Protein AF-A0A813ERW4-F1 (afdb_monomer_lite)

pLDDT: mean 72.04, std 24.83, range [22.08, 98.31]

Secondary structure (DSSP, 8-state):
-----PPPP--------------------------------PPPHHHHHHHHHHHTTSTTSTTHHHHHHHHHHHHHHTS--TTHHHHHHHHHT-HHHHHHHHHHHHHHHHHHHHHHHTTT--THHHHHHHHHHHHHHHHHHHHHHHHHHTT-HHHHHHHHHHHHHHHHHHHHHTT-HHHHHHHHHHHHTSTT-----BTTB--SB--TT----S---HHHHHHT-TT-HHHHHHHHHHHTHHHHHHHHHHHHHT----BSS-TTTBS-GGGEEEEEEEES---S-PPPPTT-TTPPPPTTSB-HHHHHHT-HHHHHHHHTT-HHHH-TTSPPSSTTSSEEEEEEE-TT--BPP---SBSS--------SS-BTTB-----

Radius of gyration: 26.32 Å; chains: 1; bounding box: 72×75×65 Å

InterPro domains:
  IPR007803 Aspartyl/asparaginy/proline hydroxylase [PF05118] (238-370)
  IPR027443 Isopenicillin N synthase-like superfamily [G3DSA:2.60.120.330] (206-380)

Organism: Polarella glacialis (NCBI:txid89957)

Sequence (380 aa):
MLTGVSPGAFLLGALLLGSFFLAAVAPLAPVQEVSAQCLVVLPSRHTKALVASGARGLLRAPAAGKALQVLRAVQSFSGHSSRGCRRRAQVAGNPEVSRAALDWAQQTSSLLDQAWYRGQRPLGRRGRVLLRVSGALLGVAAQLCNHLAVSGEQLASSCVAVLGSRAMELLRRAGAHYAADGLFQQLSSGSVAPAWVHPWQTPARFVRGLRSRPTWSRAELEAEGPDTAAARIAAALEDNFPRILEDLGRIRRRGRWPAAYGPELIQEPQNWTKFLLYHGDLFAETAPPPGLPFERYQKRQLHAGLCETLTRNTCELLRELLPGLRHPELAYLQPDHEQVAFFRLKPGSRINFHQASQNGRLTLHLCLRGCGGSSRIQVG

Structure (mmCIF, N/CA/C/O backbone):
data_AF-A0A813ERW4-F1
#
_entry.id   AF-A0A813ERW4-F1
#
loop_
_atom_site.group_PDB
_atom_site.id
_atom_site.type_symbol
_atom_site.label_atom_id
_atom_site.label_alt_id
_atom_site.label_comp_id
_atom_site.label_asym_id
_atom_site.label_entity_id
_atom_site.label_seq_id
_atom_site.pdbx_PDB_ins_code
_atom_site.Cartn_x
_atom_site.Cartn_y
_atom_site.Cartn_z
_atom_site.occupancy
_atom_site.B_iso_or_equiv
_atom_site.auth_seq_id
_atom_site.auth_comp_id
_atom_site.auth_asym_id
_atom_site.auth_atom_id
_atom_site.pdbx_PDB_model_num
ATOM 1 N N . MET A 1 1 ? -39.580 -43.455 12.174 1.00 38.75 1 MET A N 1
ATOM 2 C CA . MET A 1 1 ? -39.672 -43.004 10.767 1.00 38.75 1 MET A CA 1
ATOM 3 C C . MET A 1 1 ? -38.286 -42.497 10.380 1.00 38.75 1 MET A C 1
ATOM 5 O O . MET A 1 1 ? -37.941 -41.390 10.746 1.00 38.75 1 MET A O 1
ATOM 9 N N . LEU A 1 2 ? -37.329 -43.394 10.134 1.00 29.81 2 LEU A N 1
ATOM 10 C CA . LEU A 1 2 ? -36.996 -44.035 8.850 1.00 29.81 2 LEU A CA 1
ATOM 11 C C . LEU A 1 2 ? -36.545 -43.052 7.753 1.00 29.81 2 LEU A C 1
ATOM 13 O O . LEU A 1 2 ? -37.374 -42.404 7.129 1.00 29.81 2 LEU A O 1
ATOM 17 N N . THR A 1 3 ? -35.214 -43.077 7.556 1.00 32.91 3 THR A N 1
ATOM 18 C CA . THR A 1 3 ? -34.443 -43.078 6.292 1.00 32.91 3 THR A CA 1
ATOM 19 C C . THR A 1 3 ? -34.540 -41.847 5.385 1.00 32.91 3 THR A C 1
ATOM 21 O O . THR A 1 3 ? -35.619 -41.353 5.116 1.00 32.91 3 THR A O 1
ATOM 24 N N . GLY A 1 4 ? -33.470 -41.302 4.811 1.00 28.80 4 GLY A N 1
ATOM 25 C CA . GLY A 1 4 ? -32.143 -41.848 4.539 1.00 28.80 4 GLY A CA 1
ATOM 26 C C . GLY A 1 4 ? -31.783 -41.477 3.097 1.00 28.80 4 GLY A C 1
ATOM 27 O O . GLY A 1 4 ? -32.509 -41.844 2.181 1.00 28.80 4 GLY A O 1
ATOM 28 N N . VAL A 1 5 ? -30.684 -40.750 2.891 1.00 31.12 5 VAL A N 1
ATOM 29 C CA . VAL A 1 5 ? -30.088 -40.554 1.562 1.00 31.12 5 VAL A CA 1
ATOM 30 C C . VAL A 1 5 ? -28.619 -40.937 1.678 1.00 31.12 5 VAL A C 1
ATOM 32 O O . VAL A 1 5 ? -27.860 -40.315 2.416 1.00 31.12 5 VAL A O 1
ATOM 35 N N . SER A 1 6 ? -28.277 -42.033 1.005 1.00 28.91 6 SER A N 1
ATOM 36 C CA . SER A 1 6 ? -26.940 -42.624 0.930 1.00 28.91 6 SER A CA 1
ATOM 37 C C . SER A 1 6 ? -26.161 -42.042 -0.267 1.00 28.91 6 SER A C 1
ATOM 39 O O . SER A 1 6 ? -26.792 -41.546 -1.206 1.00 28.91 6 SER A O 1
ATOM 41 N N . PRO A 1 7 ? -24.816 -42.104 -0.265 1.00 38.78 7 PRO A N 1
ATOM 42 C CA . PRO A 1 7 ? -23.944 -41.465 -1.244 1.00 38.78 7 PRO A CA 1
ATOM 43 C C . PRO A 1 7 ? -23.668 -42.369 -2.458 1.00 38.78 7 PRO A C 1
ATOM 45 O O . PRO A 1 7 ? -23.541 -43.586 -2.334 1.00 38.78 7 PRO A O 1
ATOM 48 N N . GLY A 1 8 ? -23.544 -41.756 -3.638 1.00 27.70 8 GLY A N 1
ATOM 49 C CA . GLY A 1 8 ? -23.142 -42.415 -4.883 1.00 27.70 8 GLY A CA 1
ATOM 50 C C . GLY A 1 8 ? -21.628 -42.365 -5.089 1.00 27.70 8 GLY A C 1
ATOM 51 O O . GLY A 1 8 ? -21.013 -41.307 -4.980 1.00 27.70 8 GLY A O 1
ATOM 52 N N . ALA A 1 9 ? -21.052 -43.533 -5.362 1.00 30.16 9 ALA A N 1
ATOM 53 C CA . ALA A 1 9 ? -19.630 -43.832 -5.435 1.00 30.16 9 ALA A CA 1
ATOM 54 C C . ALA A 1 9 ? -18.980 -43.594 -6.819 1.00 30.16 9 ALA A C 1
ATOM 56 O O . ALA A 1 9 ? -19.639 -43.635 -7.851 1.00 30.16 9 ALA A O 1
ATOM 57 N N . PHE A 1 10 ? -17.658 -43.388 -6.766 1.00 28.73 10 PHE A N 1
ATOM 58 C CA . PHE A 1 10 ? -16.567 -43.842 -7.650 1.00 28.73 10 PHE A CA 1
ATOM 59 C C . PHE A 1 10 ? -16.837 -44.302 -9.100 1.00 28.73 10 PHE A C 1
ATOM 61 O O . PHE A 1 10 ? -17.513 -45.297 -9.336 1.00 28.73 10 PHE A O 1
ATOM 68 N N . LEU A 1 11 ? -16.074 -43.703 -10.027 1.00 27.17 11 LEU A N 1
ATOM 69 C CA . LEU A 1 11 ? -15.485 -44.300 -11.244 1.00 27.17 11 LEU A CA 1
ATOM 70 C C . LEU A 1 11 ? -14.285 -43.403 -11.638 1.00 27.17 11 LEU A C 1
ATOM 72 O O . LEU A 1 11 ? -14.473 -42.222 -11.902 1.00 27.17 11 LEU A O 1
ATOM 76 N N . LEU A 1 12 ? -13.024 -43.766 -11.373 1.00 26.33 12 LEU A N 1
ATOM 77 C CA . LEU A 1 12 ? -12.124 -44.623 -12.167 1.00 26.33 12 LEU A CA 1
ATOM 78 C C . LEU A 1 12 ? -12.053 -44.240 -13.658 1.00 26.33 12 LEU A C 1
ATOM 80 O O . LEU A 1 12 ? -12.929 -44.576 -14.445 1.00 26.33 12 LEU A O 1
ATOM 84 N N . GLY A 1 13 ? -10.955 -43.575 -14.026 1.00 23.50 13 GLY A N 1
ATOM 85 C CA . GLY A 1 13 ? -10.540 -43.314 -15.402 1.00 23.50 13 GLY A CA 1
ATOM 86 C C . GLY A 1 13 ? -9.045 -43.002 -15.440 1.00 23.50 13 GLY A C 1
ATOM 87 O O . GLY A 1 13 ? -8.635 -41.875 -15.183 1.00 23.50 13 GLY A O 1
ATOM 88 N N . ALA A 1 14 ? -8.237 -44.027 -15.705 1.00 23.28 14 ALA A N 1
ATOM 89 C CA . ALA A 1 14 ? -6.806 -43.937 -15.968 1.00 23.28 14 ALA A CA 1
ATOM 90 C C . ALA A 1 14 ? -6.523 -44.169 -17.465 1.00 23.28 14 ALA A C 1
ATOM 92 O O . ALA A 1 14 ? -7.323 -44.811 -18.139 1.00 23.28 14 ALA A O 1
ATOM 93 N N . LEU A 1 15 ? -5.323 -43.735 -17.886 1.00 22.16 15 LEU A N 1
ATOM 94 C CA . LEU A 1 15 ? -4.560 -44.045 -19.115 1.00 22.16 15 LEU A CA 1
ATOM 95 C C . LEU A 1 15 ? -4.793 -43.201 -20.383 1.00 22.16 15 LEU A C 1
ATOM 97 O O . LEU A 1 15 ? -5.850 -43.246 -20.998 1.00 22.16 15 LEU A O 1
ATOM 101 N N . LEU A 1 16 ? -3.718 -42.507 -20.802 1.00 23.92 16 LEU A N 1
ATOM 102 C CA . LEU A 1 16 ? -2.913 -42.713 -22.035 1.00 23.92 16 LEU A CA 1
ATOM 103 C C . LEU A 1 16 ? -1.858 -41.575 -22.095 1.00 23.92 16 LEU A C 1
ATOM 105 O O . LEU A 1 16 ? -2.217 -40.406 -22.143 1.00 23.92 16 LEU A O 1
ATOM 109 N N . LEU A 1 17 ? -0.570 -41.796 -21.793 1.00 22.08 17 LEU A N 1
ATOM 110 C CA . LEU A 1 17 ? 0.517 -42.237 -22.693 1.00 22.08 17 LEU A CA 1
ATOM 111 C C . LEU A 1 17 ? 0.480 -41.624 -24.107 1.00 22.08 17 LEU A C 1
ATOM 113 O O . LEU A 1 17 ? -0.363 -41.978 -24.923 1.00 22.08 17 LEU A O 1
ATOM 117 N N . GLY A 1 18 ? 1.466 -40.770 -24.401 1.00 22.31 18 GLY A N 1
ATOM 118 C CA . GLY A 1 18 ? 1.771 -40.255 -25.737 1.00 22.31 18 GLY A CA 1
ATOM 119 C C . GLY A 1 18 ? 3.081 -39.462 -25.731 1.00 22.31 18 GLY A C 1
ATOM 120 O O . GLY A 1 18 ? 3.150 -38.375 -25.165 1.00 22.31 18 GLY A O 1
ATOM 121 N N . SER A 1 19 ? 4.123 -40.046 -26.317 1.00 22.30 19 SER A N 1
ATOM 122 C CA . SER A 1 19 ? 5.523 -39.610 -26.269 1.00 22.30 19 SER A CA 1
ATOM 123 C C . SER A 1 19 ? 5.982 -38.879 -27.548 1.00 22.30 19 SER A C 1
ATOM 125 O O . SER A 1 19 ? 5.394 -39.061 -28.607 1.00 22.30 19 SER A O 1
ATOM 127 N N . PHE A 1 20 ? 7.128 -38.187 -27.421 1.00 22.94 20 PHE A N 1
ATOM 128 C CA . PHE A 1 20 ? 8.113 -37.750 -28.437 1.00 22.94 20 PHE A CA 1
ATOM 129 C C . PHE A 1 20 ? 7.801 -36.570 -29.379 1.00 22.94 20 PHE A C 1
ATOM 131 O O . PHE A 1 20 ? 6.950 -36.659 -30.248 1.00 22.94 20 PHE A O 1
ATOM 138 N N . PHE A 1 21 ? 8.657 -35.537 -29.315 1.00 23.55 21 PHE A N 1
ATOM 139 C CA . PHE A 1 21 ? 9.577 -35.204 -30.417 1.00 23.55 21 PHE A CA 1
ATOM 140 C C . PHE A 1 21 ? 10.841 -34.506 -29.876 1.00 23.55 21 PHE A C 1
ATOM 142 O O . PHE A 1 21 ? 10.801 -33.382 -29.382 1.00 23.55 21 PHE A O 1
ATOM 149 N N . LEU A 1 22 ? 11.970 -35.216 -29.970 1.00 23.59 22 LEU A N 1
ATOM 150 C CA . LEU A 1 22 ? 13.323 -34.662 -30.004 1.00 23.59 22 LEU A CA 1
ATOM 151 C C . LEU A 1 22 ? 13.587 -34.245 -31.455 1.00 23.59 22 LEU A C 1
ATOM 153 O O . LEU A 1 22 ? 13.405 -35.062 -32.356 1.00 23.59 22 LEU A O 1
ATOM 157 N N . ALA A 1 23 ? 14.048 -33.019 -31.687 1.00 25.45 23 ALA A N 1
ATOM 158 C CA . ALA A 1 23 ? 14.661 -32.645 -32.956 1.00 25.45 23 ALA A CA 1
ATOM 159 C C . ALA A 1 23 ? 15.970 -31.902 -32.691 1.00 25.45 23 ALA A C 1
ATOM 161 O O . ALA A 1 23 ? 16.079 -31.076 -31.786 1.00 25.45 23 ALA A O 1
ATOM 162 N N . ALA A 1 24 ? 16.965 -32.319 -33.460 1.00 25.02 24 ALA A N 1
ATOM 163 C CA . ALA A 1 24 ? 18.379 -32.164 -33.224 1.00 25.02 24 ALA A CA 1
ATOM 164 C C . ALA A 1 24 ? 18.931 -30.777 -33.575 1.00 25.02 24 ALA A C 1
ATOM 166 O O . ALA A 1 24 ? 18.395 -30.028 -34.388 1.00 25.02 24 ALA A O 1
ATOM 167 N N . VAL A 1 25 ? 20.075 -30.515 -32.952 1.00 24.89 25 VAL A N 1
ATOM 168 C CA . VAL A 1 25 ? 21.033 -29.444 -33.212 1.00 24.89 25 VAL A CA 1
ATOM 169 C C . VAL A 1 25 ? 21.731 -29.674 -34.558 1.00 24.89 25 VAL A C 1
ATOM 171 O O . VAL A 1 25 ? 22.166 -30.790 -34.836 1.00 24.89 25 VAL A O 1
ATOM 174 N N . ALA A 1 26 ? 21.935 -28.608 -35.337 1.00 26.81 26 ALA A N 1
ATOM 175 C CA . ALA A 1 26 ? 23.008 -28.528 -36.332 1.00 26.81 26 ALA A CA 1
ATOM 176 C C . ALA A 1 26 ? 23.604 -27.097 -36.372 1.00 26.81 26 ALA A C 1
ATOM 178 O O . ALA A 1 26 ? 22.845 -26.138 -36.205 1.00 26.81 26 ALA A O 1
ATOM 179 N N . PRO A 1 27 ? 24.933 -26.927 -36.558 1.00 32.94 27 PRO A N 1
ATOM 180 C CA . PRO A 1 27 ? 25.640 -25.661 -36.342 1.00 32.94 27 PRO A CA 1
ATOM 181 C C . PRO A 1 27 ? 26.067 -24.959 -37.647 1.00 32.94 27 PRO A C 1
ATOM 183 O O . PRO A 1 27 ? 26.489 -25.629 -38.582 1.00 32.94 27 PRO A O 1
ATOM 186 N N . LEU A 1 28 ? 26.073 -23.618 -37.671 1.00 26.80 28 LEU A N 1
ATOM 187 C CA . LEU A 1 28 ? 26.822 -22.764 -38.621 1.00 26.80 28 LEU A CA 1
ATOM 188 C C . LEU A 1 28 ? 27.137 -21.425 -37.904 1.00 26.80 28 LEU A C 1
ATOM 190 O O . LEU A 1 28 ? 26.212 -20.772 -37.439 1.00 26.80 28 LEU A O 1
ATOM 194 N N . ALA A 1 29 ? 28.392 -21.123 -37.534 1.00 28.34 29 ALA A N 1
ATOM 195 C CA . ALA A 1 29 ? 29.466 -20.453 -38.306 1.00 28.34 29 ALA A CA 1
ATOM 196 C C . ALA A 1 29 ? 29.422 -18.893 -38.197 1.00 28.34 29 ALA A C 1
ATOM 198 O O . ALA A 1 29 ? 28.386 -18.345 -37.840 1.00 28.34 29 ALA A O 1
ATOM 199 N N . PRO A 1 30 ? 30.560 -18.177 -38.350 1.00 28.20 30 PRO A N 1
ATOM 200 C CA . PRO A 1 30 ? 31.005 -17.164 -37.386 1.00 28.20 30 PRO A CA 1
ATOM 201 C C . PRO A 1 30 ? 30.528 -15.721 -37.620 1.00 28.20 30 PRO A C 1
ATOM 203 O O . PRO A 1 30 ? 30.133 -15.308 -38.706 1.00 28.20 30 PRO A O 1
ATOM 206 N N . VAL A 1 31 ? 30.661 -14.967 -36.526 1.00 28.81 31 VAL A N 1
ATOM 207 C CA . VAL A 1 31 ? 30.486 -13.525 -36.323 1.00 28.81 31 VAL A CA 1
ATOM 208 C C . VAL A 1 31 ? 31.097 -12.684 -37.451 1.00 28.81 31 VAL A C 1
ATOM 210 O O . VAL A 1 31 ? 32.308 -12.699 -37.657 1.00 28.81 31 VAL A O 1
ATOM 213 N N . GLN A 1 32 ? 30.263 -11.878 -38.114 1.00 25.28 32 GLN A N 1
ATOM 214 C CA . GLN A 1 32 ? 30.715 -10.665 -38.793 1.00 25.28 32 GLN A CA 1
ATOM 215 C C . GLN A 1 32 ? 30.592 -9.479 -37.830 1.00 25.28 32 GLN A C 1
ATOM 217 O O . GLN A 1 32 ? 29.518 -9.211 -37.289 1.00 25.28 32 GLN A O 1
ATOM 222 N N . GLU A 1 33 ? 31.704 -8.772 -37.619 1.00 26.83 33 GLU A N 1
ATOM 223 C CA . GLU A 1 33 ? 31.743 -7.464 -36.967 1.00 26.83 33 GLU A CA 1
ATOM 224 C C . GLU A 1 33 ? 30.867 -6.469 -37.738 1.00 26.83 33 GLU A C 1
ATOM 226 O O . GLU A 1 33 ? 31.217 -6.003 -38.823 1.00 26.83 33 GLU A O 1
ATOM 231 N N . VAL A 1 34 ? 29.724 -6.104 -37.158 1.00 26.30 34 VAL A N 1
ATOM 232 C CA . VAL A 1 34 ? 28.946 -4.953 -37.615 1.00 26.30 34 VAL A CA 1
ATOM 233 C C . VAL A 1 34 ? 29.422 -3.731 -36.839 1.00 26.30 34 VAL A C 1
ATOM 235 O O . VAL A 1 34 ? 29.138 -3.562 -35.655 1.00 26.30 34 VAL A O 1
ATOM 238 N N . SER A 1 35 ? 30.161 -2.872 -37.541 1.00 25.62 35 SER A N 1
ATOM 239 C CA . SER A 1 35 ? 30.447 -1.488 -37.163 1.00 25.62 35 SER A CA 1
ATOM 240 C C . SER A 1 35 ? 29.192 -0.804 -36.602 1.00 25.62 35 SER A C 1
ATOM 242 O O . SER A 1 35 ? 28.173 -0.679 -37.285 1.00 25.62 35 SER A O 1
ATOM 244 N N . ALA A 1 36 ? 29.263 -0.373 -35.340 1.00 25.52 36 ALA A N 1
ATOM 245 C CA . ALA A 1 36 ? 28.181 0.299 -34.632 1.00 25.52 36 ALA A CA 1
ATOM 246 C C . ALA A 1 36 ? 27.893 1.680 -35.248 1.00 25.52 36 ALA A C 1
ATOM 248 O O . ALA A 1 36 ? 28.429 2.706 -34.825 1.00 25.52 36 ALA A O 1
ATOM 249 N N . GLN A 1 37 ? 27.007 1.720 -36.240 1.00 25.56 37 GLN A N 1
ATOM 250 C CA . GLN A 1 37 ? 26.328 2.950 -36.629 1.00 25.56 37 GLN A CA 1
ATOM 251 C C . GLN A 1 37 ? 25.213 3.234 -35.617 1.00 25.56 37 GLN A C 1
ATOM 253 O O . GLN A 1 37 ? 24.344 2.400 -35.373 1.00 25.56 37 GLN A O 1
ATOM 258 N N . CYS A 1 38 ? 25.246 4.424 -35.012 1.00 24.86 38 CYS A N 1
ATOM 259 C CA . CYS A 1 38 ? 24.200 4.930 -34.125 1.00 24.86 38 CYS A CA 1
ATOM 260 C C . CYS A 1 38 ? 22.842 4.949 -34.844 1.00 24.86 38 CYS A C 1
ATOM 262 O O . CYS A 1 38 ? 22.503 5.927 -35.514 1.00 24.86 38 CYS A O 1
ATOM 264 N N . LEU A 1 39 ? 22.043 3.896 -34.680 1.00 23.03 39 LEU A N 1
ATOM 265 C CA . LEU A 1 39 ? 20.672 3.864 -35.168 1.00 23.03 39 LEU A CA 1
ATOM 266 C C . LEU A 1 39 ? 19.794 4.697 -34.223 1.00 23.03 39 LEU A C 1
ATOM 268 O O . LEU A 1 39 ? 19.359 4.249 -33.164 1.00 23.03 39 LEU A O 1
ATOM 272 N N . VAL A 1 40 ? 19.569 5.960 -34.583 1.00 28.20 40 VAL A N 1
ATOM 273 C CA . VAL A 1 40 ? 18.664 6.851 -33.851 1.00 28.20 40 VAL A CA 1
ATOM 274 C C . VAL A 1 40 ? 17.239 6.602 -34.337 1.00 28.20 40 VAL A C 1
ATOM 276 O O . VAL A 1 40 ? 16.849 7.073 -35.405 1.00 28.20 40 VAL A O 1
ATOM 279 N N . VAL A 1 41 ? 16.425 5.915 -33.533 1.00 26.20 41 VAL A N 1
ATOM 280 C CA . VAL A 1 41 ? 14.968 5.897 -33.731 1.00 26.20 41 VAL A CA 1
ATOM 281 C C . VAL A 1 41 ? 14.425 7.267 -33.318 1.00 26.20 41 VAL A C 1
ATOM 283 O O . VAL A 1 41 ? 14.288 7.583 -32.135 1.00 26.20 41 VAL A O 1
ATOM 286 N N . LEU A 1 42 ? 14.174 8.134 -34.300 1.00 26.03 42 LEU A N 1
ATOM 287 C CA . LEU A 1 42 ? 13.581 9.449 -34.068 1.00 26.03 42 LEU A CA 1
ATOM 288 C C . LEU A 1 42 ? 12.082 9.305 -33.744 1.00 26.03 42 LEU A C 1
ATOM 290 O O . LEU A 1 42 ? 11.378 8.580 -34.446 1.00 26.03 42 LEU A O 1
ATOM 294 N N . PRO A 1 43 ? 11.542 10.046 -32.754 1.00 29.92 43 PRO A N 1
ATOM 295 C CA . PRO A 1 43 ? 10.098 10.140 -32.573 1.00 29.92 43 PRO A CA 1
ATOM 296 C C . PRO A 1 43 ? 9.452 10.715 -33.838 1.00 29.92 43 PRO A C 1
ATOM 298 O O . PRO A 1 43 ? 9.996 11.652 -34.437 1.00 29.92 43 PRO A O 1
ATOM 301 N N . SER A 1 44 ? 8.273 10.207 -34.209 1.00 33.09 44 SER A N 1
ATOM 302 C CA . SER A 1 44 ? 7.504 10.730 -35.342 1.00 33.09 44 SER A CA 1
ATOM 303 C C . SER A 1 44 ? 7.259 12.243 -35.202 1.00 33.09 44 SER A C 1
ATOM 305 O O . SER A 1 44 ? 7.238 12.800 -34.096 1.00 33.09 44 SER A O 1
ATOM 307 N N . ARG A 1 45 ? 7.074 12.946 -36.331 1.00 32.44 45 ARG A N 1
ATOM 308 C CA . ARG A 1 45 ? 6.858 14.411 -36.363 1.00 32.44 45 ARG A CA 1
ATOM 309 C C . ARG A 1 45 ? 5.715 14.870 -35.436 1.00 32.44 45 ARG A C 1
ATOM 311 O O . ARG A 1 45 ? 5.769 15.984 -34.916 1.00 32.44 45 ARG A O 1
ATOM 318 N N . HIS A 1 46 ? 4.741 14.004 -35.149 1.00 30.67 46 HIS A N 1
ATOM 319 C CA . HIS A 1 46 ? 3.645 14.283 -34.219 1.00 30.67 46 HIS A CA 1
ATOM 320 C C . HIS A 1 46 ? 4.096 14.404 -32.754 1.00 30.67 46 HIS A C 1
ATOM 322 O O . HIS A 1 46 ? 3.622 15.295 -32.047 1.00 30.67 46 HIS A O 1
ATOM 328 N N . THR A 1 47 ? 5.071 13.610 -32.305 1.00 31.50 47 THR A N 1
ATOM 329 C CA . THR A 1 47 ? 5.568 13.642 -30.917 1.00 31.50 47 THR A CA 1
ATOM 330 C C . THR A 1 47 ? 6.332 14.935 -30.612 1.00 31.50 47 THR A C 1
ATOM 332 O O . THR A 1 47 ? 6.181 15.507 -29.533 1.00 31.50 47 THR A O 1
ATOM 335 N N . LYS A 1 48 ? 7.088 15.471 -31.583 1.00 34.66 48 LYS A N 1
ATOM 336 C CA . LYS A 1 48 ? 7.821 16.746 -31.432 1.00 34.66 48 LYS A CA 1
ATOM 337 C C . LYS A 1 48 ? 6.882 17.961 -31.350 1.00 34.66 48 LYS A C 1
ATOM 339 O O . LYS A 1 48 ? 7.089 18.840 -30.513 1.00 34.66 48 LYS A O 1
ATOM 344 N N . ALA A 1 49 ? 5.816 17.987 -32.154 1.00 32.75 49 ALA A N 1
ATOM 345 C CA . ALA A 1 49 ? 4.826 19.072 -32.150 1.00 32.75 49 ALA A CA 1
ATOM 346 C C . ALA A 1 49 ? 3.969 19.106 -30.861 1.00 32.75 49 ALA A C 1
ATOM 348 O O . ALA A 1 49 ? 3.612 20.177 -30.354 1.00 32.75 49 ALA A O 1
ATOM 349 N N . LEU A 1 50 ? 3.686 17.934 -30.281 1.00 32.59 50 LEU A N 1
ATOM 350 C CA . LEU A 1 50 ? 2.910 17.785 -29.044 1.00 32.59 50 LEU A CA 1
ATOM 351 C C . LEU A 1 50 ? 3.652 18.267 -27.783 1.00 32.59 50 LEU A C 1
ATOM 353 O O . LEU A 1 50 ? 3.006 18.761 -26.854 1.00 32.59 50 LEU A O 1
ATOM 357 N N . VAL A 1 51 ? 4.986 18.169 -27.757 1.00 35.81 51 VAL A N 1
ATOM 358 C CA . VAL A 1 51 ? 5.835 18.644 -26.646 1.00 35.81 51 VAL A CA 1
ATOM 359 C C . VAL A 1 51 ? 6.017 20.169 -26.684 1.00 35.81 51 VAL A C 1
ATOM 361 O O . VAL A 1 51 ? 5.917 20.828 -25.648 1.00 35.81 51 VAL A O 1
ATOM 364 N N . ALA A 1 52 ? 6.207 20.759 -27.870 1.00 36.72 52 ALA A N 1
ATOM 365 C CA . ALA A 1 52 ? 6.481 22.193 -28.022 1.00 36.72 52 ALA A CA 1
ATOM 366 C C . ALA A 1 52 ? 5.263 23.103 -27.745 1.00 36.72 52 ALA A C 1
ATOM 368 O O . ALA A 1 52 ? 5.411 24.179 -27.161 1.00 36.72 52 ALA A O 1
ATOM 369 N N . SER A 1 53 ? 4.051 22.677 -28.116 1.00 36.44 53 SER A N 1
ATOM 370 C CA . SER A 1 53 ? 2.817 23.462 -27.916 1.00 36.44 53 SER A CA 1
ATOM 371 C C . SER A 1 53 ? 2.319 23.453 -26.464 1.00 36.44 53 SER A C 1
ATOM 373 O O . SER A 1 53 ? 1.726 24.422 -25.993 1.00 36.44 53 SER A O 1
ATOM 375 N N . GLY A 1 54 ? 2.591 22.378 -25.720 1.00 37.09 54 GLY A N 1
ATOM 376 C CA . GLY A 1 54 ? 2.153 22.211 -24.333 1.00 37.09 54 GLY A CA 1
ATOM 377 C C . GLY A 1 54 ? 2.946 23.018 -23.310 1.00 37.09 54 GLY A C 1
ATOM 378 O O . GLY A 1 54 ? 2.377 23.468 -22.316 1.00 37.09 54 GLY A O 1
ATOM 379 N N . ALA A 1 55 ? 4.239 23.231 -23.563 1.00 36.66 55 ALA A N 1
ATOM 380 C CA . ALA A 1 55 ? 5.121 23.935 -22.641 1.00 36.66 55 ALA A CA 1
ATOM 381 C C . ALA A 1 55 ? 4.730 25.406 -22.459 1.00 36.66 55 ALA A C 1
ATOM 383 O O . ALA A 1 55 ? 4.935 25.931 -21.379 1.00 36.66 55 ALA A O 1
ATOM 384 N N . ARG A 1 56 ? 4.110 26.064 -23.451 1.00 40.28 56 ARG A N 1
ATOM 385 C CA . ARG A 1 56 ? 3.755 27.495 -23.358 1.00 40.28 56 ARG A CA 1
ATOM 386 C C . ARG A 1 56 ? 2.582 27.793 -22.412 1.00 40.28 56 ARG A C 1
ATOM 388 O O . ARG A 1 56 ? 2.510 28.889 -21.871 1.00 40.28 56 ARG A O 1
ATOM 395 N N . GLY A 1 57 ? 1.689 26.828 -22.170 1.00 37.97 57 GLY A N 1
ATOM 396 C CA . GLY A 1 57 ? 0.465 27.030 -21.374 1.00 37.97 57 GLY A CA 1
ATOM 397 C C . GLY A 1 57 ? 0.588 26.772 -19.864 1.00 37.97 57 GLY A C 1
ATOM 398 O O . GLY A 1 57 ? -0.345 27.069 -19.123 1.00 37.97 57 GLY A O 1
ATOM 399 N N . LEU A 1 58 ? 1.708 26.207 -19.397 1.00 37.72 58 LEU A N 1
ATOM 400 C CA . LEU A 1 58 ? 1.954 25.841 -17.986 1.00 37.72 58 LEU A CA 1
ATOM 401 C C . LEU A 1 58 ? 2.902 26.820 -17.254 1.00 37.72 58 LEU A C 1
ATOM 403 O O . LEU A 1 58 ? 3.235 26.620 -16.087 1.00 37.72 58 LEU A O 1
ATOM 407 N N . LEU A 1 59 ? 3.335 27.891 -17.925 1.00 40.16 59 LEU A N 1
ATOM 408 C CA . LEU A 1 59 ? 4.416 28.781 -17.489 1.00 40.16 59 LEU A CA 1
ATOM 409 C C . LEU A 1 59 ? 3.924 29.936 -16.614 1.00 40.16 59 LEU A C 1
ATOM 411 O O . LEU A 1 59 ? 3.866 31.063 -17.092 1.00 40.16 59 LEU A O 1
ATOM 415 N N . ARG A 1 60 ? 3.599 29.685 -15.339 1.00 39.88 60 ARG A N 1
ATOM 416 C CA . ARG A 1 60 ? 3.556 30.752 -14.306 1.00 39.88 60 ARG A CA 1
ATOM 417 C C . ARG A 1 60 ? 4.014 30.321 -12.899 1.00 39.88 60 ARG A C 1
ATOM 419 O O . ARG A 1 60 ? 3.842 31.083 -11.958 1.00 39.88 60 ARG A O 1
ATOM 426 N N . ALA A 1 61 ? 4.607 29.136 -12.722 1.00 40.44 61 ALA A N 1
ATOM 427 C CA . ALA A 1 61 ? 5.070 28.668 -11.408 1.00 40.44 61 ALA A CA 1
ATOM 428 C C . ALA A 1 61 ? 6.613 28.706 -11.283 1.00 40.44 61 ALA A C 1
ATOM 430 O O . ALA A 1 61 ? 7.285 28.263 -12.214 1.00 40.44 61 ALA A O 1
ATOM 431 N N . PRO A 1 62 ? 7.196 29.127 -10.140 1.00 38.47 62 PRO A N 1
ATOM 432 C CA . PRO A 1 62 ? 8.653 29.163 -9.916 1.00 38.47 62 PRO A CA 1
ATOM 433 C C . PRO A 1 62 ? 9.359 27.805 -10.096 1.00 38.47 62 PRO A C 1
ATOM 435 O O . PRO A 1 62 ? 10.498 27.741 -10.553 1.00 38.47 62 PRO A O 1
ATOM 438 N N . ALA A 1 63 ? 8.657 26.698 -9.827 1.00 38.19 63 ALA A N 1
ATOM 439 C CA . ALA A 1 63 ? 9.154 25.336 -10.054 1.00 38.19 63 ALA A CA 1
ATOM 440 C C . ALA A 1 63 ? 9.352 24.988 -11.548 1.00 38.19 63 ALA A C 1
ATOM 442 O O . ALA A 1 63 ? 10.068 24.041 -11.877 1.00 38.19 63 ALA A O 1
ATOM 443 N N . ALA A 1 64 ? 8.773 25.770 -12.468 1.00 40.56 64 ALA A N 1
ATOM 444 C CA . ALA A 1 64 ? 8.931 25.566 -13.903 1.00 40.56 64 ALA A CA 1
ATOM 445 C C . ALA A 1 64 ? 10.364 25.841 -14.381 1.00 40.56 64 ALA A C 1
ATOM 447 O O . ALA A 1 64 ? 10.772 25.243 -15.365 1.00 40.56 64 ALA A O 1
ATOM 448 N N . GLY A 1 65 ? 11.152 26.678 -13.692 1.00 38.41 65 GLY A N 1
ATOM 449 C CA . GLY A 1 65 ? 12.520 27.026 -14.107 1.00 38.41 65 GLY A CA 1
ATOM 450 C C . GLY A 1 65 ? 13.488 25.837 -14.098 1.00 38.41 65 GLY A C 1
ATOM 451 O O . GLY A 1 65 ? 14.168 25.589 -15.094 1.00 38.41 65 GLY A O 1
ATOM 452 N N . LYS A 1 66 ? 13.489 25.041 -13.018 1.00 42.62 66 LYS A N 1
ATOM 453 C CA . LYS A 1 66 ? 14.292 23.805 -12.925 1.00 42.62 66 LYS A CA 1
ATOM 454 C C . LYS A 1 66 ? 13.787 22.731 -13.889 1.00 42.62 66 LYS A C 1
ATOM 456 O O . LYS A 1 66 ? 14.580 22.088 -14.567 1.00 42.62 66 LYS A O 1
ATOM 461 N N . ALA A 1 67 ? 12.468 22.598 -14.035 1.00 40.75 67 ALA A N 1
ATOM 462 C CA . ALA A 1 67 ? 11.875 21.682 -15.006 1.00 40.75 67 ALA A CA 1
ATOM 463 C C . ALA A 1 67 ? 12.205 22.059 -16.459 1.00 40.75 67 ALA A C 1
ATOM 465 O O . ALA A 1 67 ? 12.439 21.184 -17.286 1.00 40.75 67 ALA A O 1
ATOM 466 N N . LEU A 1 68 ? 12.270 23.356 -16.769 1.00 41.62 68 LEU A N 1
ATOM 467 C CA . LEU A 1 68 ? 12.671 23.865 -18.074 1.00 41.62 68 LEU A CA 1
ATOM 468 C C . LEU A 1 68 ? 14.167 23.662 -18.315 1.00 41.62 68 LEU A C 1
ATOM 470 O O . LEU A 1 68 ? 14.539 23.414 -19.449 1.00 41.62 68 LEU A O 1
ATOM 474 N N . GLN A 1 69 ? 15.018 23.734 -17.287 1.00 44.59 69 GLN A N 1
ATOM 475 C CA . GLN A 1 69 ? 16.435 23.374 -17.401 1.00 44.59 69 GLN A CA 1
ATOM 476 C C . GLN A 1 69 ? 16.618 21.881 -17.670 1.00 44.59 69 GLN A C 1
ATOM 478 O O . GLN A 1 69 ? 17.389 21.541 -18.557 1.00 44.59 69 GLN A O 1
ATOM 483 N N . VAL A 1 70 ? 15.867 21.001 -17.000 1.00 43.50 70 VAL A N 1
ATOM 484 C CA . VAL A 1 70 ? 15.885 19.553 -17.278 1.00 43.50 70 VAL A CA 1
ATOM 485 C C . VAL A 1 70 ? 15.332 19.261 -18.674 1.00 43.50 70 VAL A C 1
ATOM 487 O O . VAL A 1 70 ? 15.978 18.566 -19.446 1.00 43.50 70 VAL A O 1
ATOM 490 N N . LEU A 1 71 ? 14.198 19.849 -19.065 1.00 42.66 71 LEU A N 1
ATOM 491 C CA . LEU A 1 71 ? 13.633 19.682 -20.410 1.00 42.66 71 LEU A CA 1
ATOM 492 C C . LEU A 1 71 ? 14.518 20.290 -21.504 1.00 42.66 71 LEU A C 1
ATOM 494 O O . LEU A 1 71 ? 14.630 19.698 -22.570 1.00 42.66 71 LEU A O 1
ATOM 498 N N . ARG A 1 72 ? 15.165 21.437 -21.264 1.00 47.06 72 ARG A N 1
ATOM 499 C CA . ARG A 1 72 ? 16.140 22.041 -22.188 1.00 47.06 72 ARG A CA 1
ATOM 500 C C . ARG A 1 72 ? 17.440 21.255 -22.231 1.00 47.06 72 ARG A C 1
ATOM 502 O O . ARG A 1 72 ? 18.022 21.187 -23.302 1.00 47.06 72 ARG A O 1
ATOM 509 N N . ALA A 1 73 ? 17.870 20.647 -21.126 1.00 43.94 73 ALA A N 1
ATOM 510 C CA . ALA A 1 73 ? 18.976 19.699 -21.114 1.00 43.94 73 ALA A CA 1
ATOM 511 C C . ALA A 1 73 ? 18.604 18.477 -21.961 1.00 43.94 73 ALA A C 1
ATOM 513 O O . ALA A 1 73 ? 19.299 18.173 -22.917 1.00 43.94 73 ALA A O 1
ATOM 514 N N . VAL A 1 74 ? 17.446 17.852 -21.725 1.00 42.59 74 VAL A N 1
ATOM 515 C CA . VAL A 1 74 ? 16.921 16.728 -22.529 1.00 42.59 74 VAL A CA 1
ATOM 516 C C . VAL A 1 74 ? 16.751 17.109 -24.010 1.00 42.59 74 VAL A C 1
ATOM 518 O O . VAL A 1 74 ? 17.085 16.327 -24.896 1.00 42.59 74 VAL A O 1
ATOM 521 N N . GLN A 1 75 ? 16.306 18.330 -24.317 1.00 42.69 75 GLN A N 1
ATOM 522 C CA . GLN A 1 75 ? 16.201 18.831 -25.694 1.00 42.69 75 GLN A CA 1
ATOM 523 C C . GLN A 1 75 ? 17.568 19.165 -26.319 1.00 42.69 75 GLN A C 1
ATOM 525 O O . GLN A 1 75 ? 17.757 18.928 -27.515 1.00 42.69 75 GLN A O 1
ATOM 530 N N . SER A 1 76 ? 18.542 19.658 -25.550 1.00 41.94 76 SER A N 1
ATOM 531 C CA . SER A 1 76 ? 19.915 19.891 -26.022 1.00 41.94 76 SER A CA 1
ATOM 532 C C . SER A 1 76 ? 20.705 18.585 -26.185 1.00 41.94 76 SER A C 1
ATOM 534 O O . SER A 1 76 ? 21.573 18.507 -27.057 1.00 41.94 76 SER A O 1
ATOM 536 N N . PHE A 1 77 ? 20.331 17.518 -25.465 1.00 40.50 77 PHE A N 1
ATOM 537 C CA . PHE A 1 77 ? 20.798 16.144 -25.696 1.00 40.50 77 PHE A CA 1
ATOM 538 C C . PHE A 1 77 ? 20.391 15.612 -27.085 1.00 40.50 77 PHE A C 1
ATOM 540 O O . PHE A 1 77 ? 21.141 14.843 -27.685 1.00 40.50 77 PHE A O 1
ATOM 547 N N . SER A 1 78 ? 19.269 16.077 -27.651 1.00 39.88 78 SER A N 1
ATOM 548 C CA . SER A 1 78 ? 18.792 15.692 -28.993 1.00 39.88 78 SER A CA 1
ATOM 549 C C . SER A 1 78 ? 19.371 16.501 -30.176 1.00 39.88 78 SER A C 1
ATOM 551 O O . SER A 1 78 ? 19.036 16.227 -31.332 1.00 39.88 78 SER A O 1
ATOM 553 N N . GLY A 1 79 ? 20.261 17.472 -29.927 1.00 37.50 79 GLY A N 1
ATOM 554 C CA . GLY A 1 79 ? 2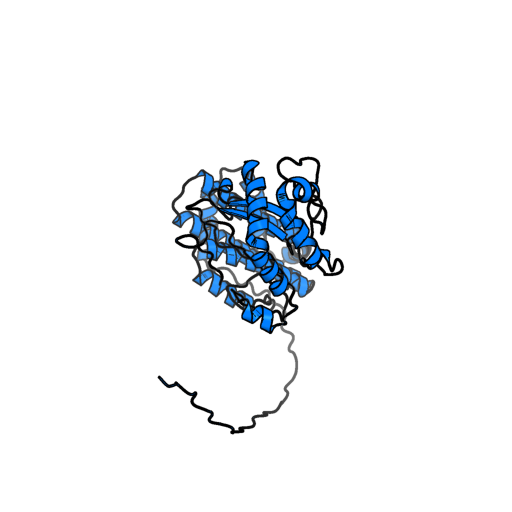0.936 18.268 -30.966 1.00 37.50 79 GLY A CA 1
ATOM 555 C C . GLY A 1 79 ? 22.151 17.557 -31.583 1.00 37.50 79 GLY A C 1
ATOM 556 O O . GLY A 1 79 ? 22.981 16.998 -30.864 1.00 37.50 79 GLY A O 1
ATOM 557 N N . HIS A 1 80 ? 22.258 17.558 -32.913 1.00 39.19 80 HIS A N 1
ATOM 558 C CA . HIS A 1 80 ? 23.278 16.838 -33.687 1.00 39.19 80 HIS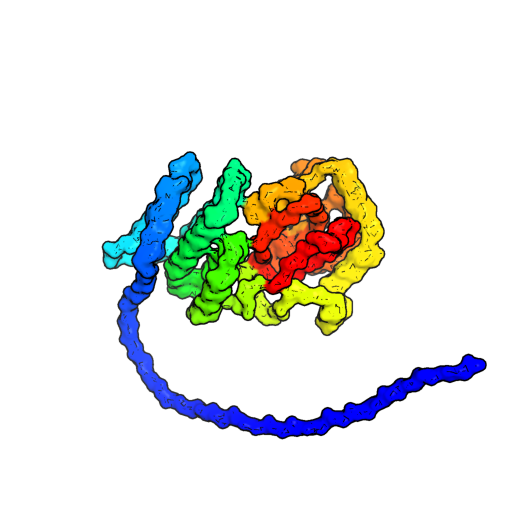 A CA 1
ATOM 559 C C . HIS A 1 80 ? 24.665 17.504 -33.591 1.00 39.19 80 HIS A C 1
ATOM 561 O O . HIS A 1 80 ? 24.850 18.624 -34.052 1.00 39.19 80 HIS A O 1
ATOM 567 N N . SER A 1 81 ? 25.648 16.807 -33.010 1.00 41.62 81 SER A N 1
ATOM 568 C CA . SER A 1 81 ? 27.084 17.080 -33.186 1.00 41.62 81 SER A CA 1
ATOM 569 C C . SER A 1 81 ? 27.897 15.874 -32.705 1.00 41.62 81 SER A C 1
ATOM 571 O O . SER A 1 81 ? 27.810 15.477 -31.541 1.00 41.62 81 SER A O 1
ATOM 573 N N . SER A 1 82 ? 28.695 15.290 -33.601 1.00 42.66 82 SER A N 1
ATOM 574 C CA . SER A 1 82 ? 29.500 14.077 -33.382 1.00 42.66 82 SER A CA 1
ATOM 575 C C . SER A 1 82 ? 30.604 14.241 -32.328 1.00 42.66 82 SER A C 1
ATOM 577 O O . SER A 1 82 ? 30.991 13.266 -31.685 1.00 42.66 82 SER A O 1
ATOM 579 N N . ARG A 1 83 ? 31.063 15.471 -32.051 1.00 43.34 83 ARG A N 1
ATOM 580 C CA . ARG A 1 83 ? 32.021 15.756 -30.961 1.00 43.34 83 ARG A CA 1
ATOM 581 C C . ARG A 1 83 ? 31.368 15.773 -29.570 1.00 43.34 83 ARG A C 1
ATOM 583 O O . ARG A 1 83 ? 32.064 15.670 -28.563 1.00 43.34 83 ARG A O 1
ATOM 590 N N . GLY A 1 84 ? 30.035 15.839 -29.494 1.00 41.34 84 GLY A N 1
ATOM 591 C CA . GLY A 1 84 ? 29.278 15.814 -28.239 1.00 41.34 84 GLY A CA 1
ATOM 592 C C . GLY A 1 84 ? 29.144 14.428 -27.600 1.00 41.34 84 GLY A C 1
ATOM 593 O O . GLY A 1 84 ? 28.904 14.345 -26.399 1.00 41.34 84 GLY A O 1
ATOM 594 N N . CYS A 1 85 ? 29.325 13.337 -28.351 1.00 33.94 85 CYS A N 1
ATOM 595 C CA . CYS A 1 85 ? 29.060 11.978 -27.861 1.00 33.94 85 CYS A CA 1
ATOM 596 C C . CYS A 1 85 ? 29.973 11.532 -26.702 1.00 33.94 85 CYS A C 1
ATOM 598 O O . CYS A 1 85 ? 29.484 10.885 -25.780 1.00 33.94 85 CYS A O 1
ATOM 600 N N . ARG A 1 86 ? 31.257 11.933 -26.671 1.00 38.28 86 ARG A N 1
ATOM 601 C CA . ARG A 1 86 ? 32.170 11.561 -25.565 1.00 38.28 86 ARG A CA 1
ATOM 602 C C . ARG A 1 86 ? 31.864 12.292 -24.252 1.00 38.28 86 ARG A C 1
ATOM 604 O O . ARG A 1 86 ? 31.826 11.651 -23.209 1.00 38.28 86 ARG A O 1
ATOM 611 N N . ARG A 1 87 ? 31.553 13.598 -24.288 1.00 38.97 87 ARG A N 1
ATOM 612 C CA . ARG A 1 87 ? 31.082 14.330 -23.089 1.00 38.97 87 ARG A CA 1
ATOM 613 C C . ARG A 1 87 ? 29.685 13.873 -22.639 1.00 38.97 87 ARG A C 1
ATOM 615 O O . ARG A 1 87 ? 29.405 13.890 -21.447 1.00 38.97 87 ARG A O 1
ATOM 622 N N . ARG A 1 88 ? 28.822 13.423 -23.563 1.00 39.59 88 ARG A N 1
ATOM 623 C CA . ARG A 1 88 ? 27.487 12.866 -23.255 1.00 39.59 88 ARG A CA 1
ATOM 624 C C . ARG A 1 88 ? 27.561 11.527 -22.516 1.00 39.59 88 ARG A C 1
ATOM 626 O O . ARG A 1 88 ? 26.804 11.341 -21.571 1.00 39.59 88 ARG A O 1
ATOM 633 N N . ALA A 1 89 ? 28.501 10.651 -22.876 1.00 37.78 89 ALA A N 1
ATOM 634 C CA . ALA A 1 89 ? 28.725 9.384 -22.173 1.00 37.78 89 ALA A CA 1
ATOM 635 C C . ALA A 1 89 ? 29.196 9.587 -20.718 1.00 37.78 89 ALA A C 1
ATOM 637 O O . ALA A 1 89 ? 28.759 8.871 -19.823 1.00 37.78 89 ALA A O 1
ATOM 638 N N . GLN A 1 90 ? 30.015 10.615 -20.466 1.00 38.72 90 GLN A N 1
ATOM 639 C CA . GLN A 1 90 ? 30.533 10.927 -19.127 1.00 38.72 90 GLN A CA 1
ATOM 640 C C . GLN A 1 90 ? 29.460 11.462 -18.159 1.00 38.72 90 GLN A C 1
ATOM 642 O O . GLN A 1 90 ? 29.553 11.240 -16.958 1.00 38.72 90 GLN A O 1
ATOM 647 N N . VAL A 1 91 ? 28.425 12.141 -18.671 1.00 39.22 91 VAL A N 1
ATOM 648 C CA . VAL A 1 91 ? 27.314 12.677 -17.859 1.00 39.22 91 VAL A CA 1
ATOM 649 C C . VAL A 1 91 ? 26.177 11.659 -17.702 1.00 39.22 91 VAL A C 1
ATOM 651 O O . VAL A 1 91 ? 25.554 11.600 -16.646 1.00 39.22 91 VAL A O 1
ATOM 654 N N . ALA A 1 92 ? 25.916 10.827 -18.718 1.00 37.47 92 ALA A N 1
ATOM 655 C CA . ALA A 1 92 ? 24.860 9.809 -18.679 1.00 37.47 92 ALA A CA 1
ATOM 656 C C . ALA A 1 92 ? 25.178 8.623 -17.746 1.00 37.47 92 ALA A C 1
ATOM 658 O O . ALA A 1 92 ? 24.258 7.973 -17.257 1.00 37.47 92 ALA A O 1
ATOM 659 N N . GLY A 1 93 ? 26.460 8.378 -17.455 1.00 40.59 93 GLY A N 1
ATOM 660 C CA . GLY A 1 93 ? 26.897 7.409 -16.446 1.00 40.59 93 GLY A CA 1
ATOM 661 C C . GLY A 1 93 ? 26.829 7.914 -15.000 1.00 40.59 93 GLY A C 1
ATOM 662 O O . GLY A 1 93 ? 27.162 7.157 -14.095 1.00 40.59 93 GLY A O 1
ATOM 663 N N . ASN A 1 94 ? 26.423 9.169 -14.751 1.00 48.50 94 ASN A N 1
ATOM 664 C CA . ASN A 1 94 ? 26.330 9.704 -13.392 1.00 48.50 94 ASN A CA 1
ATOM 665 C C . ASN A 1 94 ? 25.009 9.242 -12.718 1.00 48.50 94 ASN A C 1
ATOM 667 O O . ASN A 1 94 ? 23.924 9.655 -13.152 1.00 48.50 94 ASN A O 1
ATOM 671 N N . PRO A 1 95 ? 25.058 8.436 -11.634 1.00 50.41 95 PRO A N 1
ATOM 672 C CA . PRO A 1 95 ? 23.873 7.991 -10.890 1.00 50.41 95 PRO A CA 1
ATOM 673 C C . PRO A 1 95 ? 22.997 9.144 -10.379 1.00 50.41 95 PRO A C 1
ATOM 675 O O . PRO A 1 95 ? 21.778 8.998 -10.258 1.00 50.41 95 PRO A O 1
ATOM 678 N N . GLU A 1 96 ? 23.595 10.307 -10.119 1.00 55.06 96 GLU A N 1
ATOM 679 C CA . GLU A 1 96 ? 22.894 11.514 -9.682 1.00 55.06 96 GLU A CA 1
ATOM 680 C C . GLU A 1 96 ? 21.974 12.073 -10.769 1.00 55.06 96 GLU A C 1
ATOM 682 O O . GLU A 1 96 ? 20.901 12.576 -10.454 1.00 55.06 96 GLU A O 1
ATOM 687 N N . VAL A 1 97 ? 22.332 11.932 -12.051 1.00 51.97 97 VAL A N 1
ATOM 688 C CA . VAL A 1 97 ? 21.502 12.391 -13.179 1.00 51.97 97 VAL A CA 1
ATOM 689 C C . VAL A 1 97 ? 20.267 11.505 -13.335 1.00 51.97 97 VAL A C 1
ATOM 691 O O . VAL A 1 97 ? 19.164 12.012 -13.541 1.00 51.97 97 VAL A O 1
ATOM 694 N N . SER A 1 98 ? 20.425 10.189 -13.170 1.00 52.88 98 SER A N 1
ATOM 695 C CA . SER A 1 98 ? 19.302 9.241 -13.188 1.00 52.88 98 SER A CA 1
ATOM 696 C C . SER A 1 98 ? 18.355 9.464 -12.006 1.00 52.88 98 SER A C 1
ATOM 698 O O . SER A 1 98 ? 17.135 9.486 -12.186 1.00 52.88 98 SER A O 1
ATOM 700 N N . ARG A 1 99 ? 18.906 9.710 -10.809 1.00 58.12 99 ARG A N 1
ATOM 701 C CA . ARG A 1 99 ? 18.125 10.093 -9.626 1.00 58.12 99 ARG A CA 1
ATOM 702 C C . ARG A 1 99 ? 17.405 11.425 -9.844 1.00 58.12 99 ARG A C 1
ATOM 704 O O . ARG A 1 99 ? 16.199 11.481 -9.660 1.00 58.12 99 ARG A O 1
ATOM 711 N N . ALA A 1 100 ? 18.088 12.451 -10.349 1.00 62.50 100 ALA A N 1
ATOM 712 C CA . ALA A 1 100 ? 17.492 13.758 -10.619 1.00 62.50 100 ALA A CA 1
ATOM 713 C C . ALA A 1 100 ? 16.369 13.706 -11.670 1.00 62.50 100 ALA A C 1
ATOM 715 O O . ALA A 1 100 ? 15.375 14.418 -11.543 1.00 62.50 100 ALA A O 1
ATOM 716 N N . ALA A 1 101 ? 16.493 12.865 -12.702 1.00 55.44 101 ALA A N 1
ATOM 717 C CA . ALA A 1 101 ? 15.441 12.668 -13.699 1.00 55.44 101 ALA A CA 1
ATOM 718 C C . ALA A 1 101 ? 14.206 11.967 -13.107 1.00 55.44 101 ALA A C 1
ATOM 720 O O . ALA A 1 101 ? 13.071 12.364 -13.390 1.00 55.44 101 ALA A O 1
ATOM 721 N N . LEU A 1 102 ? 14.422 10.957 -12.259 1.00 55.25 102 LEU A N 1
ATOM 722 C CA . LEU A 1 102 ? 13.357 10.282 -11.522 1.00 55.25 102 LEU A CA 1
ATOM 723 C C . LEU A 1 102 ? 12.668 11.235 -10.538 1.00 55.25 102 LEU A C 1
ATOM 725 O O . LEU A 1 102 ? 11.442 11.350 -10.565 1.00 55.25 102 LEU A O 1
ATOM 729 N N . ASP A 1 103 ? 13.446 11.961 -9.736 1.00 62.41 103 ASP A N 1
ATOM 730 C CA . ASP A 1 103 ? 12.964 12.964 -8.785 1.00 62.41 103 ASP A CA 1
ATOM 731 C C . ASP A 1 103 ? 12.178 14.057 -9.514 1.00 62.41 103 ASP A C 1
ATOM 733 O O . ASP A 1 103 ? 11.090 14.435 -9.084 1.00 62.41 103 ASP A O 1
ATOM 737 N N . TRP A 1 104 ? 12.664 14.519 -10.672 1.00 67.94 104 TRP A N 1
ATOM 738 C CA . TRP A 1 104 ? 11.953 15.480 -11.514 1.00 67.94 104 TRP A CA 1
ATOM 739 C C . TRP A 1 104 ? 10.613 14.934 -11.996 1.00 67.94 104 TRP A C 1
ATOM 741 O O . TRP A 1 104 ? 9.611 15.648 -11.951 1.00 67.94 104 TRP A O 1
ATOM 751 N N . ALA A 1 105 ? 10.562 13.690 -12.468 1.00 58.84 105 ALA A N 1
ATOM 752 C CA . ALA A 1 105 ? 9.323 13.107 -12.960 1.00 58.84 105 ALA A CA 1
ATOM 753 C C . ALA A 1 105 ? 8.312 12.866 -11.832 1.00 58.84 105 ALA A C 1
ATOM 755 O O . ALA A 1 105 ? 7.120 13.144 -12.001 1.00 58.84 105 ALA A O 1
ATOM 756 N N . GLN A 1 106 ? 8.784 12.411 -10.668 1.00 60.16 106 GLN A N 1
ATOM 757 C CA . GLN A 1 106 ? 7.979 12.286 -9.455 1.00 60.16 106 GLN A CA 1
ATOM 758 C C . GLN A 1 106 ? 7.446 13.652 -9.019 1.00 60.16 106 GLN A C 1
ATOM 760 O O . GLN A 1 106 ? 6.235 13.825 -8.893 1.00 60.16 106 GLN A O 1
ATOM 765 N N . GLN A 1 107 ? 8.319 14.651 -8.887 1.00 66.88 107 GLN A N 1
ATOM 766 C CA . GLN A 1 107 ? 7.950 16.009 -8.500 1.00 66.88 107 GLN A CA 1
ATOM 767 C C . GLN A 1 107 ? 6.992 16.645 -9.511 1.00 66.88 107 GLN A C 1
ATOM 769 O O . GLN A 1 107 ? 6.006 17.257 -9.115 1.00 66.88 107 GLN A O 1
ATOM 774 N N . THR A 1 108 ? 7.232 16.474 -10.811 1.00 63.94 108 THR A N 1
ATOM 775 C CA . THR A 1 108 ? 6.366 16.993 -11.878 1.00 63.94 108 THR A CA 1
ATOM 776 C C . THR A 1 108 ? 4.990 16.347 -11.813 1.00 63.94 108 THR A C 1
ATOM 778 O O . THR A 1 108 ? 3.989 17.057 -11.839 1.00 63.94 108 THR A O 1
ATOM 781 N N . SER A 1 109 ? 4.916 15.024 -11.659 1.00 60.53 109 SER A N 1
ATOM 782 C CA . SER A 1 109 ? 3.648 14.325 -11.441 1.00 60.53 109 SER A CA 1
ATOM 783 C C . SER A 1 109 ? 2.907 14.869 -10.216 1.00 60.53 109 SER A C 1
ATOM 785 O O . SER A 1 109 ? 1.729 15.198 -10.325 1.00 60.53 109 SER A O 1
ATOM 787 N N . SER A 1 110 ? 3.589 15.019 -9.079 1.00 62.12 110 SER A N 1
ATOM 788 C CA . SER A 1 110 ? 2.988 15.523 -7.839 1.00 62.12 110 SER A CA 1
ATOM 789 C C . SER A 1 110 ? 2.527 16.978 -7.960 1.00 62.12 110 SER A C 1
ATOM 791 O O . SER A 1 110 ? 1.436 17.322 -7.511 1.00 62.12 110 SER A O 1
ATOM 793 N N . LEU A 1 111 ? 3.311 17.844 -8.609 1.00 64.25 111 LEU A N 1
ATOM 794 C CA . LEU A 1 111 ? 2.941 19.239 -8.873 1.00 64.25 111 LEU A CA 1
ATOM 795 C C . LEU A 1 111 ? 1.729 19.339 -9.797 1.00 64.25 111 LEU A C 1
ATOM 797 O O . LEU A 1 111 ? 0.894 20.223 -9.619 1.00 64.25 111 LEU A O 1
ATOM 801 N N . LEU A 1 112 ? 1.610 18.439 -10.771 1.00 61.84 112 LEU A N 1
ATOM 802 C CA . LEU A 1 112 ? 0.445 18.374 -11.644 1.00 61.84 112 LEU A CA 1
ATOM 803 C C . LEU A 1 112 ? -0.805 17.929 -10.889 1.00 61.84 112 LEU A C 1
ATOM 805 O O . LEU A 1 112 ? -1.863 18.524 -11.093 1.00 61.84 112 LEU A O 1
ATOM 809 N N . ASP A 1 113 ? -0.684 16.953 -9.990 1.00 60.34 113 ASP A N 1
ATOM 810 C CA . ASP A 1 113 ? -1.784 16.543 -9.113 1.00 60.34 113 ASP A CA 1
ATOM 811 C C . ASP A 1 113 ? -2.191 17.686 -8.154 1.00 60.34 113 ASP A C 1
ATOM 813 O O . ASP A 1 113 ? -3.378 17.978 -8.003 1.00 60.34 113 ASP A O 1
ATOM 817 N N . GLN A 1 114 ? -1.230 18.432 -7.596 1.00 63.06 114 GLN A N 1
ATOM 818 C CA . GLN A 1 114 ? -1.499 19.609 -6.753 1.00 63.06 114 GLN A CA 1
ATOM 819 C C . GLN A 1 114 ? -2.131 20.781 -7.521 1.00 63.06 114 GLN A C 1
ATOM 821 O O . GLN A 1 114 ? -3.083 21.405 -7.047 1.00 63.06 114 GLN A O 1
ATOM 826 N N . ALA A 1 115 ? -1.613 21.114 -8.705 1.00 61.84 115 ALA A N 1
ATOM 827 C CA . ALA A 1 115 ? -2.149 22.189 -9.540 1.00 61.84 115 ALA A CA 1
ATOM 828 C C . ALA A 1 115 ? -3.556 21.852 -10.050 1.00 61.84 115 ALA A C 1
ATOM 830 O O . ALA A 1 115 ? -4.402 22.737 -10.180 1.00 61.84 115 ALA A O 1
ATOM 831 N N . TRP A 1 116 ? -3.818 20.569 -10.305 1.00 59.91 116 TRP A N 1
ATOM 832 C CA . TRP A 1 116 ? -5.150 20.071 -10.606 1.00 59.91 116 TRP A CA 1
ATOM 833 C C . TRP A 1 116 ? -6.111 20.258 -9.434 1.00 59.91 116 TRP A C 1
ATOM 835 O O . TRP A 1 116 ? -7.192 20.816 -9.627 1.00 59.91 116 TRP A O 1
ATOM 845 N N . TYR A 1 117 ? -5.693 19.849 -8.231 1.00 59.06 117 TYR A N 1
ATOM 846 C CA . TYR A 1 117 ? -6.472 19.993 -7.000 1.00 59.06 117 TYR A CA 1
ATOM 847 C C . TYR A 1 117 ? -6.925 21.439 -6.776 1.00 59.06 117 TYR A C 1
ATOM 849 O O . TYR A 1 117 ? -8.104 21.698 -6.554 1.00 59.06 117 TYR A O 1
ATOM 857 N N . ARG A 1 118 ? -6.013 22.404 -6.933 1.00 65.81 118 ARG A N 1
ATOM 858 C CA . ARG A 1 118 ? -6.328 23.829 -6.743 1.00 65.81 118 ARG A CA 1
ATOM 859 C C . ARG A 1 118 ? -7.238 24.420 -7.827 1.00 65.81 118 ARG A C 1
ATOM 861 O O . ARG A 1 118 ? -7.738 25.521 -7.642 1.00 65.81 118 ARG A O 1
ATOM 868 N N . GLY A 1 119 ? -7.413 23.743 -8.965 1.00 58.28 119 GLY A N 1
ATOM 869 C CA . GLY A 1 119 ? -8.005 24.334 -10.169 1.00 58.28 119 GLY A CA 1
ATOM 870 C C . GLY A 1 119 ? -9.349 23.771 -10.635 1.00 58.28 119 GLY A C 1
ATOM 871 O O . GLY A 1 119 ? -9.839 24.274 -11.643 1.00 58.28 119 GLY A O 1
ATOM 872 N N . GLN A 1 120 ? -9.902 22.727 -9.995 1.00 54.94 120 GLN A N 1
ATOM 873 C CA . GLN A 1 120 ? -11.182 22.074 -10.366 1.00 54.94 120 GLN A CA 1
ATOM 874 C C . GLN A 1 120 ? -11.386 21.868 -11.888 1.00 54.94 120 GLN A C 1
ATOM 876 O O . GLN A 1 120 ? -12.464 22.080 -12.439 1.00 54.94 120 GLN A O 1
ATOM 881 N N . ARG A 1 121 ? -10.330 21.505 -12.625 1.00 55.41 121 ARG A N 1
ATOM 882 C CA . ARG A 1 121 ? -10.389 21.460 -14.097 1.00 55.41 121 ARG A CA 1
ATOM 883 C C . ARG A 1 121 ? -11.102 20.188 -14.611 1.00 55.41 121 ARG A C 1
ATOM 885 O O . ARG A 1 121 ? -11.144 19.181 -13.912 1.00 55.41 121 ARG A O 1
ATOM 892 N N . PRO A 1 122 ? -11.645 20.187 -15.846 1.00 56.47 122 PRO A N 1
ATOM 893 C CA . PRO A 1 122 ? -12.362 19.036 -16.416 1.00 56.47 122 PRO A CA 1
ATOM 894 C C . PRO A 1 122 ? -11.425 17.893 -16.839 1.00 56.47 122 PRO A C 1
ATOM 896 O O . PRO A 1 122 ? -10.478 18.126 -17.602 1.00 56.47 122 PRO A O 1
ATOM 899 N N . LEU A 1 123 ? -11.718 16.663 -16.380 1.00 54.84 123 LEU A N 1
ATOM 900 C CA . LEU A 1 123 ? -10.900 15.426 -16.429 1.00 54.84 123 LEU A CA 1
ATOM 901 C C . LEU A 1 123 ? -10.077 15.205 -17.716 1.00 54.84 123 LEU A C 1
ATOM 903 O O . LEU A 1 123 ? -8.920 14.784 -17.642 1.00 54.84 123 LEU A O 1
ATOM 907 N N . GLY A 1 124 ? -10.600 15.571 -18.891 1.00 61.00 124 GLY A N 1
ATOM 908 C CA . GLY A 1 124 ? -9.896 15.433 -20.174 1.00 61.00 124 GLY A CA 1
ATOM 909 C C . GLY A 1 124 ? -8.597 16.251 -20.308 1.00 61.00 124 GLY A C 1
ATOM 910 O O . GLY A 1 124 ? -7.730 15.922 -21.122 1.00 61.00 124 GLY A O 1
ATOM 911 N N . ARG A 1 125 ? -8.393 17.322 -19.524 1.00 68.44 125 ARG A N 1
ATOM 912 C CA . ARG A 1 125 ? -7.097 18.038 -19.486 1.00 68.44 125 ARG A CA 1
ATOM 913 C C . ARG A 1 125 ? -6.043 17.290 -18.658 1.00 68.44 125 ARG A C 1
ATOM 915 O O . ARG A 1 125 ? -4.889 17.280 -19.076 1.00 68.44 125 ARG A O 1
ATOM 922 N N . ARG A 1 126 ? -6.426 16.622 -17.561 1.00 66.50 126 ARG A N 1
ATOM 923 C CA . ARG A 1 126 ? -5.515 15.823 -16.714 1.00 66.50 126 ARG A CA 1
ATOM 924 C C . ARG A 1 126 ? -4.932 14.650 -17.487 1.00 66.50 126 ARG A C 1
ATOM 926 O O . ARG A 1 126 ? -3.715 14.493 -17.515 1.00 66.50 126 ARG A O 1
ATOM 933 N N . GLY A 1 127 ? -5.784 13.895 -18.183 1.00 67.12 127 GLY A N 1
ATOM 934 C CA . GLY A 1 127 ? -5.350 12.736 -18.967 1.00 67.12 127 GLY A CA 1
ATOM 935 C C . GLY A 1 127 ? -4.279 13.092 -20.003 1.00 67.12 127 GLY A C 1
ATOM 936 O O . GLY A 1 127 ? -3.243 12.440 -20.073 1.00 67.12 127 GLY A O 1
ATOM 937 N N . ARG A 1 128 ? -4.449 14.207 -20.729 1.00 73.12 128 ARG A N 1
ATOM 938 C CA . ARG A 1 128 ? -3.456 14.685 -21.711 1.00 73.12 128 ARG A CA 1
ATOM 939 C C . ARG A 1 128 ? -2.107 15.040 -21.097 1.00 73.12 128 ARG A C 1
ATOM 941 O O . ARG A 1 128 ? -1.078 14.815 -21.727 1.00 73.12 128 ARG A O 1
ATOM 948 N N . VAL A 1 129 ? -2.094 15.619 -19.899 1.00 73.38 129 VAL A N 1
ATOM 949 C CA . VAL A 1 129 ? -0.832 15.947 -19.231 1.00 73.38 129 VAL A CA 1
ATOM 950 C C . VAL A 1 129 ? -0.148 14.678 -18.729 1.00 73.38 129 VAL A C 1
ATOM 952 O O . VAL A 1 129 ? 1.038 14.505 -18.992 1.00 73.38 129 VAL A O 1
ATOM 955 N N . LEU A 1 130 ? -0.887 13.772 -18.084 1.00 73.44 130 LEU A N 1
ATOM 956 C CA . LEU A 1 130 ? -0.353 12.483 -17.634 1.00 73.44 130 LEU A CA 1
ATOM 957 C C . LEU A 1 130 ? 0.227 11.674 -18.803 1.00 73.44 130 LEU A C 1
ATOM 959 O O . LEU A 1 130 ? 1.330 11.146 -18.687 1.00 73.44 130 LEU A O 1
ATOM 963 N N . LEU A 1 131 ? -0.446 11.666 -19.956 1.00 71.88 131 LEU A N 1
ATOM 964 C CA . LEU A 1 131 ? 0.060 11.064 -21.194 1.00 71.88 131 LEU A CA 1
ATOM 965 C C . LEU A 1 131 ? 1.386 11.688 -21.649 1.00 71.88 131 LEU A C 1
ATOM 967 O O . LEU A 1 131 ? 2.325 10.970 -21.981 1.00 71.88 131 LEU A O 1
ATOM 971 N N . ARG A 1 132 ? 1.498 13.023 -21.630 1.00 76.38 132 ARG A N 1
ATOM 972 C CA . ARG A 1 132 ? 2.736 13.728 -22.012 1.00 76.38 132 ARG A CA 1
ATOM 973 C C . ARG A 1 132 ? 3.892 13.432 -21.060 1.00 76.38 132 ARG A C 1
ATOM 975 O O . ARG A 1 132 ? 5.002 13.201 -21.528 1.00 76.38 132 ARG A O 1
ATOM 982 N N . VAL A 1 133 ? 3.638 13.431 -19.751 1.00 75.62 133 VAL A N 1
ATOM 983 C CA . VAL A 1 133 ? 4.653 13.092 -18.740 1.00 75.62 133 VAL A CA 1
ATOM 984 C C . VAL A 1 133 ? 5.097 11.643 -18.900 1.00 75.62 133 VAL A C 1
ATOM 986 O O . VAL A 1 133 ? 6.293 11.380 -18.883 1.00 75.62 133 VAL A O 1
ATOM 989 N N . SER A 1 134 ? 4.157 10.727 -19.139 1.00 75.00 134 SER A N 1
ATOM 990 C CA . SER A 1 134 ? 4.465 9.316 -19.396 1.00 75.00 134 SER A CA 1
ATOM 991 C C . SER A 1 134 ? 5.338 9.159 -20.644 1.00 75.00 134 SER A C 1
ATOM 993 O O . SER A 1 134 ? 6.372 8.506 -20.587 1.00 75.00 134 SER A O 1
ATOM 995 N N . GLY A 1 135 ? 5.008 9.835 -21.749 1.00 74.56 135 GLY A N 1
ATOM 996 C CA . GLY A 1 135 ? 5.844 9.825 -22.955 1.00 74.56 135 GLY A CA 1
ATOM 997 C C . GLY A 1 135 ? 7.245 10.411 -22.737 1.00 74.56 135 GLY A C 1
ATOM 998 O O . GLY A 1 135 ? 8.225 9.874 -23.249 1.00 74.56 135 GLY A O 1
ATOM 999 N N . ALA A 1 136 ? 7.364 11.482 -21.946 1.00 76.19 136 ALA A N 1
ATOM 1000 C CA . ALA A 1 136 ? 8.660 12.064 -21.595 1.00 76.19 136 ALA A CA 1
ATOM 1001 C C . ALA A 1 136 ? 9.505 11.108 -20.737 1.00 76.19 136 ALA A C 1
ATOM 1003 O O . ALA A 1 136 ? 10.685 10.920 -21.022 1.00 76.19 136 ALA A O 1
ATOM 1004 N N . LEU A 1 137 ? 8.890 10.464 -19.740 1.00 74.62 137 LEU A N 1
ATOM 1005 C CA . LEU A 1 137 ? 9.512 9.432 -18.908 1.00 74.62 137 LEU A CA 1
ATOM 1006 C C . LEU A 1 137 ? 10.083 8.286 -19.745 1.00 74.62 137 LEU A C 1
ATOM 1008 O O . LEU A 1 137 ? 11.209 7.861 -19.509 1.00 74.62 137 LEU A O 1
ATOM 1012 N N . LEU A 1 138 ? 9.341 7.832 -20.755 1.00 72.38 138 LEU A N 1
ATOM 1013 C CA . LEU A 1 138 ? 9.789 6.778 -21.665 1.00 72.38 138 LEU A CA 1
ATOM 1014 C C . LEU A 1 138 ? 10.950 7.213 -22.552 1.00 72.38 138 LEU A C 1
ATOM 1016 O O . LEU A 1 138 ? 11.904 6.460 -22.722 1.00 72.38 138 LEU A O 1
ATOM 1020 N N . GLY A 1 139 ? 10.899 8.436 -23.084 1.00 75.50 139 GLY A N 1
ATOM 1021 C CA . GLY A 1 139 ? 12.010 8.988 -23.859 1.00 75.50 139 GLY A CA 1
ATOM 1022 C C . GLY A 1 139 ? 13.294 9.084 -23.032 1.00 75.50 139 GLY A C 1
ATOM 1023 O O . GLY A 1 139 ? 14.371 8.747 -23.519 1.00 75.50 139 GLY A O 1
ATOM 1024 N N . VAL A 1 140 ? 13.168 9.485 -21.765 1.00 73.25 140 VAL A N 1
ATOM 1025 C CA . VAL A 1 140 ? 14.281 9.538 -20.811 1.00 73.25 140 VAL A CA 1
ATOM 1026 C C . VAL A 1 140 ? 14.783 8.135 -20.466 1.00 73.25 140 VAL A C 1
ATOM 1028 O O . VAL A 1 140 ? 15.990 7.914 -20.508 1.00 73.25 140 VAL A O 1
ATOM 1031 N N . ALA A 1 141 ? 13.891 7.178 -20.193 1.00 70.75 141 ALA A N 1
ATOM 1032 C CA . ALA A 1 141 ? 14.260 5.791 -19.905 1.00 70.75 141 ALA A CA 1
ATOM 1033 C C . ALA A 1 141 ? 15.042 5.158 -21.066 1.00 70.75 141 ALA A C 1
ATOM 1035 O O . ALA A 1 141 ? 16.104 4.580 -20.854 1.00 70.75 141 ALA A O 1
ATOM 1036 N N . ALA A 1 142 ? 14.575 5.345 -22.302 1.00 71.38 142 ALA A N 1
ATOM 1037 C CA . ALA A 1 142 ? 15.248 4.827 -23.488 1.00 71.38 142 ALA A CA 1
ATOM 1038 C C . ALA A 1 142 ? 16.656 5.418 -23.679 1.00 71.38 142 ALA A C 1
ATOM 1040 O O . ALA A 1 142 ? 17.552 4.728 -24.149 1.00 71.38 142 ALA A O 1
ATOM 1041 N N . GLN A 1 143 ? 16.883 6.684 -23.317 1.00 75.81 143 GLN A N 1
ATOM 1042 C CA . GLN A 1 143 ? 18.197 7.319 -23.470 1.00 75.81 143 GLN A CA 1
ATOM 1043 C C . GLN A 1 143 ? 19.142 7.006 -22.304 1.00 75.81 143 GLN A C 1
ATOM 1045 O O . GLN A 1 143 ? 20.277 6.592 -22.531 1.00 75.81 143 GLN A O 1
ATOM 1050 N N . LEU A 1 144 ? 18.689 7.188 -21.061 1.00 72.50 144 LEU A N 1
ATOM 1051 C CA . LEU A 1 144 ? 19.517 6.990 -19.867 1.00 72.50 144 LEU A CA 1
ATOM 1052 C C . LEU A 1 144 ? 19.817 5.515 -19.619 1.00 72.50 144 LEU A C 1
ATOM 1054 O O . LEU A 1 144 ? 20.970 5.159 -19.387 1.00 72.50 144 LEU A O 1
ATOM 1058 N N . CYS A 1 145 ? 18.810 4.643 -19.693 1.00 74.94 145 CYS A N 1
ATOM 1059 C CA . CYS A 1 145 ? 19.024 3.245 -19.340 1.00 74.94 145 CYS A CA 1
ATOM 1060 C C . CYS A 1 145 ? 19.867 2.512 -20.406 1.00 74.94 145 CYS A C 1
ATOM 1062 O O . CYS A 1 145 ? 20.646 1.634 -20.048 1.00 74.94 145 CYS A O 1
ATOM 1064 N N . ASN A 1 146 ? 19.816 2.927 -21.682 1.00 70.75 146 ASN A N 1
ATOM 1065 C CA . ASN A 1 146 ? 20.728 2.422 -22.721 1.00 70.75 146 ASN A CA 1
ATOM 1066 C C . ASN A 1 146 ? 22.191 2.800 -22.449 1.00 70.75 146 ASN A C 1
ATOM 1068 O O . ASN A 1 146 ? 23.088 2.007 -22.720 1.00 70.75 146 ASN A O 1
ATOM 1072 N N . HIS A 1 147 ? 22.450 3.983 -21.885 1.00 70.00 147 HIS A N 1
ATOM 1073 C CA . HIS A 1 147 ? 23.802 4.351 -21.462 1.00 70.00 147 HIS A CA 1
ATOM 1074 C C . HIS A 1 147 ? 24.274 3.517 -20.268 1.00 70.00 147 HIS A C 1
ATOM 1076 O O . HIS A 1 147 ? 25.419 3.073 -20.260 1.00 70.00 147 HIS A O 1
ATOM 1082 N N . LEU A 1 148 ? 23.392 3.249 -19.301 1.00 68.69 148 LEU A N 1
ATOM 1083 C CA . LEU A 1 148 ? 23.708 2.392 -18.155 1.00 68.69 148 LEU A CA 1
ATOM 1084 C C . LEU A 1 148 ? 23.923 0.926 -18.549 1.00 68.69 148 LEU A C 1
ATOM 1086 O O . LEU A 1 148 ? 24.698 0.245 -17.887 1.00 68.69 148 LEU A O 1
ATOM 1090 N N . ALA A 1 149 ? 23.306 0.448 -19.634 1.00 63.50 149 ALA A N 1
ATOM 1091 C CA . ALA A 1 149 ? 23.511 -0.915 -20.132 1.00 63.50 149 ALA A CA 1
ATOM 1092 C C . ALA A 1 149 ? 24.973 -1.172 -20.525 1.00 63.50 149 ALA A C 1
ATOM 1094 O O . ALA A 1 149 ? 25.482 -2.267 -20.315 1.00 63.50 149 ALA A O 1
ATOM 1095 N N . VAL A 1 150 ? 25.678 -0.138 -20.997 1.00 65.38 150 VAL A N 1
ATOM 1096 C CA . VAL A 1 150 ? 27.121 -0.200 -21.291 1.00 65.38 150 VAL A CA 1
ATOM 1097 C C . VAL A 1 150 ? 27.956 -0.336 -20.007 1.00 65.38 150 VAL A C 1
ATOM 1099 O O . VAL A 1 150 ? 29.065 -0.855 -20.044 1.00 65.38 150 VAL A O 1
ATOM 1102 N N . SER A 1 151 ? 27.431 0.110 -18.863 1.00 63.12 151 SER A N 1
ATOM 1103 C CA . SER A 1 151 ? 28.106 0.084 -17.557 1.00 63.12 151 SER A CA 1
ATOM 1104 C C . SER A 1 151 ? 27.696 -1.092 -16.659 1.00 63.12 151 SER A C 1
ATOM 1106 O O . SER A 1 151 ? 28.260 -1.244 -15.578 1.00 63.12 151 SER A O 1
ATOM 1108 N N . GLY A 1 152 ? 26.726 -1.914 -17.077 1.00 68.44 152 GLY A N 1
ATOM 1109 C CA . GLY A 1 152 ? 26.262 -3.094 -16.345 1.00 68.44 152 GLY A CA 1
ATOM 1110 C C . GLY A 1 152 ? 24.756 -3.345 -16.488 1.00 68.44 152 GLY A C 1
ATOM 1111 O O . GLY A 1 152 ? 23.923 -2.482 -16.203 1.00 68.44 152 GLY A O 1
ATOM 1112 N N . GLU A 1 153 ? 24.395 -4.569 -16.869 1.00 67.81 153 GLU A N 1
ATOM 1113 C CA . GLU A 1 153 ? 23.022 -4.996 -17.193 1.00 67.81 153 GLU A CA 1
ATOM 1114 C C . GLU A 1 153 ? 22.022 -4.823 -16.025 1.00 67.81 153 GLU A C 1
ATOM 1116 O O . GLU A 1 153 ? 20.854 -4.462 -16.211 1.00 67.81 153 GLU A O 1
ATOM 1121 N N . GLN A 1 154 ? 22.485 -4.997 -14.783 1.00 70.06 154 GLN A N 1
ATOM 1122 C CA . GLN A 1 154 ? 21.636 -4.918 -13.589 1.00 70.06 154 GLN A CA 1
ATOM 1123 C C . GLN A 1 154 ? 21.169 -3.485 -13.264 1.00 70.06 154 GLN A C 1
ATOM 1125 O O . GLN A 1 154 ? 20.048 -3.282 -12.795 1.00 70.06 154 GLN A O 1
ATOM 1130 N N . LEU A 1 155 ? 21.992 -2.467 -13.541 1.00 70.44 155 LEU A N 1
ATOM 1131 C CA . LEU A 1 155 ? 21.611 -1.064 -13.324 1.00 70.44 155 LEU A CA 1
ATOM 1132 C C . LEU A 1 155 ? 20.621 -0.584 -14.390 1.00 70.44 155 LEU A C 1
ATOM 1134 O O . LEU A 1 155 ? 19.664 0.128 -14.074 1.00 70.44 155 LEU A O 1
ATOM 1138 N N . ALA A 1 156 ? 20.815 -1.017 -15.638 1.00 70.75 156 ALA A N 1
ATOM 1139 C CA . ALA A 1 156 ? 19.920 -0.696 -16.742 1.00 70.75 156 ALA A CA 1
ATOM 1140 C C . ALA A 1 156 ? 18.515 -1.277 -16.529 1.00 70.75 156 ALA A C 1
ATOM 1142 O O . ALA A 1 156 ? 17.529 -0.550 -16.655 1.00 70.75 156 ALA A O 1
ATOM 1143 N N . SER A 1 157 ? 18.414 -2.548 -16.127 1.00 73.69 157 SER A N 1
ATOM 1144 C CA . SER A 1 157 ? 17.121 -3.193 -15.849 1.00 73.69 157 SER A CA 1
ATOM 1145 C C . SER A 1 157 ? 16.366 -2.537 -14.692 1.00 73.69 157 SER A C 1
ATOM 1147 O O . SER A 1 157 ? 15.161 -2.304 -14.799 1.00 73.69 157 SER A O 1
ATOM 1149 N N . SER A 1 158 ? 17.067 -2.134 -13.628 1.00 81.56 158 SER A N 1
ATOM 1150 C CA . SER A 1 158 ? 16.481 -1.371 -12.517 1.00 81.56 158 SER A CA 1
ATOM 1151 C C . SER A 1 158 ? 15.951 0.001 -12.967 1.00 81.56 158 SER A C 1
ATOM 1153 O O . SER A 1 158 ? 14.824 0.375 -12.641 1.00 81.56 158 SER A O 1
ATOM 1155 N N . CYS A 1 159 ? 16.718 0.730 -13.786 1.00 84.25 159 CYS A N 1
ATOM 1156 C CA . CYS A 1 159 ? 16.318 2.019 -14.363 1.00 84.25 159 CYS A CA 1
ATOM 1157 C C . CYS A 1 159 ? 15.039 1.904 -15.212 1.00 84.25 159 CYS A C 1
ATOM 1159 O O . CYS A 1 159 ? 14.079 2.655 -14.995 1.00 84.25 159 CYS A O 1
ATOM 1161 N N . VAL A 1 160 ? 14.995 0.931 -16.132 1.00 86.31 160 VAL A N 1
ATOM 1162 C CA . VAL A 1 160 ? 13.830 0.680 -16.996 1.00 86.31 160 VAL A CA 1
ATOM 1163 C C . VAL A 1 160 ? 12.612 0.292 -16.162 1.00 86.31 160 VAL A C 1
ATOM 1165 O O . VAL A 1 160 ? 11.536 0.854 -16.367 1.00 86.31 160 VAL A O 1
ATOM 1168 N N . ALA A 1 161 ? 12.772 -0.607 -15.187 1.00 89.69 161 ALA A N 1
ATOM 1169 C CA . ALA A 1 161 ? 11.677 -1.043 -14.326 1.00 89.69 161 ALA A CA 1
ATOM 1170 C C . ALA A 1 161 ? 11.096 0.118 -13.504 1.00 89.69 161 ALA A C 1
ATOM 1172 O O . ALA A 1 161 ? 9.881 0.283 -13.448 1.00 89.69 161 ALA A O 1
ATOM 1173 N N . VAL A 1 162 ? 11.931 0.974 -12.909 1.00 88.50 162 VAL A N 1
ATOM 1174 C CA . VAL A 1 162 ? 11.463 2.119 -12.109 1.00 88.50 162 VAL A CA 1
ATOM 1175 C C . VAL A 1 162 ? 10.680 3.121 -12.965 1.00 88.50 162 VAL A C 1
ATOM 1177 O O . VAL A 1 162 ? 9.557 3.498 -12.614 1.00 88.50 162 VAL A O 1
ATOM 1180 N N . LEU A 1 163 ? 11.249 3.559 -14.092 1.00 87.81 163 LEU A N 1
ATOM 1181 C CA . LEU A 1 163 ? 10.620 4.572 -14.948 1.00 87.81 163 LEU A CA 1
ATOM 1182 C C . LEU A 1 163 ? 9.397 4.011 -15.679 1.00 87.81 163 LEU A C 1
ATOM 1184 O O . LEU A 1 163 ? 8.364 4.681 -15.753 1.00 87.81 163 LEU A O 1
ATOM 1188 N N . GLY A 1 164 ? 9.486 2.771 -16.160 1.00 90.62 164 GLY A N 1
ATOM 1189 C CA . GLY A 1 164 ? 8.378 2.059 -16.783 1.00 90.62 164 GLY A CA 1
ATOM 1190 C C . GLY A 1 164 ? 7.221 1.849 -15.807 1.00 90.62 164 GLY A C 1
ATOM 1191 O O . GLY A 1 164 ? 6.088 2.181 -16.141 1.00 90.62 164 GLY A O 1
ATOM 1192 N N . SER A 1 165 ? 7.499 1.399 -14.576 1.00 93.06 165 SER A N 1
ATOM 1193 C CA . SER A 1 165 ? 6.498 1.214 -13.514 1.00 93.06 165 SER A CA 1
ATOM 1194 C C . SER A 1 165 ? 5.725 2.507 -13.264 1.00 93.06 165 SER A C 1
ATOM 1196 O O . SER A 1 165 ? 4.490 2.525 -13.232 1.00 93.06 165 SER A O 1
ATOM 1198 N N . ARG A 1 166 ? 6.444 3.631 -13.165 1.00 88.94 166 ARG A N 1
ATOM 1199 C CA . ARG A 1 166 ? 5.818 4.936 -12.960 1.00 88.94 166 ARG A CA 1
ATOM 1200 C C . ARG A 1 166 ? 5.005 5.389 -14.172 1.00 88.94 166 ARG A C 1
ATOM 1202 O O . ARG A 1 166 ? 3.903 5.905 -13.996 1.00 88.94 166 ARG A O 1
ATOM 1209 N N . ALA A 1 167 ? 5.511 5.205 -15.389 1.00 87.38 167 ALA A N 1
ATOM 1210 C CA . ALA A 1 167 ? 4.777 5.547 -16.606 1.00 87.38 167 ALA A CA 1
ATOM 1211 C C . ALA A 1 167 ? 3.477 4.730 -16.730 1.00 87.38 167 ALA A C 1
ATOM 1213 O O . ALA A 1 167 ? 2.417 5.307 -16.974 1.00 87.38 167 ALA A O 1
ATOM 1214 N N . MET A 1 168 ? 3.531 3.420 -16.470 1.00 92.31 168 MET A N 1
ATOM 1215 C CA . MET A 1 168 ? 2.365 2.526 -16.432 1.00 92.31 168 MET A CA 1
ATOM 1216 C C . MET A 1 168 ? 1.298 3.025 -15.457 1.00 92.31 168 MET A C 1
ATOM 1218 O O . MET A 1 168 ? 0.120 3.138 -15.805 1.00 92.31 168 MET A O 1
ATOM 1222 N N . GLU A 1 169 ? 1.713 3.381 -14.243 1.00 91.75 169 GLU A N 1
ATOM 1223 C CA . GLU A 1 169 ? 0.825 3.921 -13.219 1.00 91.75 169 GLU A CA 1
ATOM 1224 C C . GLU A 1 169 ? 0.140 5.219 -13.677 1.00 91.75 169 GLU A C 1
ATOM 1226 O O . GLU A 1 169 ? -1.079 5.356 -13.551 1.00 91.75 169 GLU A O 1
ATOM 1231 N N . LEU A 1 170 ? 0.890 6.162 -14.255 1.00 86.56 170 LEU A N 1
ATOM 1232 C CA . LEU A 1 170 ? 0.347 7.440 -14.728 1.00 86.56 170 LEU A CA 1
ATOM 1233 C C . LEU A 1 170 ? -0.620 7.272 -15.907 1.00 86.56 170 LEU A C 1
ATOM 1235 O O . LEU A 1 170 ? -1.653 7.946 -15.942 1.00 86.56 170 LEU A O 1
ATOM 1239 N N . LEU A 1 171 ? -0.332 6.359 -16.837 1.00 85.38 171 LEU A N 1
ATOM 1240 C CA . LEU A 1 171 ? -1.231 6.015 -17.943 1.00 85.38 171 LEU A CA 1
ATOM 1241 C C . LEU A 1 171 ? -2.548 5.427 -17.427 1.00 85.38 171 LEU A C 1
ATOM 1243 O O . LEU A 1 171 ? -3.624 5.875 -17.831 1.00 85.38 171 LEU A O 1
ATOM 1247 N N . ARG A 1 172 ? -2.489 4.493 -16.472 1.00 90.50 172 ARG A N 1
ATOM 1248 C CA . ARG A 1 172 ? -3.688 3.902 -15.854 1.00 90.50 172 ARG A CA 1
ATOM 1249 C C . ARG A 1 172 ? -4.492 4.938 -15.064 1.00 90.50 172 ARG A C 1
ATOM 1251 O O . ARG A 1 172 ? -5.711 4.996 -15.203 1.00 90.50 172 ARG A O 1
ATOM 1258 N N . ARG A 1 173 ? -3.839 5.839 -14.318 1.00 87.31 173 ARG A N 1
ATOM 1259 C CA . ARG A 1 173 ? -4.507 6.982 -13.652 1.00 87.31 173 ARG A CA 1
ATOM 1260 C C . ARG A 1 173 ? -5.196 7.930 -14.638 1.00 87.31 173 ARG A C 1
ATOM 1262 O O . ARG A 1 173 ? -6.192 8.558 -14.284 1.00 87.31 173 ARG A O 1
ATOM 1269 N N . ALA A 1 174 ? -4.675 8.039 -15.859 1.00 81.12 174 ALA A N 1
ATOM 1270 C CA . ALA A 1 174 ? -5.267 8.819 -16.941 1.00 81.12 174 ALA A CA 1
ATOM 1271 C C . ALA A 1 174 ? -6.426 8.104 -17.662 1.00 81.12 174 ALA A C 1
ATOM 1273 O O . ALA A 1 174 ? -7.032 8.710 -18.545 1.00 81.12 174 ALA A O 1
ATOM 1274 N N . GLY A 1 175 ? -6.720 6.842 -17.323 1.00 82.88 175 GLY A N 1
ATOM 1275 C CA . GLY A 1 175 ? -7.676 5.993 -18.043 1.00 82.88 175 GLY A CA 1
ATOM 1276 C C . GLY A 1 175 ? -7.152 5.465 -19.385 1.00 82.88 175 GLY A C 1
ATOM 1277 O O . GLY A 1 175 ? -7.918 4.918 -20.172 1.00 82.88 175 GLY A O 1
ATOM 1278 N N . ALA A 1 176 ? -5.855 5.616 -19.671 1.00 85.00 176 ALA A N 1
ATOM 1279 C CA . ALA A 1 176 ? -5.228 5.209 -20.927 1.00 85.00 176 ALA A CA 1
ATOM 1280 C C . ALA A 1 176 ? -4.734 3.750 -20.870 1.00 85.00 176 ALA A C 1
ATOM 1282 O O . ALA A 1 176 ? -3.549 3.479 -21.060 1.00 85.00 176 ALA A O 1
ATOM 1283 N N . HIS A 1 177 ? -5.643 2.810 -20.590 1.00 88.88 177 HIS A N 1
ATOM 1284 C CA . HIS A 1 177 ? -5.311 1.397 -20.357 1.00 88.88 177 HIS A CA 1
ATOM 1285 C C . HIS A 1 177 ? -4.602 0.739 -21.550 1.00 88.88 177 HIS A C 1
ATOM 1287 O O . HIS A 1 177 ? -3.537 0.167 -21.363 1.00 88.88 177 HIS A O 1
ATOM 1293 N N . TYR A 1 178 ? -5.092 0.935 -22.779 1.00 87.38 178 TYR A N 1
ATOM 1294 C CA . TYR A 1 178 ? -4.443 0.397 -23.984 1.00 87.38 178 TYR A CA 1
ATOM 1295 C C . TYR A 1 178 ? -3.014 0.912 -24.192 1.00 87.38 178 TYR A C 1
ATOM 1297 O O . TYR A 1 178 ? -2.143 0.171 -24.635 1.00 87.38 178 TYR A O 1
ATOM 1305 N N . ALA A 1 179 ? -2.754 2.181 -23.859 1.00 84.69 179 ALA A N 1
ATOM 1306 C CA . ALA A 1 179 ? -1.408 2.741 -23.949 1.00 84.69 179 ALA A CA 1
ATOM 1307 C C . ALA A 1 179 ? -0.482 2.147 -22.879 1.00 84.69 179 ALA A C 1
ATOM 1309 O O . ALA A 1 179 ? 0.694 1.929 -23.151 1.00 84.69 179 ALA A O 1
ATOM 1310 N N . ALA A 1 180 ? -1.009 1.872 -21.680 1.00 89.25 180 ALA A N 1
ATOM 1311 C CA . ALA A 1 180 ? -0.269 1.156 -20.648 1.00 89.25 180 ALA A CA 1
ATOM 1312 C C . ALA A 1 180 ? 0.045 -0.276 -21.110 1.00 89.25 180 ALA A C 1
ATOM 1314 O O . ALA A 1 180 ? 1.195 -0.693 -21.079 1.00 89.25 180 ALA A O 1
ATOM 1315 N N . ASP A 1 181 ? -0.933 -1.017 -21.622 1.00 92.00 181 ASP A N 1
ATOM 1316 C CA . ASP A 1 181 ? -0.704 -2.396 -22.062 1.00 92.00 181 ASP A CA 1
ATOM 1317 C C . ASP A 1 181 ? 0.261 -2.463 -23.264 1.00 92.00 181 ASP A C 1
ATOM 1319 O O . ASP A 1 181 ? 1.147 -3.314 -23.297 1.00 92.00 181 ASP A O 1
ATOM 1323 N N . GLY A 1 182 ? 0.178 -1.511 -24.201 1.00 87.62 182 GLY A N 1
ATOM 1324 C CA . GLY A 1 182 ? 1.154 -1.372 -25.288 1.00 87.62 182 GLY A CA 1
ATOM 1325 C C . GLY A 1 182 ? 2.567 -1.059 -24.786 1.00 87.62 182 GLY A C 1
ATOM 1326 O O . GLY A 1 182 ? 3.537 -1.640 -25.271 1.00 87.62 182 GLY A O 1
ATOM 1327 N N . LEU A 1 183 ? 2.688 -0.196 -23.771 1.00 88.12 183 LEU A N 1
ATOM 1328 C CA . LEU A 1 183 ? 3.966 0.069 -23.117 1.00 88.12 183 LEU A CA 1
ATOM 1329 C C . LEU A 1 183 ? 4.523 -1.188 -22.434 1.00 88.12 183 LEU A C 1
ATOM 1331 O O . LEU A 1 183 ? 5.713 -1.468 -22.558 1.00 88.12 183 LEU A O 1
ATOM 1335 N N . PHE A 1 184 ? 3.682 -1.951 -21.735 1.00 94.12 184 PHE A N 1
ATOM 1336 C CA . PHE A 1 184 ? 4.089 -3.216 -21.132 1.00 94.12 184 PHE A CA 1
ATOM 1337 C C . PHE A 1 184 ? 4.668 -4.163 -22.186 1.00 94.12 184 PHE A C 1
ATOM 1339 O O . PHE A 1 184 ? 5.779 -4.644 -21.999 1.00 94.12 184 PHE A O 1
ATOM 1346 N N . GLN A 1 185 ? 3.976 -4.372 -23.310 1.00 93.19 185 GLN A N 1
ATOM 1347 C CA . GLN A 1 185 ? 4.473 -5.249 -24.377 1.00 93.19 185 GLN A CA 1
ATOM 1348 C C . GLN A 1 185 ? 5.824 -4.778 -24.923 1.00 93.19 185 GLN A C 1
ATOM 1350 O O . GLN A 1 185 ? 6.748 -5.577 -25.041 1.00 93.19 185 GLN A O 1
ATOM 1355 N N . GLN A 1 186 ? 5.967 -3.472 -25.175 1.00 89.00 186 GLN A N 1
ATOM 1356 C CA . GLN A 1 186 ? 7.219 -2.894 -25.663 1.00 89.00 186 GLN A CA 1
ATOM 1357 C C . GLN A 1 186 ? 8.387 -3.094 -24.684 1.00 89.00 186 GLN A C 1
ATOM 1359 O O . GLN A 1 186 ? 9.505 -3.378 -25.111 1.00 89.00 186 GLN A O 1
ATOM 1364 N N . LEU A 1 187 ? 8.152 -2.908 -23.381 1.00 89.56 187 LEU A N 1
ATOM 1365 C CA . LEU A 1 187 ? 9.194 -3.073 -22.366 1.00 89.56 187 LEU A CA 1
ATOM 1366 C C . LEU A 1 187 ? 9.536 -4.548 -22.145 1.00 89.56 187 LEU A C 1
ATOM 1368 O O . LEU A 1 187 ? 10.712 -4.879 -22.032 1.00 89.56 187 LEU A O 1
ATOM 1372 N N . SER A 1 188 ? 8.535 -5.427 -22.124 1.00 90.38 188 SER A N 1
ATOM 1373 C CA . SER A 1 188 ? 8.712 -6.864 -21.894 1.00 90.38 188 SER A CA 1
ATOM 1374 C C . SER A 1 188 ? 9.380 -7.588 -23.069 1.00 90.38 188 SER A C 1
ATOM 1376 O O . SER A 1 188 ? 9.997 -8.626 -22.858 1.00 90.38 188 SER A O 1
ATOM 1378 N N . SER A 1 189 ? 9.306 -7.050 -24.293 1.00 87.88 189 SER A N 1
ATOM 1379 C CA . SER A 1 189 ? 10.000 -7.599 -25.470 1.00 87.88 189 SER A CA 1
ATOM 1380 C C . SER A 1 189 ? 11.403 -7.018 -25.698 1.00 87.88 189 SER A C 1
ATOM 1382 O O . SER A 1 189 ? 12.062 -7.375 -26.673 1.00 87.88 189 SER A O 1
ATOM 1384 N N . GLY A 1 190 ? 11.841 -6.057 -24.879 1.00 83.69 190 GLY A N 1
ATOM 1385 C CA . GLY A 1 190 ? 13.138 -5.397 -25.034 1.00 83.69 190 GLY A CA 1
ATOM 1386 C C . GLY A 1 190 ? 14.316 -6.265 -24.579 1.00 83.69 190 GLY A C 1
ATOM 1387 O O . GLY A 1 190 ? 14.159 -7.171 -23.769 1.00 83.69 190 GLY A O 1
ATOM 1388 N N . SER A 1 191 ? 15.530 -5.943 -25.037 1.00 79.12 191 SER A N 1
ATOM 1389 C CA . SER A 1 191 ? 16.762 -6.610 -24.574 1.00 79.12 191 SER A CA 1
ATOM 1390 C C . SER A 1 191 ? 17.044 -6.392 -23.083 1.00 79.12 191 SER A C 1
ATOM 1392 O O . SER A 1 191 ? 17.709 -7.204 -22.454 1.00 79.12 191 SER A O 1
ATOM 1394 N N . VAL A 1 192 ? 16.509 -5.311 -22.508 1.00 80.38 192 VAL A N 1
ATOM 1395 C CA . VAL A 1 192 ? 16.576 -4.984 -21.077 1.00 80.38 192 VAL A CA 1
ATOM 1396 C C . VAL A 1 192 ? 15.161 -5.037 -20.491 1.00 80.38 192 VAL A C 1
ATOM 1398 O O . VAL A 1 192 ? 14.640 -4.051 -19.964 1.00 80.38 192 VAL A O 1
ATOM 1401 N N . ALA A 1 193 ? 14.494 -6.181 -20.663 1.00 82.94 193 ALA A N 1
ATOM 1402 C CA . ALA A 1 193 ? 13.124 -6.365 -20.205 1.00 82.94 193 ALA A CA 1
ATOM 1403 C C . ALA A 1 193 ? 13.049 -6.432 -18.668 1.00 82.94 193 ALA A C 1
ATOM 1405 O O . ALA A 1 193 ? 13.792 -7.198 -18.038 1.00 82.94 193 ALA A O 1
ATOM 1406 N N . PRO A 1 194 ? 12.140 -5.671 -18.026 1.00 87.25 194 PRO A N 1
ATOM 1407 C CA . PRO A 1 194 ? 11.835 -5.892 -16.622 1.00 87.25 194 PRO A CA 1
ATOM 1408 C C . PRO A 1 194 ? 11.257 -7.301 -16.444 1.00 87.25 194 PRO A C 1
ATOM 1410 O O . PRO A 1 194 ? 10.599 -7.837 -17.330 1.00 87.25 194 PRO A O 1
ATOM 1413 N N . ALA A 1 195 ? 11.448 -7.899 -15.268 1.00 91.06 195 ALA A N 1
ATOM 1414 C CA . ALA A 1 195 ? 10.973 -9.255 -14.977 1.00 91.06 195 ALA A CA 1
ATOM 1415 C C . ALA A 1 195 ? 9.444 -9.359 -14.774 1.00 91.06 195 ALA A C 1
ATOM 1417 O O . ALA A 1 195 ? 8.971 -10.288 -14.123 1.00 91.06 195 ALA A O 1
ATOM 1418 N N . TRP A 1 196 ? 8.673 -8.390 -15.266 1.00 93.31 196 TRP A N 1
ATOM 1419 C CA . TRP A 1 196 ? 7.228 -8.357 -15.094 1.00 93.31 196 TRP A CA 1
ATOM 1420 C C . TRP A 1 196 ? 6.558 -9.473 -15.884 1.00 93.31 196 TRP A C 1
ATOM 1422 O O . TRP A 1 196 ? 6.872 -9.707 -17.046 1.00 93.31 196 TRP A O 1
ATOM 1432 N N . VAL A 1 197 ? 5.578 -10.116 -15.257 1.00 91.75 197 VAL A N 1
ATOM 1433 C CA . VAL A 1 197 ? 4.837 -11.232 -15.859 1.00 91.75 197 VAL A CA 1
ATOM 1434 C C . VAL A 1 197 ? 3.461 -10.820 -16.381 1.00 91.75 197 VAL A C 1
ATOM 1436 O O . VAL A 1 197 ? 2.879 -11.521 -17.201 1.00 91.75 197 VAL A O 1
ATOM 1439 N N . HIS A 1 198 ? 2.925 -9.684 -15.922 1.00 94.25 198 HIS A N 1
ATOM 1440 C CA . HIS A 1 198 ? 1.565 -9.247 -16.234 1.00 94.25 198 HIS A CA 1
ATOM 1441 C C . HIS A 1 198 ? 1.469 -7.711 -16.281 1.00 94.25 198 HIS A C 1
ATOM 1443 O O . HIS A 1 198 ? 2.082 -7.049 -15.437 1.00 94.25 198 HIS A O 1
ATOM 1449 N N . PRO A 1 199 ? 0.665 -7.108 -17.182 1.00 94.06 199 PRO A N 1
ATOM 1450 C CA . PRO A 1 199 ? 0.547 -5.649 -17.297 1.00 94.06 199 PRO A CA 1
ATOM 1451 C C . PRO A 1 199 ? -0.036 -4.963 -16.053 1.00 94.06 199 PRO A C 1
ATOM 1453 O O . PRO A 1 199 ? 0.110 -3.746 -15.905 1.00 94.06 199 PRO A O 1
ATOM 1456 N N . TRP A 1 200 ? -0.687 -5.712 -15.159 1.00 94.81 200 TRP A N 1
ATOM 1457 C CA . TRP A 1 200 ? -1.204 -5.210 -13.881 1.00 94.81 200 TRP A CA 1
ATOM 1458 C C . TRP A 1 200 ? -0.219 -5.344 -12.712 1.00 94.81 200 TRP A C 1
ATOM 1460 O O . TRP A 1 200 ? -0.415 -4.720 -11.673 1.00 94.81 200 TRP A O 1
ATOM 1470 N N . GLN A 1 201 ? 0.880 -6.078 -12.898 1.00 95.94 201 GLN A N 1
ATOM 1471 C CA . GLN A 1 201 ? 1.916 -6.282 -11.892 1.00 95.94 201 GLN A CA 1
ATOM 1472 C C . GLN A 1 201 ? 3.251 -5.741 -12.412 1.00 95.94 201 GLN A C 1
ATOM 1474 O O . GLN A 1 201 ? 4.135 -6.489 -12.828 1.00 95.94 201 GLN A O 1
ATOM 1479 N N . THR A 1 202 ? 3.396 -4.414 -12.369 1.00 96.12 202 THR A N 1
ATOM 1480 C CA . THR A 1 202 ? 4.581 -3.712 -12.894 1.00 96.12 202 THR A CA 1
ATOM 1481 C C . THR A 1 202 ? 5.375 -2.972 -11.811 1.00 96.12 202 THR A C 1
ATOM 1483 O O . THR A 1 202 ? 5.613 -1.772 -11.941 1.00 96.12 202 THR A O 1
ATOM 1486 N N . PRO A 1 203 ? 5.775 -3.618 -10.699 1.00 95.19 203 PRO A N 1
ATOM 1487 C CA . PRO A 1 203 ? 6.535 -2.946 -9.653 1.00 95.19 203 PRO A CA 1
ATOM 1488 C C . PRO A 1 203 ? 7.952 -2.592 -10.117 1.00 95.19 203 PRO A C 1
ATOM 1490 O O . PRO A 1 203 ? 8.566 -3.306 -10.905 1.00 95.19 203 PRO A O 1
ATOM 1493 N N . ALA A 1 204 ? 8.521 -1.528 -9.560 1.00 92.00 204 ALA A N 1
ATOM 1494 C CA . ALA A 1 204 ? 9.901 -1.132 -9.837 1.00 92.00 204 ALA A CA 1
ATOM 1495 C C . ALA A 1 204 ? 10.943 -2.203 -9.441 1.00 92.00 204 ALA A C 1
ATOM 1497 O O . ALA A 1 204 ? 11.970 -2.338 -10.100 1.00 92.00 204 ALA A O 1
ATOM 1498 N N . ARG A 1 205 ? 10.690 -2.964 -8.369 1.00 91.19 205 ARG A N 1
ATOM 1499 C CA . ARG A 1 205 ? 11.527 -4.075 -7.895 1.00 91.19 205 ARG A CA 1
ATOM 1500 C C . ARG A 1 205 ? 10.745 -5.376 -8.023 1.00 91.19 205 ARG A C 1
ATOM 1502 O O . ARG A 1 205 ? 9.727 -5.550 -7.364 1.00 91.19 205 ARG A O 1
ATOM 1509 N N . PHE A 1 206 ? 11.209 -6.294 -8.859 1.00 93.06 206 PHE A N 1
ATOM 1510 C CA . PHE A 1 206 ? 10.510 -7.553 -9.103 1.00 93.06 206 PHE A CA 1
ATOM 1511 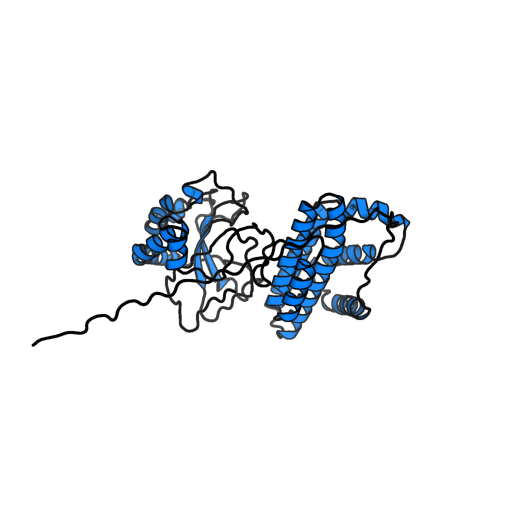C C . PHE A 1 206 ? 11.385 -8.740 -8.701 1.00 93.06 206 PHE A C 1
ATOM 1513 O O . PHE A 1 206 ? 12.477 -8.921 -9.239 1.00 93.06 206 PHE A O 1
ATOM 1520 N N . VAL A 1 207 ? 10.899 -9.556 -7.769 1.00 92.69 207 VAL A N 1
ATOM 1521 C CA . VAL A 1 207 ? 11.517 -10.821 -7.366 1.00 92.69 207 VAL A CA 1
ATOM 1522 C C . VAL A 1 207 ? 10.960 -11.931 -8.251 1.00 92.69 207 VAL A C 1
ATOM 1524 O O . VAL A 1 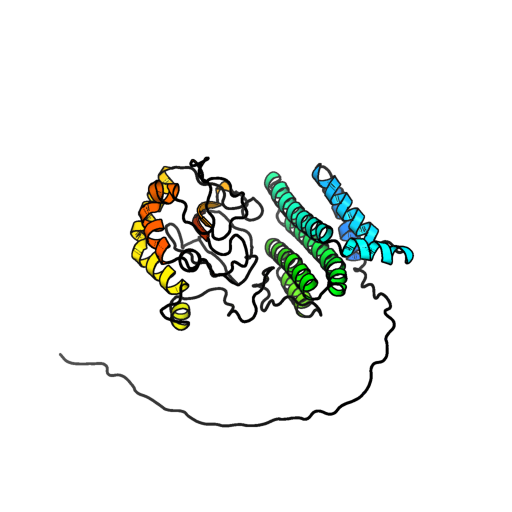207 ? 9.751 -12.175 -8.273 1.00 92.69 207 VAL A O 1
ATOM 1527 N N . ARG A 1 208 ? 11.846 -12.581 -9.011 1.00 92.62 208 ARG A N 1
ATOM 1528 C CA . ARG A 1 208 ? 11.497 -13.703 -9.894 1.00 92.62 208 ARG A CA 1
ATOM 1529 C C . ARG A 1 208 ? 11.118 -14.941 -9.079 1.00 92.62 208 ARG A C 1
ATOM 1531 O O . ARG A 1 208 ? 11.592 -15.121 -7.964 1.00 92.62 208 ARG A O 1
ATOM 1538 N N . GLY A 1 209 ? 10.271 -15.792 -9.655 1.00 93.31 209 GLY A N 1
ATOM 1539 C CA . GLY A 1 209 ? 9.844 -17.054 -9.041 1.00 93.31 209 GLY A CA 1
ATOM 1540 C C . GLY A 1 209 ? 8.726 -16.921 -8.004 1.00 93.31 209 GLY A C 1
ATOM 1541 O O . GLY A 1 209 ? 8.123 -17.928 -7.648 1.00 93.31 209 GLY A O 1
ATOM 1542 N N . LEU A 1 210 ? 8.385 -15.704 -7.561 1.00 92.62 210 LEU A N 1
ATOM 1543 C CA . LEU A 1 210 ? 7.231 -15.508 -6.687 1.00 92.62 210 LEU A CA 1
ATOM 1544 C C . LEU A 1 210 ? 5.924 -15.706 -7.459 1.00 92.62 210 LEU A C 1
ATOM 1546 O O . LEU A 1 210 ? 5.678 -15.074 -8.495 1.00 92.62 210 LEU A O 1
ATOM 1550 N N . ARG A 1 211 ? 5.053 -16.555 -6.912 1.00 92.75 211 ARG A N 1
ATOM 1551 C CA . ARG A 1 211 ? 3.698 -16.754 -7.422 1.00 92.75 211 ARG A CA 1
ATOM 1552 C C . ARG A 1 211 ? 2.936 -15.430 -7.388 1.00 92.75 211 ARG A C 1
ATOM 1554 O O . ARG A 1 211 ? 2.958 -14.705 -6.398 1.00 92.75 211 ARG A O 1
ATOM 1561 N N . SER A 1 212 ? 2.261 -15.117 -8.488 1.00 93.12 212 SER A N 1
ATOM 1562 C CA . SER A 1 212 ? 1.609 -13.823 -8.689 1.00 93.12 212 SER A CA 1
ATOM 1563 C C . SER A 1 212 ? 0.108 -13.996 -8.879 1.00 93.12 212 SER A C 1
ATOM 1565 O O . SER A 1 212 ? -0.329 -14.698 -9.790 1.00 93.12 212 SER A O 1
ATOM 1567 N N . ARG A 1 213 ? -0.675 -13.375 -7.991 1.00 94.12 213 ARG A N 1
ATOM 1568 C CA . ARG A 1 213 ? -2.143 -13.331 -8.027 1.00 94.12 213 ARG A CA 1
ATOM 1569 C C . ARG A 1 213 ? -2.636 -11.987 -7.485 1.00 94.12 213 ARG A C 1
ATOM 1571 O O . ARG A 1 213 ? -2.006 -11.463 -6.563 1.00 94.12 213 ARG A O 1
ATOM 1578 N N . PRO A 1 214 ? -3.749 -11.446 -8.012 1.00 95.19 214 PRO A N 1
ATOM 1579 C CA . PRO A 1 214 ? -4.326 -10.200 -7.508 1.00 95.19 214 PRO A CA 1
ATOM 1580 C C . PRO A 1 214 ? -4.935 -10.372 -6.111 1.00 95.19 214 PRO A C 1
ATOM 1582 O O . PRO A 1 214 ? -4.908 -9.451 -5.299 1.00 95.19 214 PRO A O 1
ATOM 1585 N N . THR A 1 215 ? -5.467 -11.558 -5.813 1.00 95.88 215 THR A N 1
ATOM 1586 C CA . THR A 1 215 ? -6.089 -11.897 -4.531 1.00 95.88 215 THR A CA 1
ATOM 1587 C C . THR A 1 215 ? -5.685 -13.298 -4.102 1.00 95.88 215 THR A C 1
ATOM 1589 O O . THR A 1 215 ? -5.462 -14.163 -4.948 1.00 95.88 215 THR A O 1
ATOM 1592 N N . TRP A 1 216 ? -5.632 -13.505 -2.790 1.00 94.62 216 TRP A N 1
ATOM 1593 C CA . TRP A 1 216 ? -5.324 -14.783 -2.157 1.00 94.62 216 TRP A CA 1
ATOM 1594 C C . TRP A 1 216 ? -6.432 -15.105 -1.161 1.00 94.62 216 TRP A C 1
ATOM 1596 O O . TRP A 1 216 ? -6.724 -14.298 -0.277 1.00 94.62 216 TRP A O 1
ATOM 1606 N N . SER A 1 217 ? -7.070 -16.255 -1.328 1.00 92.94 217 SER A N 1
ATOM 1607 C CA . SER A 1 217 ? -8.026 -16.793 -0.366 1.00 92.94 217 SER A CA 1
ATOM 1608 C C . SER A 1 217 ? -7.304 -17.465 0.800 1.00 92.94 217 SER A C 1
ATOM 1610 O O . SER A 1 217 ? -6.147 -17.872 0.690 1.00 92.94 217 SER A O 1
ATOM 1612 N N . ARG A 1 218 ? -8.012 -17.623 1.921 1.00 88.38 218 ARG A N 1
ATOM 1613 C CA . ARG A 1 218 ? -7.496 -18.334 3.096 1.00 88.38 218 ARG A CA 1
ATOM 1614 C C . ARG A 1 218 ? -7.074 -19.767 2.759 1.00 88.38 218 ARG A C 1
ATOM 1616 O O . ARG A 1 218 ? -5.953 -20.143 3.069 1.00 88.38 218 ARG A O 1
ATOM 1623 N N . ALA A 1 219 ? -7.915 -20.498 2.027 1.00 90.88 219 ALA A N 1
ATOM 1624 C CA . ALA A 1 219 ? -7.615 -21.861 1.592 1.00 90.88 219 ALA A CA 1
ATOM 1625 C C . ALA A 1 219 ? -6.342 -21.940 0.729 1.00 90.88 219 ALA A C 1
ATOM 1627 O O . ALA A 1 219 ? -5.562 -22.874 0.867 1.00 90.88 219 ALA A O 1
ATOM 1628 N N . GLU A 1 220 ? -6.093 -20.953 -0.139 1.00 92.56 220 GLU A N 1
ATOM 1629 C CA . GLU A 1 220 ? -4.849 -20.906 -0.919 1.00 92.56 220 GLU A CA 1
ATOM 1630 C C . GLU A 1 220 ? -3.623 -20.640 -0.044 1.00 92.56 220 GLU A C 1
ATOM 1632 O O . GLU A 1 220 ? -2.584 -21.249 -0.274 1.00 92.56 220 GLU A O 1
ATOM 1637 N N . LEU A 1 221 ? -3.729 -19.755 0.953 1.00 90.69 221 LEU A N 1
ATOM 1638 C CA . LEU A 1 221 ? -2.630 -19.479 1.886 1.00 90.69 221 LEU A CA 1
ATOM 1639 C C . LEU A 1 221 ? -2.322 -20.682 2.786 1.00 90.69 221 LEU A C 1
ATOM 1641 O O . LEU A 1 221 ? -1.158 -20.940 3.079 1.00 90.69 221 LEU A O 1
ATOM 1645 N N . GLU A 1 222 ? -3.352 -21.414 3.207 1.00 88.00 222 GLU A N 1
ATOM 1646 C CA . GLU A 1 222 ? -3.226 -22.648 3.990 1.00 88.00 222 GLU A CA 1
ATOM 1647 C C . GLU A 1 222 ? -2.673 -23.805 3.143 1.00 88.00 222 GLU A C 1
ATOM 1649 O O . GLU A 1 222 ? -1.919 -24.629 3.655 1.00 88.00 222 GLU A O 1
ATOM 1654 N N . ALA A 1 223 ? -2.975 -23.846 1.839 1.00 90.00 223 ALA A N 1
ATOM 1655 C CA . ALA A 1 223 ? -2.439 -24.848 0.915 1.00 90.00 223 ALA A CA 1
ATOM 1656 C C . ALA A 1 223 ? -0.934 -24.683 0.637 1.00 90.00 223 ALA A C 1
ATOM 1658 O O . ALA A 1 223 ? -0.257 -25.669 0.359 1.00 90.00 223 ALA A O 1
ATOM 1659 N N . GLU A 1 224 ? -0.397 -23.462 0.733 1.00 86.38 224 GLU A N 1
ATOM 1660 C CA . GLU A 1 224 ? 1.059 -23.218 0.734 1.00 86.38 224 GLU A CA 1
ATOM 1661 C C . GLU A 1 224 ? 1.717 -23.719 2.041 1.00 86.38 224 GLU A C 1
ATOM 1663 O O . GLU A 1 224 ? 2.933 -23.889 2.115 1.00 86.38 224 GLU A O 1
ATOM 1668 N N . GLY A 1 225 ? 0.906 -23.969 3.074 1.00 83.50 225 GLY A N 1
ATOM 1669 C CA . GLY A 1 225 ? 1.284 -24.542 4.359 1.00 83.50 225 GLY A CA 1
ATOM 1670 C C . GLY A 1 225 ? 0.417 -23.975 5.493 1.00 83.50 225 GLY A C 1
ATOM 1671 O O . GLY A 1 225 ? 0.204 -22.759 5.546 1.00 83.50 225 GLY A O 1
ATOM 1672 N N . PRO A 1 226 ? -0.044 -24.799 6.455 1.00 69.88 226 PRO A N 1
ATOM 1673 C CA . PRO A 1 226 ? -0.836 -24.313 7.594 1.00 69.88 226 PRO A CA 1
ATOM 1674 C C . PRO A 1 226 ? -0.067 -23.288 8.450 1.00 69.88 226 PRO A C 1
ATOM 1676 O O . PRO A 1 226 ? -0.665 -22.456 9.127 1.00 69.88 226 PRO A O 1
ATOM 1679 N N . ASP A 1 227 ? 1.264 -23.296 8.350 1.00 81.62 227 ASP A N 1
ATOM 1680 C CA . ASP A 1 227 ? 2.180 -22.416 9.068 1.00 81.62 227 ASP A CA 1
ATOM 1681 C C . ASP A 1 227 ? 2.728 -21.256 8.223 1.00 81.62 227 ASP A C 1
ATOM 1683 O O . ASP A 1 227 ? 3.772 -20.675 8.554 1.00 81.62 227 ASP A O 1
ATOM 1687 N N . THR A 1 228 ? 2.058 -20.854 7.139 1.00 89.94 228 THR A N 1
ATOM 1688 C CA . THR A 1 228 ? 2.447 -19.594 6.494 1.00 89.94 228 THR A CA 1
ATOM 1689 C C . THR A 1 228 ? 2.179 -18.416 7.434 1.00 89.94 228 THR A C 1
ATOM 1691 O O . THR A 1 228 ? 1.159 -18.343 8.125 1.00 89.94 228 THR A O 1
ATOM 1694 N N . ALA A 1 229 ? 3.100 -17.446 7.467 1.00 91.38 229 ALA A N 1
ATOM 1695 C CA . ALA A 1 229 ? 2.928 -16.252 8.295 1.00 91.38 229 ALA A CA 1
ATOM 1696 C C . ALA A 1 229 ? 1.636 -15.496 7.942 1.00 91.38 229 ALA A C 1
ATOM 1698 O O . ALA A 1 229 ? 0.937 -15.027 8.834 1.00 91.38 229 ALA A O 1
ATOM 1699 N N . ALA A 1 230 ? 1.283 -15.433 6.653 1.00 93.06 230 ALA A N 1
ATOM 1700 C CA . ALA A 1 230 ? 0.062 -14.783 6.191 1.00 93.06 230 ALA A CA 1
ATOM 1701 C C . ALA A 1 230 ? -1.211 -15.462 6.727 1.00 93.06 230 ALA A C 1
ATOM 1703 O O . ALA A 1 230 ? -2.090 -14.752 7.213 1.00 93.06 230 ALA A O 1
ATOM 1704 N N . ALA A 1 231 ? -1.296 -16.801 6.693 1.00 92.06 231 ALA A N 1
ATOM 1705 C CA . ALA A 1 231 ? -2.444 -17.535 7.232 1.00 92.06 231 ALA A CA 1
ATOM 1706 C C . ALA A 1 231 ? -2.581 -17.337 8.750 1.00 92.06 231 ALA A C 1
ATOM 1708 O O . ALA A 1 231 ? -3.664 -16.994 9.225 1.00 92.06 231 ALA A O 1
ATOM 1709 N N . ARG A 1 232 ? -1.474 -17.441 9.504 1.00 93.06 232 ARG A N 1
ATOM 1710 C CA . ARG A 1 232 ? -1.477 -17.194 10.958 1.00 93.06 232 ARG A CA 1
ATOM 1711 C C . ARG A 1 232 ? -1.887 -15.769 11.315 1.00 93.06 232 ARG A C 1
ATOM 1713 O O . ARG A 1 232 ? -2.690 -15.582 12.223 1.00 93.06 232 ARG A O 1
ATOM 1720 N N . ILE A 1 233 ? -1.354 -14.766 10.610 1.00 95.06 233 ILE A N 1
ATOM 1721 C CA . ILE A 1 233 ? -1.726 -13.362 10.830 1.00 95.06 233 ILE A CA 1
ATOM 1722 C C . ILE A 1 233 ? -3.214 -13.167 10.532 1.00 95.06 233 ILE A C 1
ATOM 1724 O O . ILE A 1 233 ? -3.909 -12.563 11.342 1.00 95.06 233 ILE A O 1
ATOM 1728 N N . ALA A 1 234 ? -3.711 -13.676 9.401 1.00 94.06 234 ALA A N 1
ATOM 1729 C CA . ALA A 1 234 ? -5.115 -13.536 9.025 1.00 94.06 234 ALA A CA 1
ATOM 1730 C C . ALA A 1 234 ? -6.051 -14.148 10.079 1.00 94.06 234 ALA A C 1
ATOM 1732 O O . ALA A 1 234 ? -6.929 -13.446 10.576 1.00 94.06 234 ALA A O 1
ATOM 1733 N N . ALA A 1 235 ? -5.807 -15.398 10.485 1.00 93.69 235 ALA A N 1
ATOM 1734 C CA . ALA A 1 235 ? -6.598 -16.071 11.514 1.00 93.69 235 ALA A CA 1
ATOM 1735 C C . ALA A 1 235 ? -6.563 -15.311 12.849 1.00 93.69 235 ALA A C 1
ATOM 1737 O O . ALA A 1 235 ? -7.601 -14.986 13.413 1.00 93.69 235 ALA A O 1
ATOM 1738 N N . ALA A 1 236 ? -5.374 -14.919 13.312 1.00 95.56 236 ALA A N 1
ATOM 1739 C CA . ALA A 1 236 ? -5.230 -14.227 14.587 1.00 95.56 236 ALA A CA 1
ATOM 1740 C C . ALA A 1 236 ? -5.914 -12.845 14.603 1.00 95.56 236 ALA A C 1
ATOM 1742 O O . ALA A 1 236 ? -6.455 -12.433 15.632 1.00 95.56 236 ALA A O 1
ATOM 1743 N N . LEU A 1 237 ? -5.909 -12.132 13.470 1.00 96.25 237 LEU A N 1
ATOM 1744 C CA . LEU A 1 237 ? -6.632 -10.871 13.288 1.00 96.25 237 LEU A CA 1
ATOM 1745 C C . LEU A 1 237 ? -8.157 -11.066 13.323 1.00 96.25 237 LEU A C 1
ATOM 1747 O O . LEU A 1 237 ? -8.854 -10.236 13.907 1.00 96.25 237 LEU A O 1
ATOM 1751 N N . GLU A 1 238 ? -8.667 -12.140 12.718 1.00 95.75 238 GLU A N 1
ATOM 1752 C CA . GLU A 1 238 ? -10.090 -12.508 12.748 1.00 95.75 238 GLU A CA 1
ATOM 1753 C C . GLU A 1 238 ? -10.533 -12.888 14.170 1.00 95.75 238 GLU A C 1
ATOM 1755 O O . GLU A 1 238 ? -11.481 -12.302 14.698 1.00 95.75 238 GLU A O 1
ATOM 1760 N N . ASP A 1 239 ? -9.789 -13.773 14.834 1.00 97.31 239 ASP A N 1
ATOM 1761 C CA . ASP A 1 239 ? -10.110 -14.280 16.175 1.00 97.31 239 ASP A CA 1
ATOM 1762 C C . ASP A 1 239 ? -10.073 -13.181 17.250 1.00 97.31 239 ASP A C 1
ATOM 1764 O O . ASP A 1 239 ? -10.798 -13.227 18.244 1.00 97.31 239 ASP A O 1
ATOM 1768 N N . ASN A 1 240 ? -9.248 -12.148 17.048 1.00 98.06 240 ASN A N 1
ATOM 1769 C CA . ASN A 1 240 ? -9.110 -11.018 17.971 1.00 98.06 240 ASN A CA 1
ATOM 1770 C C . ASN A 1 240 ? -9.848 -9.758 17.498 1.00 98.06 240 ASN A C 1
ATOM 1772 O O . ASN A 1 240 ? -9.647 -8.675 18.063 1.00 98.06 240 ASN A O 1
ATOM 1776 N N . PHE A 1 241 ? -10.729 -9.881 16.501 1.00 97.94 241 PHE A N 1
ATOM 1777 C CA . PHE A 1 241 ? -11.466 -8.761 15.922 1.00 97.94 241 PHE A CA 1
ATOM 1778 C C . PHE A 1 241 ? -12.121 -7.830 16.965 1.00 97.94 241 PHE A C 1
ATOM 1780 O O . PHE A 1 241 ? -11.907 -6.614 16.876 1.00 97.94 241 PHE A O 1
ATOM 1787 N N . PRO A 1 242 ? -12.852 -8.328 17.990 1.00 98.12 242 PRO A N 1
ATOM 1788 C CA . PRO A 1 242 ? -13.486 -7.453 18.979 1.00 98.12 242 PRO A CA 1
ATOM 1789 C C . PRO A 1 242 ? -12.476 -6.588 19.744 1.00 98.12 242 PRO A C 1
ATOM 1791 O O . PRO A 1 242 ? -12.69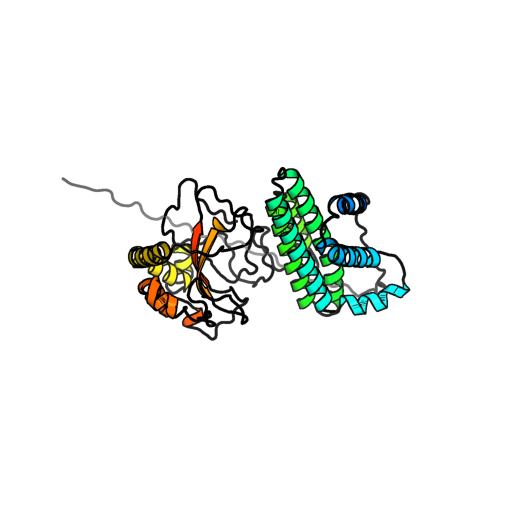4 -5.390 19.927 1.00 98.12 242 PRO A O 1
ATOM 1794 N N . ARG A 1 243 ? -11.324 -7.160 20.117 1.00 98.12 243 ARG A N 1
ATOM 1795 C CA . ARG A 1 243 ? -10.267 -6.455 20.857 1.00 98.12 243 ARG A CA 1
ATOM 1796 C C . ARG A 1 243 ? -9.586 -5.378 20.007 1.00 98.12 243 ARG A C 1
ATOM 1798 O O . ARG A 1 243 ? -9.266 -4.300 20.508 1.00 98.12 243 ARG A O 1
ATOM 1805 N N . ILE A 1 244 ? -9.399 -5.643 18.712 1.00 98.31 244 ILE A N 1
ATOM 1806 C CA . ILE A 1 244 ? -8.880 -4.662 17.744 1.00 98.31 244 ILE A CA 1
ATOM 1807 C C . ILE A 1 244 ? -9.885 -3.510 17.563 1.00 98.31 244 ILE A C 1
ATOM 1809 O O . ILE A 1 244 ? -9.501 -2.343 17.434 1.00 98.31 244 ILE A O 1
ATOM 1813 N N . LEU A 1 245 ? -11.187 -3.809 17.589 1.00 97.94 245 LEU A N 1
ATOM 1814 C CA . LEU A 1 245 ? -12.241 -2.800 17.489 1.00 97.94 245 LEU A CA 1
ATOM 1815 C C . LEU A 1 245 ? -12.274 -1.863 18.712 1.00 97.94 245 LEU A C 1
ATOM 1817 O O . LEU A 1 245 ? -12.520 -0.662 18.557 1.00 97.94 245 LEU A O 1
ATOM 1821 N N . GLU A 1 246 ? -11.977 -2.370 19.911 1.00 97.94 246 GLU A N 1
ATOM 1822 C CA . GLU A 1 246 ? -11.818 -1.547 21.119 1.00 97.94 246 GLU A CA 1
ATOM 1823 C C . GLU A 1 246 ? -10.672 -0.538 20.986 1.00 97.94 246 GLU A C 1
ATOM 1825 O O . GLU A 1 246 ? -10.850 0.651 21.284 1.00 97.94 246 GLU A O 1
ATOM 1830 N N . ASP A 1 247 ? -9.515 -0.990 20.497 1.00 97.94 247 ASP A N 1
ATOM 1831 C CA . ASP A 1 247 ? -8.360 -0.132 20.226 1.00 97.94 247 ASP A CA 1
ATOM 1832 C C . ASP A 1 247 ? -8.710 0.938 19.185 1.00 97.94 247 ASP A C 1
ATOM 1834 O O . ASP A 1 247 ? -8.454 2.127 19.396 1.00 97.94 247 ASP A O 1
ATOM 1838 N N . LEU A 1 248 ? -9.412 0.567 18.105 1.00 97.12 248 LEU A N 1
ATOM 1839 C CA . LEU A 1 248 ? -9.929 1.539 17.138 1.00 97.12 248 LEU A CA 1
ATOM 1840 C C . LEU A 1 248 ? -10.822 2.592 17.817 1.00 97.12 248 LEU A C 1
ATOM 1842 O O . LEU A 1 248 ? -10.747 3.778 17.483 1.00 97.12 248 LEU A O 1
ATOM 1846 N N . GLY A 1 249 ? -11.649 2.190 18.784 1.00 97.00 249 GLY A N 1
ATOM 1847 C CA . GLY A 1 249 ? -12.446 3.099 19.608 1.00 97.00 249 GLY A CA 1
ATOM 1848 C C . GLY A 1 249 ? -11.591 4.126 20.357 1.00 97.00 249 GLY A C 1
ATOM 1849 O O . GLY A 1 249 ? -11.904 5.321 20.332 1.00 97.00 249 GLY A O 1
ATOM 1850 N N . ARG A 1 250 ? -10.476 3.693 20.960 1.00 96.06 250 ARG A N 1
ATOM 1851 C CA . ARG A 1 250 ? -9.509 4.574 21.644 1.00 96.06 250 ARG A CA 1
ATOM 1852 C C . ARG A 1 250 ? -8.853 5.548 20.666 1.00 96.06 250 ARG A C 1
ATOM 1854 O O . ARG A 1 250 ? -8.875 6.755 20.910 1.00 96.06 250 ARG A O 1
ATOM 1861 N N . ILE A 1 251 ? -8.362 5.060 19.524 1.00 94.62 251 ILE A N 1
ATOM 1862 C CA . ILE A 1 251 ? -7.746 5.908 18.487 1.00 94.62 251 ILE A CA 1
ATOM 1863 C C . ILE A 1 251 ? -8.750 6.956 17.979 1.00 94.62 251 ILE A C 1
ATOM 1865 O O . ILE A 1 251 ? -8.407 8.124 17.785 1.00 94.62 251 ILE A O 1
ATOM 1869 N N . ARG A 1 252 ? -10.018 6.578 17.776 1.00 94.19 252 ARG A N 1
ATOM 1870 C CA . ARG A 1 252 ? -11.063 7.503 17.308 1.00 94.19 252 ARG A CA 1
ATOM 1871 C C . ARG A 1 252 ? -11.350 8.628 18.297 1.00 94.19 252 ARG A C 1
ATOM 1873 O O . ARG A 1 252 ? -11.523 9.760 17.849 1.00 94.19 252 ARG A O 1
ATOM 1880 N N . ARG A 1 253 ? -11.367 8.349 19.605 1.00 94.69 253 ARG A N 1
ATOM 1881 C CA . ARG A 1 253 ? -11.596 9.369 20.648 1.00 94.69 253 ARG A CA 1
ATOM 1882 C C . ARG A 1 253 ? -10.520 10.458 20.669 1.00 94.69 253 ARG A C 1
ATOM 1884 O O . ARG A 1 253 ? -10.825 11.587 21.024 1.00 94.69 253 ARG A O 1
ATOM 1891 N N . ARG A 1 254 ? -9.300 10.165 20.205 1.00 88.19 254 ARG A N 1
ATOM 1892 C CA . ARG A 1 254 ? -8.221 11.161 20.065 1.00 88.19 254 ARG A CA 1
ATOM 1893 C C . ARG A 1 254 ? -8.505 12.228 18.996 1.00 88.19 254 ARG A C 1
ATOM 1895 O O . ARG A 1 254 ? -7.884 13.286 18.996 1.00 88.19 254 ARG A O 1
ATOM 1902 N N . GLY A 1 255 ? -9.393 11.948 18.042 1.00 82.44 255 GLY A N 1
ATOM 1903 C CA . GLY A 1 255 ? -9.864 12.903 17.032 1.00 82.44 255 GLY A CA 1
ATOM 1904 C C . GLY A 1 255 ? -8.895 13.215 15.882 1.00 82.44 255 GLY A C 1
ATOM 1905 O O . GLY A 1 255 ? -9.354 13.478 14.770 1.00 82.44 255 GLY A O 1
ATOM 1906 N N . ARG A 1 256 ? -7.570 13.137 16.078 1.00 87.69 256 ARG A N 1
ATOM 1907 C CA . ARG A 1 256 ? -6.580 13.484 15.041 1.00 87.69 256 ARG A CA 1
ATOM 1908 C C . ARG A 1 256 ? -6.010 12.258 14.331 1.00 87.69 256 ARG A C 1
ATOM 1910 O O . ARG A 1 256 ? -5.321 11.447 14.938 1.00 87.69 256 ARG A O 1
ATOM 1917 N N . TRP A 1 257 ? -6.241 12.186 13.022 1.00 90.88 257 TRP A N 1
ATOM 1918 C CA . TRP A 1 257 ? -5.647 11.189 12.133 1.00 90.88 257 TRP A CA 1
ATOM 1919 C C . TRP A 1 257 ? -4.902 11.905 10.997 1.00 90.88 257 TRP A C 1
ATOM 1921 O O . TRP A 1 257 ? -5.500 12.757 10.337 1.00 90.88 257 TRP A O 1
ATOM 1931 N N . PRO A 1 258 ? -3.611 11.619 10.767 1.00 89.50 258 PRO A N 1
ATOM 1932 C CA . PRO A 1 258 ? -2.843 12.257 9.712 1.00 89.50 258 PRO A CA 1
ATOM 1933 C C . PRO A 1 258 ? -3.256 11.683 8.356 1.00 89.50 258 PRO A C 1
ATOM 1935 O O . PRO A 1 258 ? -3.698 10.533 8.259 1.00 89.50 258 PRO A O 1
ATOM 1938 N N . ALA A 1 259 ? -3.110 12.487 7.303 1.00 90.81 259 ALA A N 1
ATOM 1939 C CA . ALA A 1 259 ? -3.321 12.017 5.941 1.00 90.81 259 ALA A CA 1
ATOM 1940 C C . ALA A 1 259 ? -2.394 10.825 5.653 1.00 90.81 259 ALA A C 1
ATOM 1942 O O . ALA A 1 259 ? -1.216 10.837 6.010 1.00 90.81 259 ALA A O 1
ATOM 1943 N N . ALA A 1 260 ? -2.943 9.783 5.035 1.00 88.25 260 ALA A N 1
ATOM 1944 C CA . ALA A 1 260 ? -2.209 8.574 4.692 1.00 88.25 260 ALA A CA 1
ATOM 1945 C C . ALA A 1 260 ? -1.212 8.828 3.559 1.00 88.25 260 ALA A C 1
ATOM 1947 O O . ALA A 1 260 ? -0.094 8.312 3.596 1.00 88.25 260 ALA A O 1
ATOM 1948 N N . TYR A 1 261 ? -1.662 9.612 2.577 1.00 87.00 261 TYR A N 1
ATOM 1949 C CA . TYR A 1 261 ? -0.995 9.910 1.316 1.00 87.00 261 TYR A CA 1
ATOM 1950 C C . TYR A 1 261 ? -1.399 11.299 0.816 1.00 87.00 261 TYR A C 1
ATOM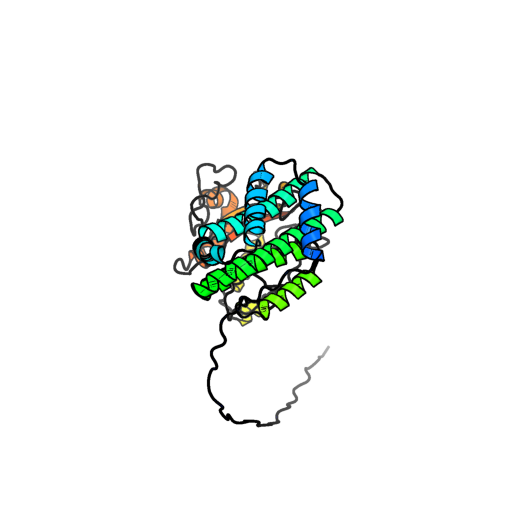 1952 O O . TYR A 1 261 ? -2.360 11.893 1.314 1.00 87.00 261 TYR A O 1
ATOM 1960 N N . GLY A 1 262 ? -0.652 11.818 -0.156 1.00 84.56 262 GLY A N 1
ATOM 1961 C CA . GLY A 1 262 ? -0.880 13.133 -0.729 1.00 84.56 262 GLY A CA 1
ATOM 1962 C C . GLY A 1 262 ? -1.933 13.158 -1.848 1.00 84.56 262 GLY A C 1
ATOM 1963 O O . GLY A 1 262 ? -2.592 12.150 -2.144 1.00 84.56 262 GLY A O 1
ATOM 1964 N N . PRO A 1 263 ? -2.101 14.333 -2.488 1.00 82.38 263 PRO A N 1
ATOM 1965 C CA . PRO A 1 263 ? -3.099 14.562 -3.535 1.00 82.38 263 PRO A CA 1
ATOM 1966 C C . PRO A 1 263 ? -2.900 13.699 -4.791 1.00 82.38 263 PRO A C 1
ATOM 1968 O O . PRO A 1 263 ? -3.805 13.570 -5.618 1.00 82.38 263 PRO A O 1
ATOM 1971 N N . GLU A 1 264 ? -1.730 13.082 -4.949 1.00 80.12 264 GLU A N 1
ATOM 1972 C CA . GLU A 1 264 ? -1.431 12.163 -6.041 1.00 80.12 264 GLU A CA 1
ATOM 1973 C C . GLU A 1 264 ? -2.295 10.893 -6.002 1.00 80.12 264 GLU A C 1
ATOM 1975 O O . GLU A 1 264 ? -2.672 10.364 -7.055 1.00 80.12 264 GLU A O 1
ATOM 1980 N N . LEU A 1 265 ? -2.661 10.414 -4.807 1.00 88.69 265 LEU A N 1
ATOM 1981 C CA . LEU A 1 265 ? -3.483 9.211 -4.648 1.00 88.69 265 LEU A CA 1
ATOM 1982 C C . LEU A 1 265 ? -4.944 9.501 -4.346 1.00 88.69 265 LEU A C 1
ATOM 1984 O O . LEU A 1 265 ? -5.797 8.717 -4.744 1.00 88.69 265 LEU A O 1
ATOM 1988 N N . ILE A 1 266 ? -5.263 10.603 -3.681 1.00 91.56 266 ILE A N 1
ATOM 1989 C CA . ILE A 1 266 ? -6.640 10.929 -3.310 1.00 91.56 266 ILE A CA 1
ATOM 1990 C C . ILE A 1 266 ? -6.878 12.426 -3.449 1.00 91.56 266 ILE A C 1
ATOM 1992 O O . ILE A 1 266 ? -6.026 13.223 -3.089 1.00 91.56 266 ILE A O 1
ATOM 1996 N N . GLN A 1 267 ? -8.046 12.821 -3.957 1.00 84.69 267 GLN A N 1
ATOM 1997 C CA . GLN A 1 267 ? -8.358 14.242 -4.153 1.00 84.69 267 GLN A CA 1
ATOM 1998 C C . GLN A 1 267 ? -8.335 15.025 -2.838 1.00 84.69 267 GLN A C 1
ATOM 2000 O O . GLN A 1 267 ? -7.814 16.129 -2.796 1.00 84.69 267 GLN A O 1
ATOM 2005 N N . GLU A 1 268 ? -8.850 14.434 -1.764 1.00 89.69 268 GLU A N 1
ATOM 2006 C CA . GLU A 1 268 ? -8.899 15.023 -0.430 1.00 89.69 268 GLU A CA 1
ATOM 2007 C C . GLU A 1 268 ? -8.055 14.178 0.539 1.00 89.69 268 GLU A C 1
ATOM 2009 O O . GLU A 1 268 ? -8.561 13.187 1.072 1.00 89.69 268 GLU A O 1
ATOM 2014 N N . PRO A 1 269 ? -6.775 14.523 0.784 1.00 91.00 269 PRO A N 1
ATOM 2015 C CA . PRO A 1 269 ? -5.886 13.763 1.674 1.00 91.00 269 PRO A CA 1
ATOM 2016 C C . PRO A 1 269 ? -6.467 13.497 3.068 1.00 91.00 269 PRO A C 1
ATOM 2018 O O . PRO A 1 269 ? -6.305 12.416 3.624 1.00 91.00 269 PRO A O 1
ATOM 2021 N N . GLN A 1 270 ? -7.227 14.444 3.618 1.00 92.69 270 GLN A N 1
ATOM 2022 C CA . GLN A 1 270 ? -7.936 14.318 4.896 1.00 92.69 270 GLN A CA 1
ATOM 2023 C C . GLN A 1 270 ? -9.052 13.262 4.898 1.00 92.69 270 GLN A C 1
ATOM 2025 O O . GLN A 1 270 ? -9.591 12.931 5.958 1.00 92.69 270 GLN A O 1
ATOM 2030 N N . ASN A 1 271 ? -9.447 12.764 3.727 1.00 95.25 271 ASN A N 1
ATOM 2031 C CA . ASN A 1 271 ? -10.456 11.722 3.603 1.00 95.25 271 ASN A CA 1
ATOM 2032 C C . ASN A 1 271 ? -9.851 10.321 3.626 1.00 95.25 271 ASN A C 1
ATOM 2034 O O . ASN A 1 271 ? -10.592 9.385 3.907 1.00 95.25 271 ASN A O 1
ATOM 2038 N N . TRP A 1 272 ? -8.540 10.178 3.408 1.00 96.00 272 TRP A N 1
ATOM 2039 C CA . TRP A 1 272 ? -7.813 8.925 3.589 1.00 96.00 272 TRP A CA 1
ATOM 2040 C C . TRP A 1 272 ? -6.708 9.119 4.614 1.00 96.00 272 TRP A C 1
ATOM 2042 O O . TRP A 1 272 ? -5.642 9.653 4.324 1.00 96.00 272 TRP A O 1
ATOM 2052 N N . THR A 1 273 ? -6.973 8.687 5.838 1.00 95.69 273 THR A N 1
ATOM 2053 C CA . THR A 1 273 ? -6.074 8.902 6.970 1.00 95.69 273 THR A CA 1
ATOM 2054 C C . THR A 1 273 ? -5.488 7.592 7.473 1.00 95.69 273 THR A C 1
ATOM 2056 O O . THR A 1 273 ? -6.153 6.554 7.403 1.00 95.69 273 THR A O 1
ATOM 2059 N N . LYS A 1 274 ? -4.267 7.644 8.009 1.00 93.88 274 LYS A N 1
ATOM 2060 C CA . LYS A 1 274 ? -3.495 6.474 8.452 1.00 93.88 274 LYS A CA 1
ATOM 2061 C C . LYS A 1 274 ? -2.996 6.658 9.878 1.00 93.88 274 LYS A C 1
ATOM 2063 O O . LYS A 1 274 ? -2.402 7.681 10.189 1.00 93.88 274 LYS A O 1
ATOM 2068 N N . PHE A 1 275 ? -3.173 5.650 10.718 1.00 94.25 275 PHE A N 1
ATOM 2069 C CA . PHE A 1 275 ? -2.574 5.573 12.045 1.00 94.25 275 PHE A CA 1
ATOM 2070 C C . PHE A 1 275 ? -1.618 4.379 12.078 1.00 94.25 275 PHE A C 1
ATOM 2072 O O . PHE A 1 275 ? -2.054 3.232 12.067 1.00 94.25 275 PHE A O 1
ATOM 2079 N N . LEU A 1 276 ? -0.318 4.661 12.018 1.00 93.88 276 LEU A N 1
ATOM 2080 C CA . LEU A 1 276 ? 0.749 3.671 11.875 1.00 93.88 276 LEU A CA 1
ATOM 2081 C C . LEU A 1 276 ? 1.162 3.139 13.257 1.00 93.88 276 LEU A C 1
ATOM 2083 O O . LEU A 1 276 ? 1.376 3.928 14.167 1.00 93.88 276 LEU A O 1
ATOM 2087 N N . LEU A 1 277 ? 1.270 1.820 13.417 1.00 94.88 277 LEU A N 1
ATOM 2088 C CA . LEU A 1 277 ? 1.761 1.175 14.648 1.00 94.88 277 LEU A CA 1
ATOM 2089 C C . LEU A 1 277 ? 3.174 0.627 14.487 1.00 94.88 277 LEU A C 1
ATOM 2091 O O . LEU A 1 277 ? 3.957 0.629 15.433 1.00 94.88 277 LEU A O 1
ATOM 2095 N N . TYR A 1 278 ? 3.464 0.130 13.287 1.00 93.62 278 TYR A N 1
ATOM 2096 C CA . TYR A 1 278 ? 4.681 -0.586 12.953 1.00 93.62 278 TYR A CA 1
ATOM 2097 C C . TYR A 1 278 ? 5.157 -0.185 11.567 1.00 93.62 278 TYR A C 1
ATOM 2099 O O . TYR A 1 278 ? 4.356 -0.126 10.629 1.00 93.62 278 TYR A O 1
ATOM 2107 N N . HIS A 1 279 ? 6.463 0.020 11.435 1.00 89.75 279 HIS A N 1
ATOM 2108 C CA . HIS A 1 279 ? 7.113 0.221 10.152 1.00 89.75 279 HIS A CA 1
ATOM 2109 C C . HIS A 1 279 ? 8.435 -0.537 10.122 1.00 89.75 279 HIS A C 1
ATOM 2111 O O . HIS A 1 279 ? 9.331 -0.284 10.929 1.00 89.75 279 HIS A O 1
ATOM 2117 N N . GLY A 1 280 ? 8.548 -1.458 9.173 1.00 84.38 280 GLY A N 1
ATOM 2118 C CA . GLY A 1 280 ? 9.637 -2.414 9.105 1.00 84.38 280 GLY A CA 1
ATOM 2119 C C . GLY A 1 280 ? 11.011 -1.767 8.974 1.00 84.38 280 GLY A C 1
ATOM 2120 O O . GLY A 1 280 ? 11.867 -1.978 9.828 1.00 84.38 280 GLY A O 1
ATOM 2121 N N . ASP A 1 281 ? 11.257 -0.991 7.923 1.00 77.88 281 ASP A N 1
ATOM 2122 C CA . ASP A 1 281 ? 12.507 -0.243 7.786 1.00 77.88 281 ASP A CA 1
ATOM 2123 C C . ASP A 1 281 ? 12.202 1.240 7.726 1.00 77.88 281 ASP A C 1
ATOM 2125 O O . ASP A 1 281 ? 11.515 1.713 6.827 1.00 77.88 281 ASP A O 1
ATOM 2129 N N . LEU A 1 282 ? 12.732 1.999 8.670 1.00 66.69 282 LEU A N 1
ATOM 2130 C CA . LEU A 1 282 ? 12.706 3.445 8.581 1.00 66.69 282 LEU A CA 1
ATOM 2131 C C . LEU A 1 282 ? 14.119 3.927 8.326 1.00 66.69 282 LEU A C 1
ATOM 2133 O O . LEU A 1 282 ? 14.996 3.789 9.176 1.00 66.69 282 LEU A O 1
ATOM 2137 N N . PHE A 1 283 ? 14.328 4.536 7.161 1.00 57.09 283 PHE A N 1
ATOM 2138 C CA . PHE A 1 283 ? 15.432 5.468 6.998 1.00 57.09 283 PHE A CA 1
ATOM 2139 C C . PHE A 1 283 ? 15.105 6.707 7.843 1.00 57.09 283 PHE A C 1
ATOM 2141 O O . PHE A 1 283 ? 14.324 7.542 7.410 1.00 57.09 283 PHE A O 1
ATOM 2148 N N . ALA A 1 284 ? 15.631 6.734 9.071 1.00 49.78 284 ALA A N 1
ATOM 2149 C CA . ALA A 1 284 ? 15.912 7.850 9.993 1.00 49.78 284 ALA A CA 1
ATOM 2150 C C . ALA A 1 284 ? 14.905 9.011 10.243 1.00 49.78 284 ALA A C 1
ATOM 2152 O O . ALA A 1 284 ? 15.069 9.703 11.247 1.00 49.78 284 ALA A O 1
ATOM 2153 N N . GLU A 1 285 ? 13.864 9.252 9.440 1.00 56.06 285 GLU A N 1
ATOM 2154 C CA . GLU A 1 285 ? 13.109 10.521 9.469 1.00 56.06 285 GLU A CA 1
ATOM 2155 C C . GLU A 1 285 ? 11.591 10.384 9.264 1.00 56.06 285 GLU A C 1
ATOM 2157 O O . GLU A 1 285 ? 10.939 11.265 8.701 1.00 56.06 285 GLU A O 1
ATOM 2162 N N . THR A 1 286 ? 10.951 9.312 9.738 1.00 64.44 286 THR A N 1
ATOM 2163 C CA . THR A 1 286 ? 9.488 9.398 9.886 1.00 64.44 286 THR A CA 1
ATOM 2164 C C . THR A 1 286 ? 9.133 10.414 10.952 1.00 64.44 286 THR A C 1
ATOM 2166 O O . THR A 1 286 ? 9.617 10.335 12.083 1.00 64.44 286 THR A O 1
ATOM 2169 N N . ALA A 1 287 ? 8.233 11.329 10.591 1.00 68.62 287 ALA A N 1
ATOM 2170 C CA . ALA A 1 287 ? 7.615 12.232 11.542 1.00 68.62 287 ALA A CA 1
ATOM 2171 C C . ALA A 1 287 ? 7.055 11.444 12.746 1.00 68.62 287 ALA A C 1
ATOM 2173 O O . ALA A 1 287 ? 6.505 10.349 12.562 1.00 68.62 287 ALA A O 1
ATOM 2174 N N . PRO A 1 288 ? 7.183 11.992 13.965 1.00 73.88 288 PRO A N 1
ATOM 2175 C CA . PRO A 1 288 ? 6.620 11.383 15.163 1.00 73.88 288 PRO A CA 1
ATOM 2176 C C . PRO A 1 288 ? 5.100 11.183 15.017 1.00 73.88 288 PRO A C 1
ATOM 2178 O O . PRO A 1 288 ? 4.448 11.916 14.255 1.00 73.88 288 PRO A O 1
ATOM 2181 N N . PRO A 1 289 ? 4.490 10.217 15.729 1.00 75.38 289 PRO A N 1
ATOM 2182 C CA . PRO A 1 289 ? 3.053 10.032 15.676 1.00 75.38 289 PRO A CA 1
ATOM 2183 C C . PRO A 1 289 ? 2.309 11.286 16.150 1.00 75.38 289 PRO A C 1
ATOM 2185 O O . PRO A 1 289 ? 2.790 12.029 17.013 1.00 75.38 289 PRO A O 1
ATOM 2188 N N . PRO A 1 290 ? 1.081 11.509 15.653 1.00 71.31 290 PRO A N 1
ATOM 2189 C CA . PRO A 1 290 ? 0.236 12.593 16.127 1.00 71.31 290 PRO A CA 1
ATOM 2190 C C . PRO A 1 290 ? 0.069 12.570 17.650 1.00 71.31 290 PRO A C 1
ATOM 2192 O O . PRO A 1 290 ? -0.524 11.656 18.221 1.00 71.31 290 PRO A O 1
ATOM 2195 N N . GLY A 1 291 ? 0.562 13.632 18.287 1.00 72.75 291 GLY A N 1
ATOM 2196 C CA . GLY A 1 291 ? 0.483 13.858 19.725 1.00 72.75 291 GLY A CA 1
ATOM 2197 C C . GLY A 1 291 ? 1.392 12.965 20.579 1.00 72.75 291 GLY A C 1
ATOM 2198 O O . GLY A 1 291 ? 1.171 12.884 21.782 1.00 72.75 291 GLY A O 1
ATOM 2199 N N . LEU A 1 292 ? 2.408 12.348 19.973 1.00 76.75 292 LEU A N 1
ATOM 2200 C CA . LEU A 1 292 ? 3.625 11.901 20.653 1.00 76.75 292 LEU A CA 1
ATOM 2201 C C . LEU A 1 292 ? 4.841 12.540 19.954 1.00 76.75 292 LEU A C 1
ATOM 2203 O O . LEU A 1 292 ? 5.656 11.832 19.377 1.00 76.75 292 LEU A O 1
ATOM 2207 N N . PRO A 1 293 ? 4.959 13.885 19.928 1.00 81.31 293 PRO A N 1
ATOM 2208 C CA . PRO A 1 293 ? 5.925 14.593 19.077 1.00 81.31 293 PRO A CA 1
ATOM 2209 C C . PRO A 1 293 ? 7.398 14.280 19.389 1.00 81.31 293 PRO A C 1
ATOM 2211 O O . PRO A 1 293 ? 8.266 14.575 18.572 1.00 81.31 293 PRO A O 1
ATOM 2214 N N . PHE A 1 294 ? 7.678 13.692 20.551 1.00 83.25 294 PHE A N 1
ATOM 2215 C CA . PHE A 1 294 ? 9.026 13.344 20.997 1.00 83.25 294 PHE A CA 1
ATOM 2216 C C . PHE A 1 294 ? 9.344 11.851 20.865 1.00 83.25 294 PHE A C 1
ATOM 2218 O O . PHE A 1 294 ? 10.500 11.466 21.008 1.00 83.25 294 PHE A O 1
ATOM 2225 N N . GLU A 1 295 ? 8.355 11.013 20.548 1.00 83.44 295 GLU A N 1
ATOM 2226 C CA . GLU A 1 295 ? 8.572 9.588 20.315 1.00 83.44 295 GLU A CA 1
ATOM 2227 C C . GLU A 1 295 ? 8.644 9.331 18.812 1.00 83.44 295 GLU A C 1
ATOM 2229 O O . GLU A 1 295 ? 7.736 9.666 18.052 1.00 83.44 295 GLU A O 1
ATOM 2234 N N . ARG A 1 296 ? 9.761 8.767 18.357 1.00 85.44 296 ARG A N 1
ATOM 2235 C CA . ARG A 1 296 ? 9.941 8.380 16.956 1.00 85.44 296 ARG A CA 1
ATOM 2236 C C . ARG A 1 296 ? 9.620 6.902 16.796 1.00 85.44 296 ARG A C 1
ATOM 2238 O O . ARG A 1 296 ? 9.875 6.100 17.692 1.00 85.44 296 ARG A O 1
ATOM 2245 N N . TYR A 1 297 ? 9.131 6.530 15.617 1.00 86.94 297 TYR A N 1
ATOM 2246 C CA . TYR A 1 297 ? 9.055 5.123 15.245 1.00 86.94 297 TYR A CA 1
ATOM 2247 C C . TYR A 1 297 ? 10.457 4.515 15.239 1.00 86.94 297 TYR A C 1
ATOM 2249 O O . TYR A 1 297 ? 11.381 5.060 14.631 1.00 86.94 297 TYR A O 1
ATOM 2257 N N . GLN A 1 298 ? 10.595 3.379 15.914 1.00 87.19 298 GLN A N 1
ATOM 2258 C CA . GLN A 1 298 ? 11.831 2.616 15.945 1.00 87.19 298 GLN A CA 1
ATOM 2259 C C . GLN A 1 298 ? 11.807 1.558 14.837 1.00 87.19 298 GLN A C 1
ATOM 2261 O O . GLN A 1 298 ? 10.764 0.974 14.533 1.00 87.19 298 GLN A O 1
ATOM 2266 N N . LYS A 1 299 ? 12.964 1.330 14.206 1.00 87.00 299 LYS A N 1
ATOM 2267 C CA . LYS A 1 299 ? 13.116 0.323 13.150 1.00 87.00 299 LYS A CA 1
ATOM 2268 C C . LYS A 1 299 ? 12.758 -1.056 13.703 1.00 87.00 299 LYS A C 1
ATOM 2270 O O . LYS A 1 299 ? 13.296 -1.447 14.735 1.00 87.00 299 LYS A O 1
ATOM 2275 N N . ARG A 1 300 ? 11.891 -1.785 12.990 1.00 88.62 300 ARG A N 1
ATOM 2276 C CA . ARG A 1 300 ? 11.429 -3.134 13.364 1.00 88.62 300 ARG A CA 1
ATOM 2277 C C . ARG A 1 300 ? 10.934 -3.221 14.805 1.00 88.62 300 ARG A C 1
ATOM 2279 O O . ARG A 1 300 ? 11.207 -4.188 15.501 1.00 88.62 300 ARG A O 1
ATOM 2286 N N . GLN A 1 301 ? 10.190 -2.216 15.249 1.00 92.25 301 GLN A N 1
ATOM 2287 C CA . GLN A 1 301 ? 9.536 -2.246 16.548 1.00 92.25 301 GLN A CA 1
ATOM 2288 C C . GLN A 1 301 ? 8.131 -1.666 16.451 1.00 92.25 301 GLN A C 1
ATOM 2290 O O . GLN A 1 301 ? 7.856 -0.750 15.671 1.00 92.25 301 GLN A O 1
ATOM 2295 N N . LEU A 1 302 ? 7.229 -2.214 17.262 1.00 94.75 302 LEU A N 1
ATOM 2296 C CA . LEU A 1 302 ? 5.937 -1.587 17.508 1.00 94.75 302 LEU A CA 1
ATOM 2297 C C . LEU A 1 302 ? 6.161 -0.290 18.293 1.00 94.75 302 LEU A C 1
ATOM 2299 O O . LEU A 1 302 ? 7.013 -0.232 19.179 1.00 94.75 302 LEU A O 1
ATOM 2303 N N . HIS A 1 303 ? 5.391 0.752 17.998 1.00 94.12 303 HIS A N 1
ATOM 2304 C CA . HIS A 1 303 ? 5.556 2.028 18.683 1.00 94.12 303 HIS A CA 1
ATOM 2305 C C . HIS A 1 303 ? 5.103 1.951 20.152 1.00 94.12 303 HIS A C 1
ATOM 2307 O O . HIS A 1 303 ? 3.902 1.937 20.427 1.00 94.12 303 HIS A O 1
ATOM 2313 N N . ALA A 1 304 ? 6.052 1.993 21.093 1.00 93.69 304 ALA A N 1
ATOM 2314 C CA . ALA A 1 304 ? 5.816 1.804 22.529 1.00 93.69 304 ALA A CA 1
ATOM 2315 C C . ALA A 1 304 ? 4.669 2.668 23.088 1.00 93.69 304 ALA A C 1
ATOM 2317 O O . ALA A 1 304 ? 3.674 2.110 23.552 1.00 93.69 304 ALA A O 1
ATOM 2318 N N . GLY A 1 305 ? 4.726 3.999 22.933 1.00 92.62 305 GLY A N 1
ATOM 2319 C CA . GLY A 1 305 ? 3.678 4.879 23.459 1.00 92.62 305 GLY A CA 1
ATOM 2320 C C . GLY A 1 305 ? 2.293 4.648 22.844 1.00 92.62 305 GLY A C 1
ATOM 2321 O O . GLY A 1 305 ? 1.285 4.746 23.541 1.00 92.62 305 GLY A O 1
ATOM 2322 N N . LEU A 1 306 ? 2.194 4.273 21.560 1.00 94.19 306 LEU A N 1
ATOM 2323 C CA . LEU A 1 306 ? 0.903 3.953 20.932 1.00 94.19 306 LEU A CA 1
ATOM 2324 C C . LEU A 1 306 ? 0.362 2.610 21.426 1.00 94.19 306 LEU A C 1
ATOM 2326 O O . LEU A 1 306 ? -0.849 2.478 21.628 1.00 94.19 306 LEU A O 1
ATOM 2330 N N . CYS A 1 307 ? 1.238 1.628 21.625 1.00 96.19 307 CYS A N 1
ATOM 2331 C CA . CYS A 1 307 ? 0.873 0.327 22.167 1.00 96.19 307 CYS A CA 1
ATOM 2332 C C . CYS A 1 307 ? 0.377 0.435 23.605 1.00 96.19 307 CYS A C 1
ATOM 2334 O O . CYS A 1 307 ? -0.654 -0.137 23.933 1.00 96.19 307 CYS A O 1
ATOM 2336 N N . GLU A 1 308 ? 1.055 1.202 24.452 1.00 95.94 308 GLU A N 1
ATOM 2337 C CA . GLU A 1 308 ? 0.652 1.375 25.846 1.00 95.94 308 GLU A CA 1
ATOM 2338 C C . GLU A 1 308 ? -0.678 2.131 25.967 1.00 95.94 308 GLU A C 1
ATOM 2340 O O . GLU A 1 308 ? -1.587 1.704 26.680 1.00 95.94 308 GLU A O 1
ATOM 2345 N N . THR A 1 309 ? -0.827 3.231 25.224 1.00 93.94 309 THR A N 1
ATOM 2346 C CA . THR A 1 309 ? -1.929 4.175 25.462 1.00 93.94 309 THR A CA 1
ATOM 2347 C C . THR A 1 309 ? -3.183 3.904 24.633 1.00 93.94 309 THR A C 1
ATOM 2349 O O . THR A 1 309 ? -4.299 4.157 25.093 1.00 93.94 309 THR A O 1
ATOM 2352 N N . LEU A 1 310 ? -3.043 3.410 23.399 1.00 95.69 310 LEU A N 1
ATOM 2353 C CA . LEU A 1 310 ? -4.147 3.382 22.429 1.00 95.69 310 LEU A CA 1
ATOM 2354 C C . LEU A 1 310 ? -4.423 2.009 21.832 1.00 95.69 310 LEU A C 1
ATOM 2356 O O . LEU A 1 310 ? -5.564 1.754 21.457 1.00 95.69 310 LEU A O 1
ATOM 2360 N N . THR A 1 311 ? -3.403 1.162 21.713 1.00 97.00 311 THR A N 1
ATOM 2361 C CA . THR A 1 311 ? -3.456 -0.046 20.876 1.00 97.00 311 THR A CA 1
ATOM 2362 C C . THR A 1 311 ? -2.917 -1.285 21.573 1.00 97.00 311 THR A C 1
ATOM 2364 O O . THR A 1 311 ? -2.262 -2.124 20.960 1.00 97.00 311 THR A O 1
ATOM 2367 N N . ARG A 1 312 ? -3.170 -1.389 22.882 1.00 97.69 312 ARG A N 1
ATOM 2368 C CA . ARG A 1 312 ? -2.609 -2.444 23.730 1.00 97.69 312 ARG A CA 1
ATOM 2369 C C . ARG A 1 312 ? -2.962 -3.831 23.215 1.00 97.69 312 ARG A C 1
ATOM 2371 O O . ARG A 1 312 ? -2.062 -4.645 23.039 1.00 97.69 312 ARG A O 1
ATOM 2378 N N . ASN A 1 313 ? -4.239 -4.068 22.921 1.00 97.94 313 ASN A N 1
ATOM 2379 C CA . ASN A 1 313 ? -4.702 -5.374 22.467 1.00 97.94 313 ASN A CA 1
ATOM 2380 C C . ASN A 1 313 ? -4.057 -5.763 21.128 1.00 97.94 313 ASN A C 1
ATOM 2382 O O . ASN A 1 313 ? -3.565 -6.876 20.958 1.00 97.94 313 ASN A O 1
ATOM 2386 N N . THR A 1 314 ? -4.039 -4.823 20.186 1.00 97.94 314 THR A N 1
ATOM 2387 C CA . THR A 1 314 ? -3.498 -5.012 18.839 1.00 97.94 314 THR A CA 1
ATOM 2388 C C . THR A 1 314 ? -1.987 -5.222 18.892 1.00 97.94 314 THR A C 1
ATOM 2390 O O . THR A 1 314 ? -1.465 -6.110 18.231 1.00 97.94 314 THR A O 1
ATOM 2393 N N . CYS A 1 315 ? -1.258 -4.452 19.700 1.00 97.94 315 CYS A N 1
ATOM 2394 C CA . CYS A 1 315 ? 0.184 -4.620 19.834 1.00 97.94 315 CYS A CA 1
ATOM 2395 C C . CYS A 1 315 ? 0.571 -5.925 20.535 1.00 97.94 315 CYS A C 1
ATOM 2397 O O . CYS A 1 315 ? 1.524 -6.563 20.101 1.00 97.94 315 CYS A O 1
ATOM 2399 N N . GLU A 1 316 ? -0.143 -6.331 21.590 1.00 96.94 316 GLU A N 1
ATOM 2400 C CA . GLU A 1 316 ? 0.069 -7.632 22.242 1.00 96.94 316 GLU A CA 1
ATOM 2401 C C . GLU A 1 316 ? -0.070 -8.778 21.234 1.00 96.94 316 GLU A C 1
ATOM 2403 O O . GLU A 1 316 ? 0.806 -9.635 21.168 1.00 96.94 316 GLU A O 1
ATOM 2408 N N . LEU A 1 317 ? -1.108 -8.731 20.394 1.00 96.94 317 LEU A N 1
ATOM 2409 C CA . LEU A 1 317 ? -1.335 -9.699 19.323 1.00 96.94 317 LEU A CA 1
ATOM 2410 C C . LEU A 1 317 ? -0.184 -9.732 18.301 1.00 96.94 317 LEU A C 1
ATOM 2412 O O . LEU A 1 317 ? 0.280 -10.799 17.916 1.00 96.94 317 LEU A O 1
ATOM 2416 N N . LEU A 1 318 ? 0.281 -8.567 17.844 1.00 96.81 318 LEU A N 1
ATOM 2417 C CA . LEU A 1 318 ? 1.224 -8.467 16.723 1.00 96.81 318 LEU A CA 1
ATOM 2418 C C . LEU A 1 318 ? 2.661 -8.892 17.053 1.00 96.81 318 LEU A C 1
ATOM 2420 O O . LEU A 1 318 ? 3.386 -9.270 16.132 1.00 96.81 318 LEU A O 1
ATOM 2424 N N . ARG A 1 319 ? 3.085 -8.829 18.324 1.00 95.56 319 ARG A N 1
ATOM 2425 C CA . ARG A 1 319 ? 4.471 -9.141 18.739 1.00 95.56 319 ARG A CA 1
ATOM 2426 C C . ARG A 1 319 ? 4.936 -10.517 18.263 1.00 95.56 319 ARG A C 1
ATOM 2428 O O . ARG A 1 319 ? 6.040 -10.635 17.746 1.00 95.56 319 ARG A O 1
ATOM 2435 N N . GLU A 1 320 ? 4.058 -11.512 18.351 1.00 92.00 320 GLU A N 1
ATOM 2436 C CA . GLU A 1 320 ? 4.360 -12.908 18.005 1.00 92.00 320 GLU A CA 1
ATOM 2437 C C . GLU A 1 320 ? 3.987 -13.284 16.562 1.00 92.00 320 GLU A C 1
ATOM 2439 O O . GLU A 1 320 ? 4.168 -14.428 16.128 1.00 92.00 320 GLU A O 1
ATOM 2444 N N . LEU A 1 321 ? 3.440 -12.335 15.801 1.00 94.88 321 LEU A N 1
ATOM 2445 C CA . LEU A 1 321 ? 2.882 -12.607 14.479 1.00 94.88 321 LEU A CA 1
ATOM 2446 C C . LEU A 1 321 ? 3.696 -12.002 13.344 1.00 94.88 321 LEU A C 1
ATOM 2448 O O . LEU A 1 321 ? 3.768 -12.619 12.284 1.00 94.88 321 LEU A O 1
ATOM 2452 N N . LEU A 1 322 ? 4.288 -10.820 13.540 1.00 94.88 322 LEU A N 1
ATOM 2453 C CA . LEU A 1 322 ? 4.989 -10.111 12.470 1.00 94.88 322 LEU A CA 1
ATOM 2454 C C . LEU A 1 322 ? 6.344 -10.768 12.151 1.00 94.88 322 LEU A C 1
ATOM 2456 O O . LEU A 1 322 ? 7.218 -10.792 13.027 1.00 94.88 322 LEU A O 1
ATOM 2460 N N . PRO A 1 323 ? 6.561 -11.252 10.909 1.00 93.38 323 PRO A N 1
ATOM 2461 C CA . PRO A 1 323 ? 7.843 -11.801 10.477 1.00 93.38 323 PRO A CA 1
ATOM 2462 C C . PRO A 1 323 ? 9.029 -10.906 10.813 1.00 93.38 323 PRO A C 1
ATOM 2464 O O . PRO A 1 323 ? 10.020 -11.395 11.338 1.00 93.38 323 PRO A O 1
ATOM 2467 N N . GLY A 1 324 ? 8.920 -9.597 10.587 1.00 92.12 324 GLY A N 1
ATOM 2468 C CA . GLY A 1 324 ? 10.003 -8.657 10.858 1.00 92.12 324 GLY A CA 1
ATOM 2469 C C . GLY A 1 324 ? 10.408 -8.499 12.317 1.00 92.12 324 GLY A C 1
ATOM 2470 O O . GLY A 1 324 ? 11.525 -8.058 12.590 1.00 92.12 324 GLY A O 1
ATOM 2471 N N . LEU A 1 325 ? 9.497 -8.808 13.244 1.00 92.94 325 LEU A N 1
ATOM 2472 C CA . LEU A 1 325 ? 9.771 -8.815 14.682 1.00 92.94 325 LEU A CA 1
ATOM 2473 C C . LEU A 1 325 ? 10.392 -10.140 15.121 1.00 92.94 325 LEU A C 1
ATOM 2475 O O . LEU A 1 325 ? 11.325 -10.143 15.917 1.00 92.94 325 LEU A O 1
ATOM 2479 N N . ARG A 1 326 ? 9.884 -11.256 14.589 1.00 92.88 326 ARG A N 1
ATOM 2480 C CA . ARG A 1 326 ? 10.344 -12.605 14.944 1.00 92.88 326 ARG A CA 1
ATOM 2481 C C . ARG A 1 326 ? 11.654 -13.004 14.286 1.00 92.88 326 ARG A C 1
ATOM 2483 O O . ARG A 1 326 ? 12.408 -13.781 14.858 1.00 92.88 326 ARG A O 1
ATOM 2490 N N . HIS A 1 327 ? 11.889 -12.474 13.095 1.00 91.69 327 HIS A N 1
ATOM 2491 C CA . HIS A 1 327 ? 13.008 -12.804 12.234 1.00 91.69 327 HIS A CA 1
ATOM 2492 C C . HIS A 1 327 ? 13.711 -11.514 11.791 1.00 91.69 327 HIS A C 1
ATOM 2494 O O . HIS A 1 327 ? 13.599 -11.093 10.630 1.00 91.69 327 HIS A O 1
ATOM 2500 N N . PRO A 1 328 ? 14.409 -10.824 12.715 1.00 89.25 328 PRO A N 1
ATOM 2501 C CA . PRO A 1 328 ? 15.119 -9.583 12.416 1.00 89.25 328 PRO A CA 1
ATOM 2502 C C . PRO A 1 328 ? 16.249 -9.759 11.385 1.00 89.25 328 PRO A C 1
ATOM 2504 O O . PRO A 1 328 ? 16.763 -8.762 10.883 1.00 89.25 328 PRO A O 1
ATOM 2507 N N . GLU A 1 329 ? 16.613 -10.986 11.029 1.00 91.00 329 GLU A N 1
ATOM 2508 C CA . GLU A 1 329 ? 17.529 -11.343 9.948 1.00 91.00 329 GLU A CA 1
ATOM 2509 C C . GLU A 1 329 ? 16.909 -11.240 8.546 1.00 91.00 329 GLU A C 1
ATOM 2511 O O . GLU A 1 329 ? 17.643 -11.100 7.567 1.00 91.00 329 GLU A O 1
ATOM 2516 N N . LEU A 1 330 ? 15.574 -11.275 8.414 1.00 88.06 330 LEU A N 1
ATOM 2517 C CA . LEU A 1 330 ? 14.925 -11.217 7.101 1.00 88.06 330 LEU A CA 1
ATOM 2518 C C . LEU A 1 330 ? 15.230 -9.891 6.410 1.00 88.06 330 LEU A C 1
ATOM 2520 O O . LEU A 1 330 ? 15.008 -8.809 6.964 1.00 88.06 330 LEU A O 1
ATOM 2524 N N . ALA A 1 331 ? 15.715 -9.962 5.174 1.00 87.00 331 ALA A N 1
ATOM 2525 C CA . ALA A 1 331 ? 16.038 -8.780 4.395 1.00 87.00 331 ALA A CA 1
ATOM 2526 C C . ALA A 1 331 ? 14.763 -8.050 3.954 1.00 87.00 331 ALA A C 1
ATOM 2528 O O . ALA A 1 331 ? 13.843 -8.646 3.394 1.00 87.00 331 ALA A O 1
ATOM 2529 N N . TYR A 1 332 ? 14.729 -6.731 4.147 1.00 88.62 332 TYR A N 1
ATOM 2530 C CA . TYR A 1 332 ? 13.689 -5.898 3.556 1.00 88.62 332 TYR A CA 1
ATOM 2531 C C . TYR A 1 332 ? 14.120 -5.373 2.207 1.00 88.62 332 TYR A C 1
ATOM 2533 O O . TYR A 1 332 ? 15.154 -4.728 2.057 1.00 88.62 332 TYR A O 1
ATOM 2541 N N . LEU A 1 333 ? 13.261 -5.604 1.218 1.00 86.12 333 LEU A N 1
ATOM 2542 C CA . LEU A 1 333 ? 13.483 -5.086 -0.122 1.00 86.12 333 LEU A CA 1
ATOM 2543 C C . LEU A 1 333 ? 13.283 -3.574 -0.188 1.00 86.12 333 LEU A C 1
ATOM 2545 O O . LEU A 1 333 ? 13.726 -2.978 -1.161 1.00 86.12 333 LEU A O 1
ATOM 2549 N N . GLN A 1 334 ? 12.597 -2.953 0.782 1.00 84.19 334 GLN A N 1
ATOM 2550 C CA . GLN A 1 334 ? 12.345 -1.509 0.845 1.00 84.19 334 GLN A CA 1
ATOM 2551 C C . GLN A 1 334 ? 11.864 -1.051 2.236 1.00 84.19 334 GLN A C 1
ATOM 2553 O O . GLN A 1 334 ? 11.431 -1.890 3.023 1.00 84.19 334 GLN A O 1
ATOM 2558 N N . PRO A 1 335 ? 11.858 0.266 2.526 1.00 79.50 335 PRO A N 1
ATOM 2559 C CA . PRO A 1 335 ? 11.437 0.801 3.821 1.00 79.50 335 PRO A CA 1
ATOM 2560 C C . PRO A 1 335 ? 10.075 0.320 4.313 1.00 79.50 335 PRO A C 1
ATOM 2562 O O . PRO A 1 335 ? 9.916 -0.151 5.436 1.00 79.50 335 PRO A O 1
ATOM 2565 N N . ASP A 1 336 ? 9.072 0.384 3.451 1.00 82.31 336 ASP A N 1
ATOM 2566 C CA . ASP A 1 336 ? 7.698 0.015 3.764 1.00 82.31 336 ASP A CA 1
ATOM 2567 C C . ASP A 1 336 ? 7.413 -1.479 3.547 1.00 82.31 336 ASP A C 1
ATOM 2569 O O . ASP A 1 336 ? 6.250 -1.851 3.430 1.00 82.31 336 ASP A O 1
ATOM 2573 N N . HIS A 1 337 ? 8.430 -2.347 3.458 1.00 90.31 337 HIS A N 1
ATOM 2574 C CA . HIS A 1 337 ? 8.242 -3.768 3.132 1.00 90.31 337 HIS A CA 1
ATOM 2575 C C . HIS A 1 337 ? 7.215 -4.456 4.046 1.00 90.31 337 HIS A C 1
ATOM 2577 O O . HIS A 1 337 ? 6.364 -5.189 3.548 1.00 90.31 337 HIS A O 1
ATOM 2583 N N . GLU A 1 338 ? 7.229 -4.125 5.337 1.00 93.00 338 GLU A N 1
ATOM 2584 C CA . GLU A 1 338 ? 6.244 -4.558 6.325 1.00 93.00 338 GLU A CA 1
ATOM 2585 C C . GLU A 1 338 ? 5.720 -3.336 7.098 1.00 93.00 338 GLU A C 1
ATOM 2587 O O . GLU A 1 338 ? 6.496 -2.504 7.573 1.00 93.00 338 GLU A O 1
ATOM 2592 N N . GLN A 1 339 ? 4.399 -3.191 7.200 1.00 94.12 339 GLN A N 1
ATOM 2593 C CA . GLN A 1 339 ? 3.743 -2.104 7.928 1.00 94.12 339 GLN A CA 1
ATOM 2594 C C . GLN A 1 339 ? 2.469 -2.617 8.591 1.00 94.12 339 GLN A C 1
ATOM 2596 O O . GLN A 1 339 ? 1.743 -3.415 8.003 1.00 94.12 339 GLN A O 1
ATOM 2601 N N . VAL A 1 340 ? 2.150 -2.076 9.768 1.00 96.56 340 VAL A N 1
ATOM 2602 C CA . VAL A 1 340 ? 0.831 -2.254 10.385 1.00 96.56 340 VAL A CA 1
ATOM 2603 C C . VAL A 1 340 ? 0.229 -0.895 10.670 1.00 96.56 340 VAL A C 1
ATOM 2605 O O . VAL A 1 340 ? 0.827 -0.071 11.365 1.00 96.56 340 VAL A O 1
ATOM 2608 N N . ALA A 1 341 ? -0.957 -0.650 10.120 1.00 96.25 341 ALA A N 1
ATOM 2609 C CA . ALA A 1 341 ? -1.649 0.613 10.282 1.00 96.25 341 ALA A CA 1
ATOM 2610 C C . ALA A 1 341 ? -3.168 0.441 10.268 1.00 96.25 341 ALA A C 1
ATOM 2612 O O . ALA A 1 341 ? -3.712 -0.373 9.522 1.00 96.25 341 ALA A O 1
ATOM 2613 N N . PHE A 1 342 ? -3.856 1.294 11.023 1.00 97.38 342 PHE A N 1
ATOM 2614 C CA . PHE A 1 342 ? -5.281 1.521 10.843 1.00 97.38 342 PHE A CA 1
ATOM 2615 C C . PHE A 1 342 ? -5.487 2.547 9.736 1.00 97.38 342 PHE A C 1
ATOM 2617 O O . PHE A 1 342 ? -4.907 3.636 9.762 1.00 97.38 342 PHE A O 1
ATOM 2624 N N . PHE A 1 343 ? -6.365 2.233 8.793 1.00 96.38 343 PHE A N 1
ATOM 2625 C CA . PHE A 1 343 ? -6.799 3.174 7.772 1.00 96.38 343 PHE A CA 1
ATOM 2626 C C . PHE A 1 343 ? -8.245 3.579 8.005 1.00 96.38 343 PHE A C 1
ATOM 2628 O O . PHE A 1 343 ? -9.096 2.766 8.364 1.00 96.38 343 PHE A O 1
ATOM 2635 N N . ARG A 1 344 ? -8.530 4.853 7.750 1.00 95.56 344 ARG A N 1
ATOM 2636 C CA . ARG A 1 344 ? -9.891 5.376 7.680 1.00 95.56 344 ARG A CA 1
ATOM 2637 C C . ARG A 1 344 ? -10.072 6.068 6.343 1.00 95.56 344 ARG A C 1
ATOM 2639 O O . ARG A 1 344 ? -9.279 6.935 5.980 1.00 95.56 344 ARG A O 1
ATOM 2646 N N . LEU A 1 345 ? -11.150 5.704 5.662 1.00 95.44 345 LEU A N 1
ATOM 2647 C CA . LEU A 1 345 ? -11.597 6.336 4.434 1.00 95.44 345 LEU A CA 1
ATOM 2648 C C . LEU A 1 345 ? -12.978 6.961 4.677 1.00 95.44 345 LEU A C 1
ATOM 2650 O O . LEU A 1 345 ? -13.848 6.311 5.259 1.00 95.44 345 LEU A O 1
ATOM 2654 N N . LYS A 1 346 ? -13.192 8.225 4.299 1.00 94.81 346 LYS A N 1
ATOM 2655 C CA . LYS A 1 346 ? -14.527 8.846 4.391 1.00 94.81 346 LYS A CA 1
ATOM 2656 C C . LYS A 1 346 ? -15.437 8.376 3.245 1.00 94.81 346 LYS A C 1
ATOM 2658 O O . LYS A 1 346 ? -14.925 8.096 2.158 1.00 94.81 346 LYS A O 1
ATOM 2663 N N . PRO A 1 347 ? -16.768 8.343 3.440 1.00 93.69 347 PRO A N 1
ATOM 2664 C CA . PRO A 1 347 ? -17.712 8.072 2.356 1.00 93.69 347 PRO A CA 1
ATOM 2665 C C . PRO A 1 347 ? -17.483 8.980 1.141 1.00 93.69 347 PRO A C 1
ATOM 2667 O O . PRO A 1 347 ? -17.116 10.142 1.297 1.00 93.69 347 PRO A O 1
ATOM 2670 N N . GLY A 1 348 ? -17.672 8.437 -0.065 1.00 92.12 348 GLY A N 1
ATOM 2671 C CA . GLY A 1 348 ? -17.475 9.164 -1.328 1.00 92.12 348 GLY A CA 1
ATOM 2672 C C . GLY A 1 348 ? -16.014 9.337 -1.761 1.00 92.12 348 GLY A C 1
ATOM 2673 O O . GLY A 1 348 ? -15.753 9.830 -2.856 1.00 92.12 348 GLY A O 1
ATOM 2674 N N . SER A 1 349 ? -15.047 8.905 -0.948 1.00 94.19 349 SER A N 1
ATOM 2675 C CA . SER A 1 349 ? -13.633 8.973 -1.321 1.00 94.19 349 SER A CA 1
ATOM 2676 C C . SER A 1 349 ? -13.308 8.045 -2.484 1.00 94.19 349 SER A C 1
ATOM 2678 O O . SER A 1 349 ? -13.773 6.908 -2.544 1.00 94.19 349 SER A O 1
ATOM 2680 N N . ARG A 1 350 ? -12.411 8.499 -3.361 1.00 93.75 350 ARG A N 1
ATOM 2681 C CA . ARG A 1 350 ? -11.845 7.688 -4.438 1.00 93.75 350 ARG A CA 1
ATOM 2682 C C . ARG A 1 350 ? -10.327 7.756 -4.394 1.00 93.75 350 ARG A C 1
ATOM 2684 O O . ARG A 1 350 ? -9.751 8.835 -4.516 1.00 93.75 350 ARG A O 1
ATOM 2691 N N . ILE A 1 351 ? -9.706 6.592 -4.252 1.00 93.88 351 ILE A N 1
ATOM 2692 C CA . ILE A 1 351 ? -8.260 6.432 -4.374 1.00 93.88 351 ILE A CA 1
ATOM 2693 C C . ILE A 1 351 ? -7.954 6.155 -5.851 1.00 93.88 351 ILE A C 1
ATOM 2695 O O . ILE A 1 351 ? -8.611 5.335 -6.496 1.00 93.88 351 ILE A O 1
ATOM 2699 N N . ASN A 1 352 ? -7.004 6.895 -6.413 1.00 91.38 352 ASN A N 1
ATOM 2700 C CA . ASN A 1 352 ? -6.529 6.716 -7.778 1.00 91.38 352 ASN A CA 1
ATOM 2701 C C . ASN A 1 352 ? -5.812 5.364 -7.914 1.00 91.38 352 ASN A C 1
ATOM 2703 O O . ASN A 1 352 ? -5.305 4.802 -6.940 1.00 91.38 352 ASN A O 1
ATOM 2707 N N . PHE A 1 353 ? -5.720 4.875 -9.152 1.00 93.06 353 PHE A N 1
ATOM 2708 C CA . PHE A 1 353 ? -4.887 3.717 -9.460 1.00 93.06 353 PHE A CA 1
ATOM 2709 C C . PHE A 1 353 ? -3.460 3.930 -8.935 1.00 93.06 353 PHE A C 1
ATOM 2711 O O . PHE A 1 353 ? -2.857 4.984 -9.160 1.00 93.06 353 PHE A O 1
ATOM 2718 N N . HIS A 1 354 ? -2.934 2.925 -8.251 1.00 93.88 354 HIS A N 1
ATOM 2719 C CA . HIS A 1 354 ? -1.559 2.879 -7.784 1.00 93.88 354 HIS A CA 1
ATOM 2720 C C . HIS A 1 354 ? -1.108 1.427 -7.689 1.00 93.88 354 HIS A C 1
ATOM 2722 O O . HIS A 1 354 ? -1.928 0.509 -7.703 1.00 93.88 354 HIS A O 1
ATOM 2728 N N . GLN A 1 355 ? 0.199 1.233 -7.592 1.00 92.56 355 GLN A N 1
ATOM 2729 C CA . GLN A 1 355 ? 0.804 -0.075 -7.390 1.00 92.56 355 GLN A CA 1
ATOM 2730 C C . GLN A 1 355 ? 1.926 0.028 -6.364 1.00 92.56 355 GLN A C 1
ATOM 2732 O O . GLN A 1 355 ? 2.522 1.092 -6.182 1.00 92.56 355 GLN A O 1
ATOM 2737 N N . ALA A 1 356 ? 2.213 -1.080 -5.686 1.00 91.38 356 ALA A N 1
ATOM 2738 C CA . ALA A 1 356 ? 3.395 -1.163 -4.848 1.00 91.38 356 ALA A CA 1
ATOM 2739 C C . ALA A 1 356 ? 4.661 -1.115 -5.716 1.00 91.38 356 ALA A C 1
ATOM 2741 O O . ALA A 1 356 ? 4.679 -1.545 -6.869 1.00 91.38 356 ALA A O 1
ATOM 2742 N N . SER A 1 357 ? 5.754 -0.634 -5.138 1.00 90.69 357 SER A N 1
ATOM 2743 C CA . SER A 1 357 ? 7.071 -0.623 -5.775 1.00 90.69 357 SER A CA 1
ATOM 2744 C C . SER A 1 357 ? 7.740 -1.999 -5.829 1.00 90.69 357 SER A C 1
ATOM 2746 O O . SER A 1 357 ? 8.794 -2.108 -6.452 1.00 90.69 357 SER A O 1
ATOM 2748 N N . GLN A 1 358 ? 7.157 -3.037 -5.214 1.00 93.38 358 GLN A N 1
ATOM 2749 C CA . GLN A 1 358 ? 7.687 -4.406 -5.202 1.00 93.38 358 GLN A CA 1
ATOM 2750 C C . GLN A 1 358 ? 6.603 -5.491 -5.114 1.00 93.38 358 GLN A C 1
ATOM 2752 O O . GLN A 1 358 ? 5.512 -5.214 -4.618 1.00 93.38 358 GLN A O 1
ATOM 2757 N N . ASN A 1 359 ? 6.904 -6.712 -5.580 1.00 95.38 359 ASN A N 1
ATOM 2758 C CA . ASN A 1 359 ? 6.013 -7.889 -5.515 1.00 95.38 359 ASN A CA 1
ATOM 2759 C C . ASN A 1 359 ? 6.317 -8.858 -4.353 1.00 95.38 359 ASN A C 1
ATOM 2761 O O . ASN A 1 359 ? 5.644 -9.873 -4.227 1.00 95.38 359 ASN A O 1
ATOM 2765 N N . GLY A 1 360 ? 7.313 -8.574 -3.515 1.00 92.94 360 GLY A N 1
ATOM 2766 C CA . GLY A 1 360 ? 7.743 -9.437 -2.409 1.00 92.94 360 GLY A CA 1
ATOM 2767 C C . GLY A 1 360 ? 6.972 -9.250 -1.101 1.00 92.94 360 GLY A C 1
ATOM 2768 O O . GLY A 1 360 ? 7.481 -9.635 -0.057 1.00 92.94 360 GLY A O 1
ATOM 2769 N N . ARG A 1 361 ? 5.780 -8.638 -1.118 1.00 92.88 361 ARG A N 1
ATOM 2770 C CA . ARG A 1 361 ? 4.885 -8.574 0.050 1.00 92.88 361 ARG A CA 1
ATOM 2771 C C . ARG A 1 361 ? 3.441 -8.847 -0.348 1.00 92.88 361 ARG A C 1
ATOM 2773 O O . ARG A 1 361 ? 3.010 -8.451 -1.431 1.00 92.88 361 ARG A O 1
ATOM 2780 N N . LEU A 1 362 ? 2.682 -9.420 0.578 1.00 94.25 362 LEU A N 1
ATOM 2781 C CA . LEU A 1 362 ? 1.222 -9.459 0.527 1.00 94.25 362 LEU A CA 1
ATOM 2782 C C . LEU A 1 362 ? 0.649 -8.347 1.411 1.00 94.25 362 LEU A C 1
ATOM 2784 O O . LEU A 1 362 ? 1.282 -7.915 2.371 1.00 94.25 362 LEU A O 1
ATOM 2788 N N . THR A 1 363 ? -0.546 -7.860 1.076 1.00 95.50 363 THR A N 1
ATOM 2789 C CA . THR A 1 363 ? -1.283 -6.904 1.917 1.00 95.50 363 THR A CA 1
ATOM 2790 C C . THR A 1 363 ? -2.540 -7.577 2.442 1.00 95.50 363 THR A C 1
ATOM 2792 O O . THR A 1 363 ? -3.368 -8.034 1.658 1.00 95.50 363 THR A O 1
ATOM 2795 N N . LEU A 1 364 ? -2.680 -7.620 3.765 1.00 95.81 364 LEU A N 1
ATOM 2796 C CA . LEU A 1 364 ? -3.866 -8.130 4.444 1.00 95.81 364 LEU A CA 1
ATOM 2797 C C . LEU A 1 364 ? -4.732 -6.947 4.892 1.00 95.81 364 LEU A C 1
ATOM 2799 O O . LEU A 1 364 ? -4.238 -6.010 5.519 1.00 95.81 364 LEU A O 1
ATOM 2803 N N . HIS A 1 365 ? -6.025 -6.986 4.571 1.00 95.88 365 HIS A N 1
ATOM 2804 C CA . HIS A 1 365 ? -6.997 -5.975 4.983 1.00 95.88 365 HIS A CA 1
ATOM 2805 C C . HIS A 1 365 ? -8.070 -6.610 5.868 1.00 95.88 365 HIS A C 1
ATOM 2807 O O . HIS A 1 365 ? -8.903 -7.366 5.378 1.00 95.88 365 HIS A O 1
ATOM 2813 N N . LEU A 1 366 ? -8.094 -6.247 7.153 1.00 96.44 366 LEU A N 1
ATOM 2814 C CA . LEU A 1 366 ? -9.196 -6.579 8.055 1.00 96.44 366 LEU A CA 1
ATOM 2815 C C . LEU A 1 366 ? -10.237 -5.454 8.034 1.00 96.44 366 LEU A C 1
ATOM 2817 O O . LEU A 1 366 ? -9.939 -4.300 8.358 1.00 96.44 366 LEU A O 1
ATOM 2821 N N . CYS A 1 367 ? -11.474 -5.779 7.664 1.00 95.94 367 CYS A N 1
ATOM 2822 C CA . CYS A 1 367 ? -12.565 -4.815 7.704 1.00 95.94 367 CYS A CA 1
ATOM 2823 C C . CYS A 1 367 ? -13.023 -4.547 9.141 1.00 95.94 367 CYS A C 1
ATOM 2825 O O . CYS A 1 367 ? -13.731 -5.368 9.703 1.00 95.94 367 CYS A O 1
ATOM 2827 N N . LEU A 1 368 ? -12.724 -3.371 9.700 1.00 96.31 368 LEU A N 1
ATOM 2828 C CA . LEU A 1 368 ? -13.174 -3.011 11.054 1.00 96.31 368 LEU A CA 1
ATOM 2829 C C . LEU A 1 368 ? -14.567 -2.368 11.100 1.00 96.31 368 LEU A C 1
ATOM 2831 O O . LEU A 1 368 ? -15.318 -2.574 12.050 1.00 96.31 368 LEU A O 1
ATOM 2835 N N . ARG A 1 369 ? -14.914 -1.538 10.107 1.00 93.69 369 ARG A N 1
ATOM 2836 C CA . ARG A 1 369 ? -16.224 -0.869 10.023 1.00 93.69 369 ARG A CA 1
ATOM 2837 C C . ARG A 1 369 ? -16.485 -0.319 8.624 1.00 93.69 369 ARG A C 1
ATOM 2839 O O . ARG A 1 369 ? -15.610 0.314 8.043 1.00 93.69 369 ARG A O 1
ATOM 2846 N N . GLY A 1 370 ? -17.728 -0.445 8.152 1.00 90.06 370 GLY A N 1
ATOM 2847 C CA . GLY A 1 370 ? -18.207 0.253 6.952 1.00 90.06 370 GLY A CA 1
ATOM 2848 C C . GLY A 1 370 ? -17.639 -0.274 5.632 1.00 90.06 370 GLY A C 1
ATOM 2849 O O . GLY A 1 370 ? -17.579 0.474 4.655 1.00 90.06 370 GLY A O 1
ATOM 2850 N N . CYS A 1 371 ? -17.203 -1.533 5.601 1.00 87.94 371 CYS A N 1
ATOM 2851 C CA . CYS A 1 371 ? -16.845 -2.205 4.354 1.00 87.94 371 CYS A CA 1
ATOM 2852 C C . CYS A 1 371 ? -18.074 -2.900 3.762 1.00 87.94 371 CYS A C 1
ATOM 2854 O O . CYS A 1 371 ? -19.016 -3.226 4.483 1.00 87.94 371 CYS A O 1
ATOM 2856 N N . GLY A 1 372 ? -18.057 -3.111 2.448 1.00 82.88 372 GLY A N 1
ATOM 2857 C CA . GLY A 1 372 ? -19.212 -3.595 1.694 1.00 82.88 372 GLY A CA 1
ATOM 2858 C C . GLY A 1 372 ? -20.087 -2.469 1.134 1.00 82.88 372 GLY A C 1
ATOM 2859 O O . GLY A 1 372 ? -19.795 -1.278 1.284 1.00 82.88 372 GLY A O 1
ATOM 2860 N N . GLY A 1 373 ? -21.157 -2.855 0.434 1.00 85.31 373 GLY A N 1
ATOM 2861 C CA . GLY A 1 373 ? -22.030 -1.927 -0.285 1.00 85.31 373 GLY A CA 1
ATOM 2862 C C . GLY A 1 373 ? -21.294 -1.217 -1.425 1.00 85.31 373 GLY A C 1
ATOM 2863 O O . GLY A 1 373 ? -20.756 -1.858 -2.324 1.00 85.31 373 GLY A O 1
ATOM 2864 N N . SER A 1 374 ? -21.256 0.116 -1.387 1.00 85.75 374 SER A N 1
ATOM 2865 C CA . SER A 1 374 ? -20.533 0.934 -2.373 1.00 85.75 374 SER A CA 1
ATOM 2866 C C . SER A 1 374 ? -19.021 1.020 -2.118 1.00 85.75 374 SER A C 1
ATOM 2868 O O . SER A 1 374 ? -18.275 1.449 -3.004 1.00 85.75 374 SER A O 1
ATOM 2870 N N . SER A 1 375 ? -18.548 0.596 -0.941 1.00 90.50 375 SER A N 1
ATOM 2871 C CA . SER A 1 375 ? -17.123 0.522 -0.615 1.00 90.50 375 SER A CA 1
ATOM 2872 C C . SER A 1 375 ? -16.502 -0.714 -1.262 1.00 90.50 375 SER A C 1
ATOM 2874 O O . SER A 1 375 ? -16.800 -1.840 -0.865 1.00 90.50 375 SER A O 1
ATOM 2876 N N . ARG A 1 376 ? -15.598 -0.513 -2.226 1.00 92.44 376 ARG A N 1
ATOM 2877 C CA . ARG A 1 376 ? -14.883 -1.599 -2.912 1.00 92.44 376 ARG A CA 1
ATOM 2878 C C . ARG A 1 376 ? -13.410 -1.278 -3.123 1.00 92.44 376 ARG A C 1
ATOM 2880 O O . ARG A 1 376 ? -13.048 -0.127 -3.367 1.00 92.44 376 ARG A O 1
ATOM 2887 N N . ILE A 1 377 ? -12.587 -2.320 -3.084 1.00 93.00 377 ILE A N 1
ATOM 2888 C CA . ILE A 1 377 ? -11.187 -2.298 -3.509 1.00 93.00 377 ILE A CA 1
ATOM 2889 C C . ILE A 1 377 ? -11.106 -3.151 -4.772 1.00 93.00 377 ILE A C 1
ATOM 2891 O O . ILE A 1 377 ? -11.649 -4.251 -4.809 1.00 93.00 377 ILE A O 1
ATOM 2895 N N . GLN A 1 378 ? -10.460 -2.629 -5.811 1.00 93.38 378 GLN A N 1
ATOM 2896 C CA . GLN A 1 378 ? -10.205 -3.361 -7.046 1.00 93.38 378 GLN A CA 1
ATOM 2897 C C . GLN A 1 378 ? -8.708 -3.655 -7.135 1.00 93.38 378 GLN A C 1
ATOM 2899 O O . GLN A 1 378 ? -7.899 -2.733 -7.041 1.00 93.38 378 GLN A O 1
ATOM 2904 N N . VAL A 1 379 ? -8.366 -4.928 -7.326 1.00 94.06 379 VAL A N 1
ATOM 2905 C CA . VAL A 1 379 ? -6.996 -5.425 -7.519 1.00 94.06 379 VAL A CA 1
ATOM 2906 C C . VAL A 1 379 ? -6.983 -6.251 -8.807 1.00 94.06 379 VAL A C 1
ATOM 2908 O O . VAL A 1 379 ? -7.992 -6.886 -9.118 1.00 94.06 379 VAL A O 1
ATOM 2911 N N . GLY A 1 380 ? -5.901 -6.188 -9.584 1.00 89.12 380 GLY A N 1
ATOM 2912 C CA . GLY A 1 380 ? -5.802 -6.801 -10.914 1.00 89.12 380 GLY A CA 1
ATOM 2913 C C . GLY A 1 380 ? -4.424 -7.351 -11.220 1.00 89.12 380 GLY A C 1
ATOM 2914 O O . GLY A 1 380 ? -3.488 -7.031 -10.454 1.00 89.12 380 GLY A O 1
#

Foldseek 3Di:
DDDDDDDDDDDDDDDDDDDDDDDDDDDDDDDDDDDDDPPDPDDPPVLVVLVVVVLVPPPDDPVVVVVVVLVVVVVVVVDDDPVCPVVVLVVLPDVVNLVVVLVSLVVVLQVLLVVCLVPVDDLLVLLSVLLNSLVVLVSCLVPSLVSCVVVPLVSSLLSCLSSLQSSLQSCVLSVNNVVLVVSLVVQCPDPSHHPDDDSQARASAEDPPDDDDQDDDLVNQCVVHVPDLVNVVQVLCVVCLVVQLQLVVQVVVVVDFFQPDDSSFWSDSVQKGKAWFAWAADPPDDQDGVPPRPFDHDHLDGRPVSCVRRNVSVRVSCCVRDCCNVPVVDDAPDRRSDTDIDIGGHPPIDTGGDDHNYDNHDDDDDDNDDDDDVHDDDTD